Protein AF-A0A836RHW7-F1 (afdb_monomer)

Solvent-accessible surface area (backbone atoms only — not comparable to full-atom values): 27296 Å² total; per-residue (Å²): 88,52,74,50,78,41,66,60,52,73,87,53,73,47,73,48,77,51,63,70,44,80,34,61,64,24,91,35,38,18,33,38,41,35,28,26,25,31,5,31,41,32,38,37,39,30,50,27,42,26,31,49,8,61,20,30,20,35,36,36,36,49,40,72,81,48,101,80,43,61,43,25,38,26,30,44,33,26,32,28,41,24,28,46,8,54,24,24,20,31,37,34,46,22,34,21,24,81,84,47,67,21,31,42,20,34,81,62,51,40,90,89,75,67,44,55,23,18,26,40,24,34,38,6,17,20,22,21,31,40,35,60,35,21,33,33,40,35,43,16,28,28,41,25,29,33,6,11,69,68,41,89,84,52,75,83,42,4,22,18,32,38,41,40,16,54,68,40,32,47,28,35,40,41,35,37,45,28,39,24,30,48,8,42,11,28,20,33,39,40,34,12,29,12,38,44,82,56,85,76,80,80,48,73,49,73,41,95,47,76,57,10,23,33,34,40,38,40,28,28,28,38,24,31,47,7,53,9,24,18,30,40,38,40,32,12,17,39,7,36,37,40,40,32,37,23,74,66,38,84,70,24,22,26,38,26,29,46,5,17,5,30,16,34,37,36,42,40,25,11,18,40,77,48,69,77,86,50,32,68,32,56,74,75,56,42,73,6,50,50,82,19,33,19,28,36,35,39,35,40,21,28,29,39,30,28,36,6,30,61,43,95,62,82,58,65,31,47,37,100,26,36,64,43,2,11,38,30,43,40,32,18,11,13,12,33,13,75,61,57,52,81,51,37,80,77,13,30,74,79,74,77,81,70,19,41,21,44,64,59,22,41,32,35,27,32,29,36,47,57,90,82,38,43,28,14,27,35,42,37,37,45,29,49,27,43,34,27,76,20,41,51,22,21,33,26,38,44,40,30,52,6,28,45,82,60,63,70,70,38,71,47,50,26,46,84,44,76,45,80,78,39,63,45,39,75,37,30,21,25,34,40,37,42,42,30,68,32,32,30,51,26,31,36,56,47,58,20,46,39,63,49,72,76,44,84,67,45,45,83,70,40,41,22,57,48,63,65,82,30,37,80,66,68,44,17,18,50,77,50,61,83,64,36,60,37,23,80,21,64,77,78,44,66,64,48,26,24,19,40,22,30,40,25,49,74,70,54,67,90,84,46,31,59,40,56,37,105,82,44,81,57,64,61,40,32,56,9,58,31,57,38,11,32,30,32,31,67,72,51,44,66,83,43,38,77,45,72,45,64,84,38,58,33,50,86,81,78,88,72,61,77,82,36,76,30,45,33,43,60,54,82,83,71,54,69,69,48,47,34,45,34,28,29,72,41,62,70,83,60,66,45,75,71,89,70,88,66,137

Radius of gyration: 25.71 Å; Cα contacts (8 Å, |Δi|>4): 2066; chains: 1; bounding box: 63×48×84 Å

pLDDT: mean 85.22, std 14.6, range [37.09, 98.75]

Mean predicted aligned error: 7.93 Å

Foldseek 3Di:
DAEDAFEDDLPDAAEEEAEDEEQEQAQEESYEYEYEFQGHYEYEAEQYEFEHHQEEHYEYAYYHPDPPGDYEYAYAHFHYEQEHHQYESYEYHHAYQPPHEHEAFDPAADPVPRGGRAYEQYHYQFENYEYDAAYEYEHEQYEQEQFNVVHPDDLLTWEHYEHELEPRAHHFYEYAAYEQAHTSEEPYEEYFAAWDCDPPVPDIDQDLDAHREYFYAQFQYEQEHHQYEHYHEEFEANYEYEYAQADQDPRGAYEQAQHLAASYAYDQFLHSHFDRQAAPLDDTAQAGAQATWTEYEAHAHQYEFEQFNVNPDDDGHRQPAAQHHGHEYEFEFYAKAPDQFDQAAQCCSPVPLQQQGDLNQQYLHGLEQDRPSINREYEYEHAQYEYESTRHANEHYAYANRYDDADAWDDDQFQVDDDTPGDIAGGAGAYEYEAANYAYAHYAHFFAAVVCVVRPRHRPGGHYWDQPQHCQAQVFDQPDDPRRHGAQWHDDSGATAGRQFRFADLAGDPPRHSQNYPPGPRRGTHGRQHAGSAEYEPNHDPPNYNYYDDFFEFADDDDDYPDRQTGAFHDPPHIPRRGHGGYYYDHPPSHDHDPDSDD

Structure (mmCIF, N/CA/C/O backbone):
data_AF-A0A836RHW7-F1
#
_entry.id   AF-A0A836RHW7-F1
#
loop_
_atom_site.group_PDB
_atom_site.id
_atom_site.type_symbol
_atom_site.label_atom_id
_atom_site.label_alt_id
_atom_site.label_comp_id
_atom_site.label_asym_id
_atom_site.label_entity_id
_atom_site.label_seq_id
_atom_site.pdbx_PDB_ins_code
_atom_site.Cartn_x
_atom_site.Cartn_y
_atom_site.Cartn_z
_atom_site.occupancy
_atom_site.B_iso_or_equiv
_atom_site.auth_seq_id
_atom_site.auth_comp_id
_atom_site.auth_asym_id
_atom_site.auth_atom_id
_atom_site.pdbx_PDB_model_num
ATOM 1 N N . GLY A 1 1 ? -30.185 -6.472 18.920 1.00 92.94 1 GLY A N 1
ATOM 2 C CA . GLY A 1 1 ? -30.210 -5.621 20.110 1.00 92.94 1 GLY A CA 1
ATOM 3 C C . GLY A 1 1 ? -30.894 -4.321 19.778 1.00 92.94 1 GLY A C 1
ATOM 4 O O . GLY A 1 1 ? -32.104 -4.336 19.584 1.00 92.94 1 GLY A O 1
ATOM 5 N N . ILE A 1 2 ? -30.146 -3.222 19.705 1.00 96.94 2 ILE A N 1
ATOM 6 C CA . ILE A 1 2 ? -30.671 -1.884 19.398 1.00 96.94 2 ILE A CA 1
ATOM 7 C C . ILE A 1 2 ? -30.586 -1.643 17.892 1.00 96.94 2 ILE A C 1
ATOM 9 O O . ILE A 1 2 ? -29.550 -1.907 17.291 1.00 96.94 2 ILE A O 1
ATOM 13 N N . THR A 1 3 ? -31.647 -1.101 17.299 1.00 96.88 3 THR A N 1
ATOM 14 C CA . THR A 1 3 ? -31.638 -0.650 15.904 1.00 96.88 3 THR A CA 1
ATOM 15 C C . THR A 1 3 ? -32.076 0.804 15.838 1.00 96.88 3 THR A C 1
ATOM 17 O O . THR A 1 3 ? -33.141 1.150 16.352 1.00 96.88 3 THR A O 1
ATOM 20 N N . ILE A 1 4 ? -31.272 1.639 15.183 1.00 95.88 4 ILE A N 1
ATOM 21 C CA . ILE A 1 4 ? -31.603 3.027 14.856 1.00 95.88 4 ILE A CA 1
ATOM 22 C C . ILE A 1 4 ? -31.631 3.139 13.336 1.00 95.88 4 ILE A C 1
ATOM 24 O O . ILE A 1 4 ? -30.648 2.832 12.670 1.00 95.88 4 ILE A O 1
ATOM 28 N N . ASN A 1 5 ? -32.769 3.566 12.793 1.00 94.00 5 ASN A N 1
ATOM 29 C CA . ASN A 1 5 ? -32.954 3.768 11.361 1.00 94.00 5 ASN A CA 1
ATOM 30 C C . ASN A 1 5 ? -33.294 5.238 11.101 1.00 94.00 5 ASN A C 1
ATOM 32 O O . ASN A 1 5 ? -34.407 5.680 11.394 1.00 94.00 5 ASN A O 1
ATOM 36 N N . ALA A 1 6 ? -32.323 5.976 10.576 1.00 91.25 6 ALA A N 1
ATOM 37 C CA . ALA A 1 6 ? -32.455 7.351 10.128 1.00 91.25 6 ALA A CA 1
ATOM 38 C C . ALA A 1 6 ? -32.786 7.349 8.630 1.00 91.25 6 ALA A C 1
ATOM 40 O O . ALA A 1 6 ? -32.011 6.846 7.819 1.00 91.25 6 ALA A O 1
ATOM 41 N N . ALA A 1 7 ? -33.944 7.888 8.252 1.00 88.94 7 ALA A N 1
ATOM 42 C CA . ALA A 1 7 ? -34.398 7.872 6.866 1.00 88.94 7 ALA A CA 1
ATOM 43 C C . ALA A 1 7 ? -35.019 9.208 6.463 1.00 88.94 7 ALA A C 1
ATOM 45 O O . ALA A 1 7 ? -35.902 9.709 7.160 1.00 88.94 7 ALA A O 1
ATOM 46 N N . ASN A 1 8 ? -34.646 9.678 5.270 1.00 80.69 8 ASN A N 1
ATOM 47 C CA . ASN A 1 8 ? -35.055 10.942 4.656 1.00 80.69 8 ASN A CA 1
ATOM 48 C C . ASN A 1 8 ? -34.571 12.200 5.393 1.00 80.69 8 ASN A C 1
ATOM 50 O O . ASN A 1 8 ? -34.717 12.336 6.604 1.00 80.69 8 ASN A O 1
ATOM 54 N N . GLY A 1 9 ? -34.159 13.192 4.602 1.00 66.62 9 GLY A N 1
ATOM 55 C CA . GLY A 1 9 ? -34.000 14.574 5.043 1.00 66.62 9 GLY A CA 1
ATOM 56 C C . GLY A 1 9 ? -32.604 14.917 5.559 1.00 66.62 9 GLY A C 1
ATOM 57 O O . GLY A 1 9 ? -32.147 14.383 6.559 1.00 66.62 9 GLY A O 1
ATOM 58 N N . ARG A 1 10 ? -31.999 15.927 4.925 1.00 69.38 10 ARG A N 1
ATOM 59 C CA . ARG A 1 10 ? -30.710 16.537 5.299 1.00 69.38 10 ARG A CA 1
ATOM 60 C C . ARG A 1 10 ? -30.825 17.711 6.279 1.00 69.38 10 ARG A C 1
ATOM 62 O O . ARG A 1 10 ? -29.869 18.455 6.481 1.00 69.38 10 ARG A O 1
ATOM 69 N N . LEU A 1 11 ? -32.039 18.008 6.748 1.00 68.69 11 LEU A N 1
ATOM 70 C CA . LEU A 1 11 ? -32.298 19.220 7.536 1.00 68.69 11 LEU A CA 1
ATOM 71 C C . LEU A 1 11 ? -31.868 19.077 8.994 1.00 68.69 11 LEU A C 1
ATOM 73 O O . LEU A 1 11 ? -31.693 20.099 9.653 1.00 68.69 11 LEU A O 1
ATOM 77 N N . ASP A 1 12 ? -31.720 17.846 9.477 1.00 77.38 12 ASP A N 1
ATOM 78 C CA . ASP A 1 12 ? -31.383 17.566 10.863 1.00 77.38 12 ASP A CA 1
ATOM 79 C C . ASP A 1 12 ? -30.299 16.492 10.946 1.00 77.38 12 ASP A C 1
ATOM 81 O O . ASP A 1 12 ? -30.285 15.546 10.157 1.00 77.38 12 ASP A O 1
ATOM 85 N N . LEU A 1 13 ? -29.398 16.658 11.909 1.00 85.50 13 LEU A N 1
ATOM 86 C CA . LEU A 1 13 ? -28.441 15.631 12.293 1.00 85.50 13 LEU A CA 1
ATOM 87 C C . LEU A 1 13 ? -29.067 14.880 13.458 1.00 85.50 13 LEU A C 1
ATOM 89 O O . LEU A 1 13 ? -29.091 15.394 14.573 1.00 85.50 13 LEU A O 1
ATOM 93 N N . LEU A 1 14 ? -29.573 13.674 13.205 1.00 90.19 14 LEU A N 1
ATOM 94 C CA . LEU A 1 14 ? -30.192 12.891 14.268 1.00 90.19 14 LEU A CA 1
ATOM 95 C C . LEU A 1 14 ? -29.108 12.406 15.227 1.00 90.19 14 LEU A C 1
ATOM 97 O O . LEU A 1 14 ? -28.210 11.669 14.822 1.00 90.19 14 LEU A O 1
ATOM 101 N N . ASP A 1 15 ? -29.193 12.807 16.490 1.00 91.56 15 ASP A N 1
ATOM 102 C CA . ASP A 1 15 ? -28.204 12.505 17.512 1.00 91.56 15 ASP A CA 1
ATOM 103 C C . ASP A 1 15 ? -28.755 11.558 18.587 1.00 91.56 15 ASP A C 1
ATOM 105 O O . ASP A 1 15 ? -29.798 11.779 19.203 1.00 91.56 15 ASP A O 1
ATOM 109 N N . PHE A 1 16 ? -28.039 10.461 18.835 1.00 95.50 16 PHE A N 1
ATOM 110 C CA . PHE A 1 16 ? -28.424 9.472 19.843 1.00 95.50 16 PHE A CA 1
ATOM 111 C C . PHE A 1 16 ? -27.253 9.117 20.750 1.00 95.50 16 PHE A C 1
ATOM 113 O O . PHE A 1 16 ? -26.104 9.047 20.322 1.00 95.50 16 PHE A O 1
ATOM 120 N N . THR A 1 17 ? -27.552 8.831 22.017 1.00 97.75 17 THR A N 1
ATOM 121 C CA . THR A 1 17 ? -26.586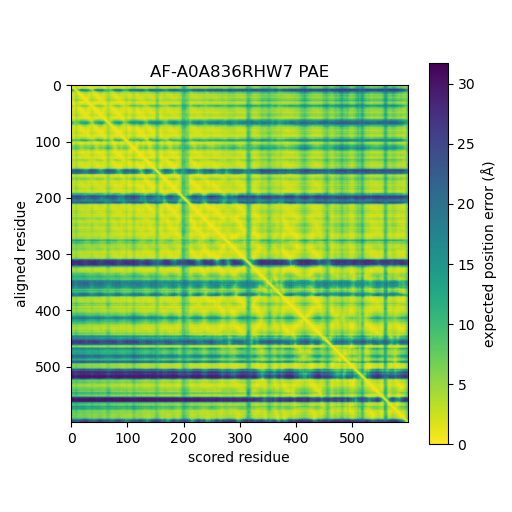 8.263 22.964 1.00 97.75 17 THR A CA 1
ATOM 122 C C . THR A 1 17 ? -27.038 6.875 23.401 1.00 97.75 17 THR A C 1
ATOM 124 O O . THR A 1 17 ? -28.138 6.714 23.927 1.00 97.75 17 THR A O 1
ATOM 127 N N . ILE A 1 18 ? -26.164 5.885 23.230 1.00 98.19 18 ILE A N 1
ATOM 128 C CA . ILE A 1 18 ? -26.306 4.524 23.748 1.00 98.19 18 ILE A CA 1
ATOM 129 C C . ILE A 1 18 ? -25.199 4.335 24.785 1.00 98.19 18 ILE A C 1
ATOM 131 O O . ILE A 1 18 ? -24.025 4.222 24.432 1.00 98.19 18 ILE A O 1
ATOM 135 N N . ALA A 1 19 ? -25.551 4.338 26.068 1.00 97.19 19 ALA A N 1
ATOM 136 C CA . ALA A 1 19 ? -24.563 4.292 27.140 1.00 97.19 19 ALA A CA 1
ATOM 137 C C . ALA A 1 19 ? -24.919 3.309 28.251 1.00 97.19 19 ALA A C 1
ATOM 139 O O . ALA A 1 19 ? -26.091 3.191 28.609 1.00 97.19 19 ALA A O 1
ATOM 140 N N . ASP A 1 20 ? -23.892 2.658 28.802 1.00 96.75 20 ASP A N 1
ATOM 141 C CA . ASP A 1 20 ? -23.977 1.839 30.017 1.00 96.75 20 ASP A CA 1
ATOM 142 C C . ASP A 1 20 ? -24.973 0.661 29.918 1.00 96.75 20 ASP A C 1
ATOM 144 O O . ASP A 1 20 ? -25.622 0.282 30.895 1.00 96.75 20 ASP A O 1
ATOM 148 N N . ASN A 1 21 ? -25.101 0.059 28.729 1.00 98.06 21 ASN A N 1
ATOM 149 C CA . ASN A 1 21 ? -25.978 -1.092 28.489 1.00 98.06 21 ASN A CA 1
ATOM 150 C C . ASN A 1 21 ? -25.211 -2.420 28.466 1.00 98.06 21 ASN A C 1
ATOM 152 O O . ASN A 1 21 ? -24.032 -2.482 28.125 1.00 98.06 21 ASN A O 1
ATOM 156 N N . THR A 1 22 ? -25.924 -3.516 28.737 1.00 98.38 22 THR A N 1
ATOM 157 C CA . THR A 1 22 ? -25.511 -4.874 28.350 1.00 98.38 22 THR A CA 1
ATOM 158 C C . THR A 1 22 ? -26.392 -5.342 27.194 1.00 98.38 22 THR A C 1
ATOM 160 O O . THR A 1 22 ? -27.604 -5.474 27.351 1.00 98.38 22 THR A O 1
ATOM 163 N N . ILE A 1 23 ? -25.789 -5.576 26.031 1.00 98.50 23 ILE A N 1
ATOM 164 C CA . ILE A 1 23 ? -26.454 -5.945 24.780 1.00 98.50 23 ILE A CA 1
ATOM 165 C C . ILE A 1 23 ? -25.877 -7.287 24.335 1.00 98.50 23 ILE A C 1
ATOM 167 O O . ILE A 1 23 ? -24.851 -7.341 23.660 1.00 98.50 23 ILE A O 1
ATOM 171 N N . ALA A 1 24 ? -26.521 -8.380 24.744 1.00 98.06 24 ALA A N 1
ATOM 172 C CA . ALA A 1 24 ? -25.949 -9.708 24.573 1.00 98.06 24 ALA A CA 1
ATOM 173 C C . ALA A 1 24 ? -26.917 -10.740 23.997 1.00 98.06 24 ALA A C 1
ATOM 175 O O . ALA A 1 24 ? -28.133 -10.605 24.153 1.00 98.06 24 ALA A O 1
ATOM 176 N N . ASN A 1 25 ? -26.361 -11.794 23.393 1.00 96.81 25 ASN A N 1
ATOM 177 C CA . ASN A 1 25 ? -27.089 -12.981 22.928 1.00 96.81 25 ASN A CA 1
ATOM 178 C C . ASN A 1 25 ? -28.241 -12.670 21.959 1.00 96.81 25 ASN A C 1
ATOM 180 O O . ASN A 1 25 ? -29.300 -13.302 22.001 1.00 96.81 25 ASN A O 1
ATOM 184 N N . ASN A 1 26 ? -28.065 -11.668 21.095 1.00 97.56 26 ASN A N 1
ATOM 185 C CA . ASN A 1 26 ? -29.041 -11.378 20.052 1.00 97.56 26 ASN A CA 1
ATOM 186 C C . ASN A 1 26 ? -28.901 -12.372 18.894 1.00 97.56 26 ASN A C 1
ATOM 188 O O . ASN A 1 26 ? -27.805 -12.805 18.560 1.00 97.56 26 ASN A O 1
ATOM 192 N N . THR A 1 27 ? -30.008 -12.672 18.211 1.00 95.56 27 THR A N 1
ATOM 193 C CA . THR A 1 27 ? -30.029 -13.590 17.055 1.00 95.56 27 THR A CA 1
ATOM 194 C C . THR A 1 27 ? -29.365 -13.027 15.796 1.00 95.56 27 THR A C 1
ATOM 196 O O . THR A 1 27 ? -29.355 -13.699 14.771 1.00 95.56 27 THR A O 1
ATOM 199 N N . ARG A 1 28 ? -28.890 -11.780 15.844 1.00 92.50 28 ARG A N 1
ATOM 200 C CA . ARG A 1 28 ? -28.160 -11.107 14.769 1.00 92.50 28 ARG A CA 1
ATOM 201 C C . ARG A 1 28 ? -27.245 -10.053 15.393 1.00 92.50 28 ARG A C 1
ATOM 203 O O . ARG A 1 28 ? -26.404 -10.425 16.193 1.00 92.50 28 ARG A O 1
ATOM 210 N N . TYR A 1 29 ? -27.480 -8.767 15.144 1.00 95.44 29 TYR A N 1
ATOM 211 C CA . TYR A 1 29 ? -26.624 -7.673 15.608 1.00 95.44 29 TYR A CA 1
ATOM 212 C C . TYR A 1 29 ? -26.806 -7.299 17.079 1.00 95.44 29 TYR A C 1
ATOM 214 O O . TYR A 1 29 ? -27.925 -7.349 17.616 1.00 95.44 29 TYR A O 1
ATOM 222 N N . GLY A 1 30 ? -25.732 -6.806 17.698 1.00 98.19 30 GLY A N 1
ATOM 223 C CA . GLY A 1 30 ? -25.800 -6.068 18.958 1.00 98.19 30 GLY A CA 1
ATOM 224 C C . GLY A 1 30 ? -26.463 -4.702 18.755 1.00 98.19 30 GLY A C 1
ATOM 225 O O . GLY A 1 30 ? -27.610 -4.501 19.175 1.00 98.19 30 GLY A O 1
ATOM 226 N N . ILE A 1 31 ? -25.769 -3.795 18.068 1.00 98.56 31 ILE A N 1
ATOM 227 C CA . ILE A 1 31 ? -26.256 -2.472 17.652 1.00 98.56 31 ILE A CA 1
ATOM 228 C C . ILE A 1 31 ? -26.249 -2.392 16.123 1.00 98.56 31 ILE A C 1
ATOM 230 O O . ILE A 1 31 ? -25.274 -2.773 15.486 1.00 98.56 31 ILE A O 1
ATOM 234 N N . HIS A 1 32 ? -27.324 -1.873 15.536 1.00 97.81 32 HIS A N 1
ATOM 235 C CA . HIS A 1 32 ? -27.441 -1.652 14.096 1.00 97.81 32 HIS A CA 1
ATOM 236 C C . HIS A 1 32 ? -27.858 -0.212 13.803 1.00 97.81 32 HIS A C 1
ATOM 238 O O . HIS A 1 32 ? -28.918 0.234 14.252 1.00 97.81 32 HIS A O 1
ATOM 244 N N . LEU A 1 33 ? -27.020 0.509 13.065 1.00 96.56 33 LEU A N 1
ATOM 245 C CA . LEU A 1 33 ? -27.214 1.904 12.687 1.00 96.56 33 LEU A CA 1
ATOM 246 C C . LEU A 1 33 ? -27.397 2.002 11.178 1.00 96.56 33 LEU A C 1
ATOM 248 O O . LEU A 1 33 ? -26.518 1.631 10.405 1.00 96.56 33 LEU A O 1
ATOM 252 N N . ARG A 1 34 ? -28.543 2.512 10.746 1.00 94.56 34 ARG A N 1
ATOM 253 C CA . ARG A 1 34 ? -28.877 2.598 9.328 1.00 94.56 34 ARG A CA 1
ATOM 254 C C . ARG A 1 34 ? -29.206 4.027 8.938 1.00 94.56 34 ARG A C 1
ATOM 256 O O . ARG A 1 34 ? -30.060 4.646 9.572 1.00 94.56 34 ARG A O 1
ATOM 263 N N . THR A 1 35 ? -28.571 4.507 7.875 1.00 92.25 35 THR A N 1
ATOM 264 C CA . THR A 1 35 ? -28.894 5.766 7.197 1.00 92.25 35 THR A CA 1
ATOM 265 C C . THR A 1 35 ? -29.442 5.477 5.803 1.00 92.25 35 THR A C 1
ATOM 267 O O . THR A 1 35 ? -28.949 4.595 5.103 1.00 92.25 35 THR A O 1
ATOM 270 N N . VAL A 1 36 ? -30.510 6.174 5.411 1.00 90.06 36 VAL A N 1
ATOM 271 C CA . VAL A 1 36 ? -31.177 5.997 4.112 1.00 90.06 36 VAL A CA 1
ATOM 272 C C . VAL A 1 36 ? -31.436 7.351 3.456 1.00 90.06 36 VAL A C 1
ATOM 274 O O . VAL A 1 36 ? -32.039 8.233 4.080 1.00 90.06 36 VAL A O 1
ATOM 277 N N . SER A 1 37 ? -31.066 7.467 2.179 1.00 88.00 37 SER A N 1
ATOM 278 C CA . SER A 1 37 ? -31.075 8.715 1.407 1.00 88.00 37 SER A CA 1
ATOM 279 C C . SER A 1 37 ? -30.267 9.817 2.093 1.00 88.00 37 SER A C 1
ATOM 281 O O . SER A 1 37 ? -29.288 9.515 2.750 1.00 88.00 37 SER A O 1
ATOM 283 N N . ASP A 1 38 ? -30.672 11.086 2.029 1.00 85.75 38 ASP A N 1
ATOM 284 C CA . ASP A 1 38 ? -29.954 12.215 2.651 1.00 85.75 38 ASP A CA 1
ATOM 285 C C . ASP A 1 38 ? -29.890 12.223 4.199 1.00 85.75 38 ASP A C 1
ATOM 287 O O . ASP A 1 38 ? -29.695 13.277 4.810 1.00 85.75 38 ASP A O 1
ATOM 291 N N . ALA A 1 39 ? -30.152 11.096 4.864 1.00 90.06 39 ALA A N 1
ATOM 292 C CA . ALA A 1 39 ? -30.197 11.028 6.316 1.00 90.06 39 ALA A CA 1
ATOM 293 C C . ALA A 1 39 ? -28.795 11.073 6.933 1.00 90.06 39 ALA A C 1
ATOM 295 O O . ALA A 1 39 ? -27.872 10.378 6.508 1.00 90.06 39 ALA A O 1
ATOM 296 N N . MET A 1 40 ? -28.678 11.837 8.016 1.00 90.94 40 MET A N 1
ATOM 297 C CA . MET A 1 40 ? -27.439 11.998 8.767 1.00 90.94 40 MET A CA 1
ATOM 298 C C . MET A 1 40 ? -27.652 11.531 10.204 1.00 90.94 40 MET A C 1
ATOM 300 O O . MET A 1 40 ? -28.610 11.945 10.863 1.00 90.94 40 MET A O 1
ATOM 304 N N . LEU A 1 41 ? -26.764 10.667 10.687 1.00 93.25 41 LEU A N 1
ATOM 305 C CA . LEU A 1 41 ? -26.875 10.038 11.997 1.00 93.25 41 LEU A CA 1
ATOM 306 C C . LEU A 1 41 ? -25.576 10.215 12.785 1.00 93.25 41 LEU A C 1
ATOM 308 O O . LEU A 1 41 ? -24.529 9.726 12.376 1.00 93.25 41 LEU A O 1
ATOM 312 N N . SER A 1 42 ? -25.663 10.857 13.948 1.00 94.38 42 SER A N 1
ATOM 313 C CA . SER A 1 42 ? -24.569 10.962 14.909 1.00 94.38 42 SER A CA 1
ATOM 314 C C . SER A 1 42 ? -24.859 10.110 16.138 1.00 94.38 42 SER A C 1
ATOM 316 O O . SER A 1 42 ? -25.903 10.249 16.776 1.00 94.38 42 SER A O 1
ATOM 318 N N . THR A 1 43 ? -23.944 9.214 16.501 1.00 96.25 43 THR A N 1
ATOM 319 C CA . THR A 1 43 ? -24.136 8.338 17.664 1.00 96.25 43 THR A CA 1
ATOM 320 C C . THR A 1 43 ? -22.984 8.409 18.648 1.00 96.25 43 THR A C 1
ATOM 322 O O . THR A 1 43 ? -21.814 8.258 18.305 1.00 96.25 43 THR A O 1
ATOM 325 N N . VAL A 1 44 ? -23.327 8.590 19.919 1.00 97.38 44 VAL A N 1
ATOM 326 C CA . VAL A 1 44 ? -22.404 8.390 21.033 1.00 97.38 44 VAL A CA 1
ATOM 327 C C . VAL A 1 44 ? -22.660 7.007 21.610 1.00 97.38 44 VAL A C 1
ATOM 329 O O . VAL A 1 44 ? -23.705 6.773 22.215 1.00 97.38 44 VAL A O 1
ATOM 332 N N . ILE A 1 45 ? -21.714 6.087 21.439 1.00 98.31 45 ILE A N 1
ATOM 333 C CA . ILE A 1 45 ? -21.808 4.724 21.977 1.00 98.31 45 ILE A CA 1
ATOM 334 C C . ILE A 1 45 ? -20.731 4.574 23.038 1.00 98.31 45 ILE A C 1
ATOM 336 O O . ILE A 1 45 ? -19.548 4.558 22.713 1.00 98.31 45 ILE A O 1
ATOM 340 N N . ARG A 1 46 ? -21.101 4.489 24.316 1.00 97.38 46 ARG A N 1
ATOM 341 C CA . ARG A 1 46 ? -20.093 4.461 25.380 1.00 97.38 46 ARG A CA 1
ATOM 342 C C . ARG A 1 46 ? -20.361 3.487 26.506 1.00 97.38 46 ARG A C 1
ATOM 344 O O . ARG A 1 46 ? -21.488 3.362 26.973 1.00 97.38 46 ARG A O 1
ATOM 351 N N . PHE A 1 47 ? -19.296 2.858 26.992 1.00 96.75 47 PHE A N 1
ATOM 352 C CA . PHE A 1 47 ? -19.336 1.996 28.175 1.00 96.75 47 PHE A CA 1
ATOM 353 C C . PHE A 1 47 ? -20.390 0.881 28.109 1.00 96.75 47 PHE A C 1
ATOM 355 O O . PHE A 1 47 ? -20.906 0.440 29.135 1.00 96.75 47 PHE A O 1
ATOM 362 N N . ASN A 1 48 ? -20.717 0.410 26.903 1.00 98.38 48 ASN A N 1
ATOM 363 C CA . ASN A 1 48 ? -21.599 -0.733 26.719 1.00 98.38 48 ASN A CA 1
ATOM 364 C C . ASN A 1 48 ? -20.791 -2.036 26.732 1.00 98.38 48 ASN A C 1
ATOM 366 O O . ASN A 1 48 ? -19.627 -2.071 26.341 1.00 98.38 48 ASN A O 1
ATOM 370 N N . THR A 1 49 ? -21.435 -3.122 27.148 1.00 98.62 49 THR A N 1
ATOM 371 C CA . THR A 1 49 ? -20.965 -4.495 26.930 1.00 98.62 49 THR A CA 1
ATOM 372 C C . THR A 1 49 ? -21.813 -5.123 25.831 1.00 98.62 49 THR A C 1
ATOM 374 O O . THR A 1 49 ? -23.021 -5.277 26.010 1.00 98.62 49 THR A O 1
ATOM 377 N N . ILE A 1 50 ? -21.203 -5.460 24.698 1.00 98.75 50 ILE A N 1
ATOM 378 C CA . ILE A 1 50 ? -21.856 -5.954 23.483 1.00 98.75 50 ILE A CA 1
ATOM 379 C C . ILE A 1 50 ? -21.252 -7.318 23.146 1.00 98.75 50 ILE A C 1
ATOM 381 O O . ILE A 1 50 ? -20.116 -7.384 22.683 1.00 98.75 50 ILE A O 1
ATOM 385 N N . THR A 1 51 ? -21.969 -8.410 23.430 1.00 98.31 51 THR A N 1
ATOM 386 C CA . THR A 1 51 ? -21.335 -9.740 23.417 1.00 98.31 51 THR A CA 1
ATOM 387 C C . THR A 1 51 ? -22.231 -10.917 23.050 1.00 98.31 51 THR A C 1
ATOM 389 O O . THR A 1 51 ? -23.442 -10.876 23.267 1.00 98.31 51 THR A O 1
ATOM 392 N N . GLY A 1 52 ? -21.655 -11.988 22.500 1.00 95.62 52 GLY A N 1
ATOM 393 C CA . GLY A 1 52 ? -22.385 -13.228 22.221 1.00 95.62 52 GLY A CA 1
ATOM 394 C C . GLY A 1 52 ? -23.477 -13.068 21.164 1.00 95.62 52 GLY A C 1
ATOM 395 O O . GLY A 1 52 ? -24.435 -13.840 21.143 1.00 95.62 52 GLY A O 1
ATOM 396 N N . ASN A 1 53 ? -23.419 -12.019 20.340 1.00 96.56 53 ASN A N 1
ATOM 397 C CA . ASN A 1 53 ? -24.405 -11.805 19.288 1.00 96.56 53 ASN A CA 1
ATOM 398 C C . ASN A 1 53 ? -24.115 -12.756 18.118 1.00 96.56 53 ASN A C 1
ATOM 400 O O . ASN A 1 53 ? -22.961 -13.028 17.805 1.00 96.56 53 ASN A O 1
ATOM 404 N N . ALA A 1 54 ? -25.158 -13.289 17.481 1.00 94.50 54 ALA A N 1
ATOM 405 C CA . ALA A 1 54 ? -25.016 -14.321 16.448 1.00 94.50 54 ALA A CA 1
ATOM 406 C C . ALA A 1 54 ? -24.470 -13.803 15.102 1.00 94.50 54 ALA A C 1
ATOM 408 O O . ALA A 1 54 ? -24.365 -14.577 14.156 1.00 94.50 54 ALA A O 1
ATOM 409 N N . ASP A 1 55 ? -24.165 -12.511 15.012 1.00 92.44 55 ASP A N 1
ATOM 410 C CA . ASP A 1 55 ? -23.598 -11.834 13.845 1.00 92.44 55 ASP A CA 1
ATOM 411 C C . ASP A 1 55 ? -22.654 -10.718 14.349 1.00 92.44 55 ASP A C 1
ATOM 413 O O . ASP A 1 55 ? -21.983 -10.921 15.359 1.00 92.44 55 ASP A O 1
ATOM 417 N N . THR A 1 56 ? -22.608 -9.548 13.711 1.00 94.88 56 THR A N 1
ATOM 418 C CA . THR A 1 56 ? -21.766 -8.404 14.111 1.00 94.88 56 THR A CA 1
ATOM 419 C C . THR A 1 56 ? -22.159 -7.739 15.446 1.00 94.88 56 THR A C 1
ATOM 421 O O . THR A 1 56 ? -23.342 -7.576 15.774 1.00 94.88 56 THR A O 1
ATOM 424 N N . GLY A 1 57 ? -21.164 -7.281 16.216 1.00 98.00 57 GLY A N 1
ATOM 425 C CA . GLY A 1 57 ? -21.361 -6.499 17.442 1.00 98.00 57 GLY A CA 1
ATOM 426 C C . GLY A 1 57 ? -22.036 -5.144 17.188 1.00 98.00 57 GLY A C 1
ATOM 427 O O . GLY A 1 57 ? -23.157 -4.914 17.657 1.00 98.00 57 GLY A O 1
ATOM 428 N N . ILE A 1 58 ? -21.380 -4.259 16.433 1.00 98.44 58 ILE A N 1
ATOM 429 C CA . ILE A 1 58 ? -21.935 -2.977 15.962 1.00 98.44 58 ILE A CA 1
ATOM 430 C C . ILE A 1 58 ? -21.836 -2.907 14.438 1.00 98.44 58 ILE A C 1
ATOM 432 O O . ILE A 1 58 ? -20.741 -3.001 13.899 1.00 98.44 58 ILE A O 1
ATOM 436 N N . GLN A 1 59 ? -22.957 -2.695 13.751 1.00 96.81 59 GLN A N 1
ATOM 437 C CA . GLN A 1 59 ? -22.981 -2.552 12.294 1.00 96.81 59 GLN A CA 1
ATOM 438 C C . GLN A 1 59 ? -23.538 -1.197 11.861 1.00 96.81 59 GLN A C 1
ATOM 440 O O . GLN A 1 59 ? -24.580 -0.766 12.371 1.00 96.81 59 GLN A O 1
ATOM 445 N N . THR A 1 60 ? -22.892 -0.580 10.872 1.00 95.44 60 THR A N 1
ATOM 446 C CA . THR A 1 60 ? -23.437 0.547 10.109 1.00 95.44 60 THR A CA 1
ATOM 447 C C . THR A 1 60 ? -23.845 0.123 8.703 1.00 95.44 60 THR A C 1
ATOM 449 O O . THR A 1 60 ? -23.127 -0.636 8.067 1.00 95.44 60 THR A O 1
ATOM 452 N N . ASP A 1 61 ? -24.974 0.635 8.207 1.00 92.56 61 ASP A N 1
ATOM 453 C CA . ASP A 1 61 ? -25.405 0.499 6.810 1.00 92.56 61 ASP A CA 1
ATOM 454 C C . ASP A 1 61 ? -25.787 1.860 6.217 1.00 92.56 61 ASP A C 1
ATOM 456 O O . ASP A 1 61 ? -26.517 2.634 6.849 1.00 92.56 61 ASP A O 1
ATOM 460 N N . GLY A 1 62 ? -25.389 2.097 4.968 1.00 87.38 62 GLY A N 1
ATOM 461 C CA . GLY A 1 62 ? -25.906 3.170 4.117 1.00 87.38 62 GLY A CA 1
ATOM 462 C C . GLY A 1 62 ? -26.825 2.621 3.027 1.00 87.38 62 GLY A C 1
ATOM 463 O O . GLY A 1 62 ? -26.694 1.475 2.593 1.00 87.38 62 GLY A O 1
ATOM 464 N N . LEU A 1 63 ? -27.793 3.424 2.595 1.00 85.50 63 LEU A N 1
ATOM 465 C CA . LEU A 1 63 ? -28.550 3.161 1.377 1.00 85.50 63 LEU A CA 1
ATOM 466 C C . LEU A 1 63 ? -28.809 4.475 0.643 1.00 85.50 63 LEU A C 1
ATOM 468 O O . LEU A 1 63 ? -29.739 5.205 0.997 1.00 85.50 63 LEU A O 1
ATOM 472 N N . GLU A 1 64 ? -28.047 4.701 -0.419 1.00 79.88 64 GLU A N 1
ATOM 473 C CA . GLU A 1 64 ? -28.342 5.699 -1.444 1.00 79.88 64 GLU A CA 1
ATOM 474 C C . GLU A 1 64 ? -29.568 5.247 -2.255 1.00 79.88 64 GLU A C 1
ATOM 476 O O . GLU A 1 64 ? -29.581 4.180 -2.876 1.00 79.88 64 GLU A O 1
ATOM 481 N N . SER A 1 65 ? -30.637 6.043 -2.245 1.00 72.69 65 SER A N 1
ATOM 482 C CA . SER A 1 65 ? -31.813 5.830 -3.101 1.00 72.69 65 SER A CA 1
ATOM 483 C C . SER A 1 65 ? -31.598 6.444 -4.490 1.00 72.69 65 SER A C 1
ATOM 485 O O . SER A 1 65 ? -32.148 5.963 -5.485 1.00 72.69 65 SER A O 1
ATOM 487 N N . VAL A 1 66 ? -30.768 7.489 -4.570 1.00 76.56 66 VAL A N 1
ATOM 488 C CA . VAL A 1 66 ? -30.259 8.101 -5.805 1.00 76.56 66 VAL A CA 1
ATOM 489 C C . VAL A 1 66 ? -28.771 8.442 -5.655 1.00 76.56 66 VAL A C 1
ATOM 491 O O . VAL A 1 66 ? -28.318 8.719 -4.556 1.00 76.56 66 VAL A O 1
ATOM 494 N N . ILE A 1 67 ? -28.022 8.479 -6.767 1.00 70.06 67 ILE A N 1
ATOM 495 C CA . ILE A 1 67 ? -26.545 8.660 -6.822 1.00 70.06 67 ILE A CA 1
ATOM 496 C C . ILE A 1 67 ? -26.012 9.976 -6.213 1.00 70.06 67 ILE A C 1
ATOM 498 O O . ILE A 1 67 ? -24.817 10.245 -6.217 1.00 70.06 67 ILE A O 1
ATOM 502 N N . ASN A 1 68 ? -26.904 10.865 -5.793 1.00 72.62 68 ASN A N 1
ATOM 503 C CA . ASN A 1 68 ? -26.583 12.165 -5.218 1.00 72.62 68 ASN A CA 1
ATOM 504 C C . ASN A 1 68 ? -27.148 12.330 -3.803 1.00 72.62 68 ASN A C 1
ATOM 506 O O . ASN A 1 68 ? -27.159 13.460 -3.307 1.00 72.62 68 ASN A O 1
ATOM 510 N N . ASP A 1 69 ? -27.667 11.250 -3.214 1.00 74.69 69 ASP A N 1
ATOM 511 C CA . ASP A 1 69 ? -27.965 11.212 -1.790 1.00 74.69 69 ASP A CA 1
ATOM 512 C C . ASP A 1 69 ? -26.646 11.378 -1.018 1.00 74.69 69 ASP A C 1
ATOM 514 O O . ASP A 1 69 ? -25.585 10.938 -1.456 1.00 74.69 69 ASP A O 1
ATOM 518 N N . LEU A 1 70 ? -26.705 12.110 0.091 1.00 77.94 70 LEU A N 1
ATOM 519 C CA . LEU A 1 70 ? -25.547 12.367 0.948 1.00 77.94 70 LEU A CA 1
ATOM 520 C C . LEU A 1 70 ? -25.800 11.801 2.343 1.00 77.94 70 LEU A C 1
ATOM 522 O O . LEU A 1 70 ? -25.915 12.563 3.310 1.00 77.94 70 LEU A O 1
ATOM 526 N N . GLU A 1 71 ? -25.932 10.481 2.461 1.00 85.38 71 GLU A N 1
ATOM 527 C CA . GLU A 1 71 ? -25.979 9.859 3.776 1.00 85.38 71 GLU A CA 1
ATOM 528 C C . GLU A 1 71 ? -24.644 10.014 4.505 1.00 85.38 71 GLU A C 1
ATOM 530 O O . GLU A 1 71 ? -23.563 10.088 3.917 1.00 85.38 71 GLU A O 1
ATOM 535 N N . SER A 1 72 ? -24.718 10.069 5.831 1.00 89.31 72 SER A N 1
ATOM 536 C CA . SER A 1 72 ? -23.519 10.141 6.654 1.00 89.31 72 SER A CA 1
ATOM 537 C C . SER A 1 72 ? -23.761 9.558 8.027 1.00 89.31 72 SER A C 1
ATOM 539 O O . SER A 1 72 ? -24.759 9.872 8.685 1.00 89.31 72 SER A O 1
ATOM 541 N N . GLN A 1 73 ? -22.806 8.761 8.483 1.00 92.06 73 GLN A N 1
ATOM 542 C CA . GLN A 1 73 ? -22.721 8.295 9.852 1.00 92.06 73 GLN A CA 1
ATOM 543 C C . GLN A 1 73 ? -21.527 8.927 10.555 1.00 92.06 73 GLN A C 1
ATOM 545 O O . GLN A 1 73 ? -20.418 9.012 10.024 1.00 92.06 73 GLN A O 1
ATOM 550 N N . SER A 1 74 ? -21.762 9.391 11.773 1.00 93.69 74 SER A N 1
ATOM 551 C CA . SER A 1 74 ? -20.766 10.082 12.577 1.00 93.69 74 SER A CA 1
ATOM 552 C C . SER A 1 74 ? -20.946 9.790 14.062 1.00 93.69 74 SER A C 1
ATOM 554 O O . SER A 1 74 ? -21.858 9.070 14.483 1.00 93.69 74 SER A O 1
ATOM 556 N N . GLY A 1 75 ? -20.068 10.368 14.879 1.00 94.94 75 GLY A N 1
ATOM 557 C CA . GLY A 1 75 ? -20.153 10.284 16.330 1.00 94.94 75 GLY A CA 1
ATOM 558 C C . GLY A 1 75 ? -18.907 9.685 16.967 1.00 94.94 75 GLY A C 1
ATOM 559 O O . GLY A 1 75 ? -17.844 9.612 16.357 1.00 94.94 75 GLY A O 1
ATOM 560 N N . THR A 1 76 ? -19.020 9.320 18.241 1.00 96.75 76 THR A N 1
ATOM 561 C CA . THR A 1 76 ? -17.874 8.934 19.073 1.00 96.75 76 THR A CA 1
ATOM 562 C C . THR A 1 76 ? -18.200 7.699 19.891 1.00 96.75 76 THR A C 1
ATOM 564 O O . THR A 1 76 ? -19.128 7.705 20.707 1.00 96.75 76 THR A O 1
ATOM 567 N N . TRP A 1 77 ? -17.437 6.632 19.675 1.00 97.94 77 TRP A N 1
ATOM 568 C CA . TRP A 1 77 ? -17.653 5.335 20.302 1.00 97.94 77 TRP A CA 1
ATOM 569 C C . TRP A 1 77 ? -16.492 5.003 21.235 1.00 97.94 77 TRP A C 1
ATOM 571 O O . TRP A 1 77 ? -15.386 4.794 20.757 1.00 97.94 77 TRP A O 1
ATOM 581 N N . VAL A 1 78 ? -16.696 4.979 22.553 1.00 98.00 78 VAL A N 1
ATOM 582 C CA . VAL A 1 78 ? -15.592 4.921 23.536 1.00 98.00 78 VAL A CA 1
ATOM 583 C C . VAL A 1 78 ? -15.863 3.980 24.703 1.00 98.00 78 VAL A C 1
ATOM 585 O O . VAL A 1 78 ? -16.982 3.893 25.208 1.00 98.00 78 VAL A O 1
ATOM 588 N N . GLY A 1 79 ? -14.822 3.313 25.199 1.00 97.38 79 GLY A N 1
ATOM 589 C CA . GLY A 1 79 ? -14.909 2.520 26.426 1.00 97.38 79 GLY A CA 1
ATOM 590 C C . GLY A 1 79 ? -15.862 1.324 26.352 1.00 97.38 79 GLY A C 1
ATOM 591 O O . GLY A 1 79 ? -16.313 0.856 27.397 1.00 97.38 79 GLY A O 1
ATOM 592 N N . ASN A 1 80 ? -16.235 0.861 25.156 1.00 98.56 80 ASN A N 1
ATOM 593 C CA . ASN A 1 80 ? -17.102 -0.305 24.994 1.00 98.56 80 ASN A CA 1
ATOM 594 C C . ASN A 1 80 ? -16.286 -1.601 25.060 1.00 98.56 80 ASN A C 1
ATOM 596 O O . ASN A 1 80 ? -15.132 -1.636 24.640 1.00 98.56 80 ASN A O 1
ATOM 600 N N . LEU A 1 81 ? -16.919 -2.669 25.542 1.00 98.56 81 LEU A N 1
ATOM 601 C CA . LEU A 1 81 ? -16.461 -4.044 25.358 1.00 98.56 81 LEU A CA 1
ATOM 602 C C . LEU A 1 81 ? -17.310 -4.682 24.258 1.00 98.56 81 LEU A C 1
ATOM 604 O O . LEU A 1 81 ? -18.526 -4.788 24.420 1.00 98.56 81 LEU A O 1
ATOM 608 N N . ILE A 1 82 ? -16.682 -5.097 23.162 1.00 98.69 82 ILE A N 1
ATOM 609 C CA . ILE A 1 82 ? -17.324 -5.686 21.985 1.00 98.69 82 ILE A CA 1
ATOM 610 C C . ILE A 1 82 ? -16.668 -7.042 21.733 1.00 98.69 82 ILE A C 1
ATOM 612 O O . ILE A 1 82 ? -15.589 -7.108 21.149 1.00 98.69 82 ILE A O 1
ATOM 616 N N . ALA A 1 83 ? -17.279 -8.119 22.225 1.00 97.94 83 ALA A N 1
ATOM 617 C CA . ALA A 1 83 ? -16.578 -9.397 22.291 1.00 97.94 83 ALA A CA 1
ATOM 618 C C . ALA A 1 83 ? -17.438 -10.629 22.039 1.00 97.94 83 ALA A C 1
ATOM 620 O O . ALA A 1 83 ? -18.631 -10.624 22.330 1.00 97.94 83 ALA A O 1
ATOM 621 N N . GLU A 1 84 ? -16.823 -11.714 21.572 1.00 96.12 84 GLU A N 1
ATOM 622 C CA . GLU A 1 84 ? -17.487 -13.015 21.379 1.00 96.12 84 GLU A CA 1
ATOM 623 C C . GLU A 1 84 ? -18.718 -12.941 20.453 1.00 96.12 84 GLU A C 1
ATOM 625 O O . GLU A 1 84 ? -19.674 -13.703 20.601 1.00 96.12 84 GLU A O 1
ATOM 630 N N . ASN A 1 85 ? -18.747 -11.989 19.517 1.00 95.31 85 ASN A N 1
ATOM 631 C CA . ASN A 1 85 ? -19.784 -11.937 18.487 1.00 95.31 85 ASN A CA 1
ATOM 632 C C . ASN A 1 85 ? -19.409 -12.902 17.355 1.00 95.31 85 ASN A C 1
ATOM 634 O O . ASN A 1 85 ? -18.234 -13.037 17.034 1.00 95.31 85 ASN A O 1
ATOM 638 N N . ALA A 1 86 ? -20.373 -13.602 16.757 1.00 93.12 86 ALA A N 1
ATOM 639 C CA . ALA A 1 86 ? -20.068 -14.628 15.754 1.00 93.12 86 ALA A CA 1
ATOM 640 C C . ALA A 1 86 ? -19.574 -14.043 14.416 1.00 93.12 86 ALA A C 1
ATOM 642 O O . ALA A 1 86 ? -18.888 -14.742 13.673 1.00 93.12 86 ALA A O 1
ATOM 643 N N . GLY A 1 87 ? -19.933 -12.790 14.114 1.00 92.00 87 GLY A N 1
ATOM 644 C CA . GLY A 1 87 ? -19.427 -12.020 12.976 1.00 92.00 87 GLY A CA 1
ATOM 645 C C . GLY A 1 87 ? -18.244 -11.129 13.365 1.00 92.00 87 GLY A C 1
ATOM 646 O O . GLY A 1 87 ? -17.364 -11.551 14.117 1.00 92.00 87 GLY A O 1
ATOM 647 N N . HIS A 1 88 ? -18.237 -9.893 12.864 1.00 94.12 88 HIS A N 1
ATOM 648 C CA . HIS A 1 88 ? -17.208 -8.893 13.172 1.00 94.12 88 HIS A CA 1
ATOM 649 C C . HIS A 1 88 ? -17.483 -8.217 14.525 1.00 94.12 88 HIS A C 1
ATOM 651 O O . HIS A 1 88 ? -18.621 -8.191 15.014 1.00 94.12 88 HIS A O 1
ATOM 657 N N . GLY A 1 89 ? -16.463 -7.616 15.136 1.00 97.38 89 GLY A N 1
ATOM 658 C CA . GLY A 1 89 ? -16.679 -6.726 16.279 1.00 97.38 89 GLY A CA 1
ATOM 659 C C . GLY A 1 89 ? -17.461 -5.483 15.851 1.00 97.38 89 GLY A C 1
ATOM 660 O O . GLY A 1 89 ? -18.571 -5.219 16.332 1.00 97.38 89 GLY A O 1
ATOM 661 N N . ILE A 1 90 ? -16.895 -4.754 14.894 1.00 98.19 90 ILE A N 1
ATOM 662 C CA . ILE A 1 90 ? -17.495 -3.586 14.252 1.00 98.19 90 ILE A CA 1
ATOM 663 C C . ILE A 1 90 ? -17.463 -3.783 12.736 1.00 98.19 90 ILE A C 1
ATOM 665 O O . ILE A 1 90 ? -16.429 -4.143 12.191 1.00 98.19 90 ILE A O 1
ATOM 669 N N . GLN A 1 91 ? -18.572 -3.497 12.059 1.00 95.81 91 GLN A N 1
ATOM 670 C CA . GLN A 1 91 ? -18.641 -3.498 10.599 1.00 95.81 91 GLN A CA 1
ATOM 671 C C . GLN A 1 91 ? -19.192 -2.166 10.092 1.00 95.81 91 GLN A C 1
ATOM 673 O O . GLN A 1 91 ? -20.258 -1.723 10.535 1.00 95.81 91 GLN A O 1
ATOM 678 N N . ILE A 1 92 ? -18.471 -1.529 9.171 1.00 94.69 92 ILE A N 1
ATOM 679 C CA . ILE A 1 92 ? -18.808 -0.217 8.622 1.00 94.69 92 ILE A CA 1
ATOM 680 C C . ILE A 1 92 ? -19.159 -0.348 7.138 1.00 94.69 92 ILE A C 1
ATOM 682 O O . ILE A 1 92 ? -18.273 -0.397 6.290 1.00 94.69 92 ILE A O 1
ATOM 686 N N . ASN A 1 93 ? -20.459 -0.358 6.829 1.00 91.62 93 ASN A N 1
ATOM 687 C CA . ASN A 1 93 ? -20.987 -0.423 5.458 1.00 91.62 93 ASN A CA 1
ATOM 688 C C . ASN A 1 93 ? -21.796 0.832 5.069 1.00 91.62 93 ASN A C 1
ATOM 690 O O . ASN A 1 93 ? -22.419 0.870 4.009 1.00 91.62 93 ASN A O 1
ATOM 694 N N . GLY A 1 94 ? -21.842 1.855 5.927 1.00 88.94 94 GLY A N 1
ATOM 695 C CA . GLY A 1 94 ? -22.420 3.167 5.614 1.00 88.94 94 GLY A CA 1
ATOM 696 C C . GLY A 1 94 ? -21.359 4.257 5.526 1.00 88.94 94 GLY A C 1
ATOM 697 O O . GLY A 1 94 ? -20.382 4.201 6.268 1.00 88.94 94 GLY A O 1
ATOM 698 N N . VAL A 1 95 ? -21.568 5.252 4.654 1.00 89.62 95 VAL A N 1
ATOM 699 C CA . VAL A 1 95 ? -20.642 6.383 4.465 1.00 89.62 95 VAL A CA 1
ATOM 700 C C . VAL A 1 95 ? -20.378 7.097 5.789 1.00 89.62 95 VAL A C 1
ATOM 702 O O . VAL A 1 95 ? -21.322 7.435 6.509 1.00 89.62 95 VAL A O 1
ATOM 705 N N . THR A 1 96 ? -19.109 7.356 6.117 1.00 90.31 96 THR A N 1
ATOM 706 C CA . THR A 1 96 ? -18.728 7.943 7.411 1.00 90.31 96 THR A CA 1
ATOM 707 C C . THR A 1 96 ? -18.142 9.345 7.304 1.00 90.31 96 THR A C 1
ATOM 709 O O . THR A 1 96 ? -17.486 9.719 6.333 1.00 90.31 96 THR A O 1
ATOM 712 N N . GLY A 1 97 ? -18.321 10.142 8.355 1.00 78.75 97 GLY A N 1
ATOM 713 C CA . GLY A 1 97 ? -17.448 11.289 8.614 1.00 78.75 97 GLY A CA 1
ATOM 714 C C . GLY A 1 97 ? -17.614 12.506 7.700 1.00 78.75 97 GLY A C 1
ATOM 715 O O . GLY A 1 97 ? -16.883 13.478 7.862 1.00 78.75 97 GLY A O 1
ATOM 716 N N . THR A 1 98 ? -18.556 12.495 6.751 1.00 76.69 98 THR A N 1
ATOM 717 C CA . THR A 1 98 ? -18.711 13.587 5.767 1.00 76.69 98 THR A CA 1
ATOM 718 C C . THR A 1 98 ? -19.290 14.872 6.364 1.00 76.69 98 THR A C 1
ATOM 720 O O . THR A 1 98 ? -19.142 15.943 5.779 1.00 76.69 98 THR A O 1
ATOM 723 N N . ALA A 1 99 ? -19.927 14.794 7.536 1.00 72.56 99 ALA A N 1
ATOM 724 C CA . ALA A 1 99 ? -20.533 15.947 8.201 1.00 72.56 99 ALA A CA 1
ATOM 725 C C . ALA A 1 99 ? -19.917 16.307 9.551 1.00 72.56 99 ALA A C 1
ATOM 727 O O . ALA A 1 99 ? -19.753 17.484 9.869 1.00 72.56 99 ALA A O 1
ATOM 728 N N . THR A 1 100 ? -19.599 15.298 10.356 1.00 82.50 100 THR A N 1
ATOM 729 C CA . THR A 1 100 ? -18.833 15.432 11.597 1.00 82.50 100 THR A CA 1
ATOM 730 C C . THR A 1 100 ? -17.948 14.197 11.750 1.00 82.50 100 THR A C 1
ATOM 732 O O . THR A 1 100 ? -18.282 13.170 11.159 1.00 82.50 100 THR A O 1
ATOM 735 N N . PRO A 1 101 ? -16.844 14.261 12.517 1.00 87.25 101 PRO A N 1
ATOM 736 C CA . PRO A 1 101 ? -15.926 13.136 12.648 1.00 87.25 101 PRO A CA 1
ATOM 737 C C . PRO A 1 101 ? -16.621 11.853 13.112 1.00 87.25 101 PRO A C 1
ATOM 739 O O . PRO A 1 101 ? -17.491 11.878 13.990 1.00 87.25 101 PRO A O 1
ATOM 742 N N . PHE A 1 102 ? -16.208 10.730 12.535 1.00 95.50 102 PHE A N 1
ATOM 743 C CA . PHE A 1 102 ? -16.557 9.406 13.022 1.00 95.50 102 PHE A CA 1
ATOM 744 C C . PHE A 1 102 ? -15.355 8.814 13.757 1.00 95.50 102 PHE A C 1
ATOM 746 O O . PHE A 1 102 ? -14.291 8.640 13.173 1.00 95.50 102 PHE A O 1
ATOM 753 N N . ILE A 1 103 ? -15.497 8.588 15.060 1.00 97.25 103 ILE A N 1
ATOM 754 C CA . ILE A 1 103 ? -14.377 8.286 15.954 1.00 97.25 103 ILE A CA 1
ATOM 755 C C . ILE A 1 103 ? -14.674 7.000 16.722 1.00 97.25 103 ILE A C 1
ATOM 757 O O . ILE A 1 103 ? -15.632 6.941 17.498 1.00 97.25 103 ILE A O 1
ATOM 761 N N . ILE A 1 104 ? -13.809 6.001 16.568 1.00 98.25 104 ILE A N 1
ATOM 762 C CA . ILE A 1 104 ? -13.825 4.758 17.335 1.00 98.25 104 ILE A CA 1
ATOM 763 C C . ILE A 1 104 ? -12.640 4.783 18.294 1.00 98.25 104 ILE A C 1
ATOM 765 O O . ILE A 1 104 ? -11.484 4.618 17.914 1.00 98.25 104 ILE A O 1
ATOM 769 N N . GLY A 1 105 ? -12.956 4.987 19.565 1.00 97.88 105 GLY A N 1
ATOM 770 C CA . GLY A 1 105 ? -12.011 5.138 20.658 1.00 97.88 105 GLY A CA 1
ATOM 771 C C . GLY A 1 105 ? -11.398 6.539 20.708 1.00 97.88 105 GLY A C 1
ATOM 772 O O . GLY A 1 105 ? -11.440 7.307 19.747 1.00 97.88 105 GLY A O 1
ATOM 773 N N . GLN A 1 106 ? -10.862 6.917 21.866 1.00 96.31 106 GLN A N 1
ATOM 774 C CA . GLN A 1 106 ? -10.151 8.184 22.052 1.00 96.31 106 GLN A CA 1
ATOM 775 C C . GLN A 1 106 ? -8.890 7.965 22.878 1.00 96.31 106 GLN A C 1
ATOM 777 O O . GLN A 1 106 ? -8.876 7.160 23.812 1.00 96.31 106 GLN A O 1
ATOM 782 N N . VAL A 1 107 ? -7.837 8.719 22.553 1.00 93.69 107 VAL A N 1
ATOM 783 C CA . VAL A 1 107 ? -6.580 8.700 23.307 1.00 93.69 107 VAL A CA 1
ATOM 784 C C . VAL A 1 107 ? -6.823 9.090 24.764 1.00 93.69 107 VAL A C 1
ATOM 786 O O . VAL A 1 107 ? -7.436 10.117 25.059 1.00 93.69 107 VAL A O 1
ATOM 789 N N . GLY A 1 108 ? -6.292 8.274 25.675 1.00 91.94 108 GLY A N 1
ATOM 790 C CA . GLY A 1 108 ? -6.291 8.532 27.109 1.00 91.94 108 GLY A CA 1
ATOM 791 C C . GLY A 1 108 ? -7.443 7.878 27.873 1.00 91.94 108 GLY A C 1
ATOM 792 O O . GLY A 1 108 ? -8.020 6.863 27.478 1.00 91.94 108 GLY A O 1
ATOM 793 N N . THR A 1 109 ? -7.735 8.451 29.036 1.00 93.56 109 THR A N 1
ATOM 794 C CA . THR A 1 109 ? -8.705 7.930 30.005 1.00 93.56 109 THR A CA 1
ATOM 795 C C . THR A 1 109 ? -9.726 8.995 30.368 1.00 93.56 109 THR A C 1
ATOM 797 O O . THR A 1 109 ? -9.397 10.180 30.410 1.00 93.56 109 THR A O 1
ATOM 800 N N . ASP A 1 110 ? -10.937 8.577 30.720 1.00 89.00 110 ASP A N 1
ATOM 801 C CA . ASP A 1 110 ? -11.966 9.443 31.283 1.00 89.00 110 ASP A CA 1
ATOM 802 C C . ASP A 1 110 ? -11.439 10.110 32.573 1.00 89.00 110 ASP A C 1
ATOM 804 O O . ASP A 1 110 ? -11.138 9.405 33.541 1.00 89.00 110 ASP A O 1
ATOM 808 N N . PRO A 1 111 ? -11.342 11.452 32.638 1.00 88.94 111 PRO A N 1
ATOM 809 C CA . PRO A 1 111 ? -10.812 12.153 33.808 1.00 88.94 111 PRO A CA 1
ATOM 810 C C . PRO A 1 111 ? -11.612 11.938 35.098 1.00 88.94 111 PRO A C 1
ATOM 812 O O . PRO A 1 111 ? -11.067 12.102 36.188 1.00 88.94 111 PRO A O 1
ATOM 815 N N . ALA A 1 112 ? -12.903 11.610 34.997 1.00 90.56 112 ALA A N 1
ATOM 816 C CA . ALA A 1 112 ? -13.767 11.407 36.154 1.00 90.56 112 ALA A CA 1
ATOM 817 C C . ALA A 1 112 ? -13.675 9.978 36.703 1.00 90.56 112 ALA A C 1
ATOM 819 O O . ALA A 1 112 ? -13.770 9.779 37.915 1.00 90.56 112 ALA A O 1
ATOM 820 N N . THR A 1 113 ? -13.514 8.987 35.822 1.00 88.81 113 THR A N 1
ATOM 821 C CA . THR A 1 113 ? -13.590 7.564 36.195 1.00 88.81 113 THR A CA 1
ATOM 822 C C . THR A 1 113 ? -12.257 6.823 36.109 1.00 88.81 113 THR A C 1
ATOM 824 O O . THR A 1 113 ? -12.134 5.732 36.661 1.00 88.81 113 THR A O 1
ATOM 827 N N . GLY A 1 114 ? -11.260 7.389 35.425 1.00 91.25 114 GLY A N 1
ATOM 828 C CA . GLY A 1 114 ? -9.978 6.748 35.128 1.00 91.25 114 GLY A CA 1
ATOM 829 C C . GLY A 1 114 ? -10.074 5.582 34.138 1.00 91.25 114 GLY A C 1
ATOM 830 O O . GLY A 1 114 ? -9.072 4.915 33.892 1.00 91.25 114 GLY A O 1
ATOM 831 N N . ARG A 1 115 ? -11.260 5.303 33.580 1.00 89.94 115 ARG A N 1
ATOM 832 C CA . ARG A 1 115 ? -11.462 4.226 32.599 1.00 89.94 115 ARG A CA 1
ATOM 833 C C . ARG A 1 115 ? -10.842 4.621 31.261 1.00 89.94 115 ARG A C 1
ATOM 835 O O . ARG A 1 115 ? -10.881 5.794 30.900 1.00 89.94 115 ARG A O 1
ATOM 842 N N . SER A 1 116 ? -10.306 3.653 30.517 1.00 93.44 116 SER A N 1
ATOM 843 C CA . SER A 1 116 ? -9.855 3.901 29.140 1.00 93.44 116 SER A CA 1
ATOM 844 C C . SER A 1 116 ? -11.005 4.448 28.290 1.00 93.44 116 SER A C 1
ATOM 846 O O . SER A 1 116 ? -12.146 3.998 28.429 1.00 93.44 116 SER A O 1
ATOM 848 N N . LEU A 1 117 ? -10.707 5.421 27.425 1.00 96.44 117 LEU A N 1
ATOM 849 C CA . LEU A 1 117 ? -11.624 5.858 26.368 1.00 96.44 117 LEU A CA 1
ATOM 850 C C . LEU A 1 117 ? -11.476 5.011 25.092 1.00 96.44 117 LEU A C 1
ATOM 852 O O . LEU A 1 117 ? -12.256 5.156 24.153 1.00 96.44 117 LEU A O 1
ATOM 856 N N . GLY A 1 118 ? -10.513 4.096 25.075 1.00 97.75 118 GLY A N 1
ATOM 857 C CA . GLY A 1 118 ? -10.399 3.027 24.097 1.00 97.75 118 GLY A CA 1
ATOM 858 C C . GLY A 1 118 ? -11.517 2.000 24.190 1.00 97.75 118 GLY A C 1
ATOM 859 O O . GLY A 1 118 ? -12.026 1.739 25.281 1.00 97.75 118 GLY A O 1
ATOM 860 N N . ASN A 1 119 ? -11.888 1.390 23.067 1.00 98.69 119 ASN A N 1
ATOM 861 C CA . ASN A 1 119 ? -12.731 0.196 23.083 1.00 98.69 119 ASN A CA 1
ATOM 862 C C . ASN A 1 119 ? -11.869 -1.064 23.220 1.00 98.69 119 ASN A C 1
ATOM 864 O O . ASN A 1 119 ? -10.713 -1.085 22.801 1.00 98.69 119 ASN A O 1
ATOM 868 N N . VAL A 1 120 ? -12.458 -2.118 23.779 1.00 98.62 120 VAL A N 1
ATOM 869 C CA . VAL A 1 120 ? -11.911 -3.478 23.752 1.00 98.62 120 VAL A CA 1
ATOM 870 C C . VAL A 1 120 ? -12.749 -4.291 22.773 1.00 98.62 120 VAL A C 1
ATOM 872 O O . VAL A 1 120 ? -13.958 -4.428 22.973 1.00 98.62 120 VAL A O 1
ATOM 875 N N . ILE A 1 121 ? -12.118 -4.799 21.720 1.00 98.62 121 ILE A N 1
ATOM 876 C CA . ILE A 1 121 ? -12.742 -5.536 20.620 1.00 98.62 121 ILE A CA 1
ATOM 877 C C . ILE A 1 121 ? -12.065 -6.904 20.537 1.00 98.62 121 ILE A C 1
ATOM 879 O O . ILE A 1 121 ? -10.936 -7.006 20.065 1.00 98.62 121 ILE A O 1
ATOM 883 N N . ASP A 1 122 ? -12.720 -7.940 21.057 1.00 97.94 122 ASP A N 1
ATOM 884 C CA . ASP A 1 122 ? -12.022 -9.169 21.454 1.00 97.94 122 ASP A CA 1
ATOM 885 C C . ASP A 1 122 ? -12.776 -10.457 21.102 1.00 97.94 122 ASP A C 1
ATOM 887 O O . ASP A 1 122 ? -13.978 -10.568 21.334 1.00 97.94 122 ASP A O 1
ATOM 891 N N . MET A 1 123 ? -12.074 -11.473 20.596 1.00 95.75 123 MET A N 1
ATOM 892 C CA . MET A 1 123 ? -12.647 -12.805 20.335 1.00 95.75 123 MET A CA 1
ATOM 893 C C . MET A 1 123 ? -13.909 -12.805 19.453 1.00 95.75 123 MET A C 1
ATOM 895 O O . MET A 1 123 ? -14.783 -13.660 19.617 1.00 95.75 123 MET A O 1
ATOM 899 N N . ASN A 1 124 ? -14.036 -11.865 18.513 1.00 95.00 124 ASN A N 1
ATOM 900 C CA . ASN A 1 124 ? -15.104 -11.927 17.515 1.00 95.00 124 ASN A CA 1
ATOM 901 C C . ASN A 1 124 ? -14.783 -13.006 16.464 1.00 95.00 124 ASN A C 1
ATOM 903 O O . ASN A 1 124 ? -13.632 -13.401 16.278 1.00 95.00 124 ASN A O 1
ATOM 907 N N . GLY A 1 125 ? -15.813 -13.557 15.828 1.00 92.00 125 GLY A N 1
ATOM 908 C CA . GLY A 1 125 ? -15.689 -14.705 14.935 1.00 92.00 125 GLY A CA 1
ATOM 909 C C . GLY A 1 125 ? -14.985 -14.394 13.619 1.00 92.00 125 GLY A C 1
ATOM 910 O O . GLY A 1 125 ? -14.321 -15.272 13.075 1.00 92.00 125 GLY A O 1
ATOM 911 N N . ARG A 1 126 ? -15.099 -13.155 13.145 1.00 91.44 126 ARG A N 1
ATOM 912 C CA . ARG A 1 126 ? -14.375 -12.609 11.990 1.00 91.44 126 ARG A CA 1
ATOM 913 C C . ARG A 1 126 ? -13.462 -11.485 12.459 1.00 91.44 126 ARG A C 1
ATOM 915 O O . ARG A 1 126 ? -12.862 -11.638 13.517 1.00 91.44 126 ARG A O 1
ATOM 922 N N . ASP A 1 127 ? -13.343 -10.399 11.705 1.00 92.94 127 ASP A N 1
ATOM 923 C CA . ASP A 1 127 ? -12.409 -9.316 12.002 1.00 92.94 127 ASP A CA 1
ATOM 924 C C . ASP A 1 127 ? -12.833 -8.510 13.230 1.00 92.94 127 ASP A C 1
ATOM 926 O O . ASP A 1 127 ? -14.014 -8.451 13.607 1.00 92.94 127 ASP A O 1
ATOM 930 N N . GLY A 1 128 ? -11.861 -7.860 13.865 1.00 96.88 128 GLY A N 1
ATOM 931 C CA . GLY A 1 128 ? -12.155 -6.899 14.921 1.00 96.88 128 GLY A CA 1
ATOM 932 C C . GLY A 1 128 ? -12.970 -5.730 14.370 1.00 96.88 128 GLY A C 1
ATOM 933 O O . GLY A 1 128 ? -14.053 -5.421 14.880 1.00 96.88 128 GLY A O 1
ATOM 934 N N . ILE A 1 129 ? -12.463 -5.114 13.304 1.00 97.56 129 ILE A N 1
ATOM 935 C CA . ILE A 1 129 ? -13.117 -4.022 12.582 1.00 97.56 129 ILE A CA 1
ATOM 936 C C . ILE A 1 129 ? -13.024 -4.288 11.080 1.00 97.56 129 ILE A C 1
ATOM 938 O O . ILE A 1 129 ? -11.932 -4.511 10.576 1.00 97.56 129 ILE A O 1
ATOM 942 N N . GLU A 1 130 ? -14.148 -4.195 10.376 1.00 94.88 130 GLU A N 1
ATOM 943 C CA . GLU A 1 130 ? -14.213 -4.253 8.912 1.00 94.88 130 GLU A CA 1
ATOM 944 C C . GLU A 1 130 ? -14.810 -2.948 8.360 1.00 94.88 130 GLU A C 1
ATOM 946 O O . GLU A 1 130 ? -15.829 -2.459 8.869 1.00 94.88 130 GLU A O 1
ATOM 951 N N . VAL A 1 131 ? -14.191 -2.379 7.322 1.00 93.44 131 VAL A N 1
ATOM 952 C CA . VAL A 1 131 ? -14.618 -1.127 6.681 1.00 93.44 131 VAL A CA 1
ATOM 953 C C . VAL A 1 131 ? -14.773 -1.306 5.177 1.00 93.44 131 VAL A C 1
ATOM 955 O O . VAL A 1 131 ? -13.793 -1.419 4.449 1.00 93.44 131 VAL A O 1
ATOM 958 N N . ASN A 1 132 ? -16.019 -1.221 4.712 1.00 88.88 132 ASN A N 1
ATOM 959 C CA . ASN A 1 132 ? -16.411 -1.387 3.311 1.00 88.88 132 ASN A CA 1
ATOM 960 C C . ASN A 1 132 ? -17.230 -0.194 2.800 1.00 88.88 132 ASN A C 1
ATOM 962 O O . ASN A 1 132 ? -18.107 -0.348 1.945 1.00 88.88 132 ASN A O 1
ATOM 966 N N . ALA A 1 133 ? -17.007 0.995 3.354 1.00 88.81 133 ALA A N 1
ATOM 967 C CA . ALA A 1 133 ? -17.694 2.211 2.946 1.00 88.81 133 ALA A CA 1
ATOM 968 C C . ALA A 1 133 ? -16.732 3.393 2.888 1.00 88.81 133 ALA A C 1
ATOM 970 O O . ALA A 1 133 ? -15.807 3.502 3.692 1.00 88.81 133 ALA A O 1
ATOM 971 N N . GLY A 1 134 ? -16.981 4.284 1.928 1.00 89.44 134 GLY A N 1
ATOM 972 C CA . GLY A 1 134 ? -16.240 5.528 1.787 1.00 89.44 134 GLY A CA 1
ATOM 973 C C . GLY A 1 134 ? -16.465 6.462 2.974 1.00 89.44 134 GLY A C 1
ATOM 974 O O . GLY A 1 134 ? -17.458 6.367 3.698 1.00 89.44 134 GLY A O 1
ATOM 975 N N . GLY A 1 135 ? -15.555 7.411 3.152 1.00 91.75 13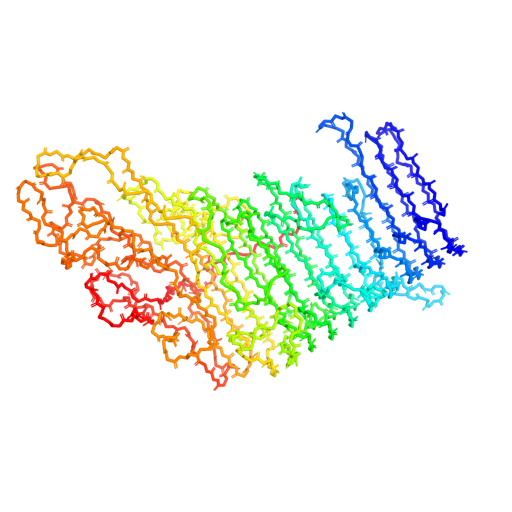5 GLY A N 1
ATOM 976 C CA . GLY A 1 135 ? -15.660 8.421 4.190 1.00 91.75 135 GLY A CA 1
ATOM 977 C C . GLY A 1 135 ? -14.395 8.597 5.010 1.00 91.75 135 GLY A C 1
ATOM 978 O O . GLY A 1 135 ? -13.304 8.162 4.644 1.00 91.75 135 GLY A O 1
ATOM 979 N N . PHE A 1 136 ? -14.570 9.285 6.132 1.00 92.31 136 PHE A N 1
ATOM 980 C CA . PHE A 1 136 ? -13.499 9.672 7.041 1.00 92.31 136 PHE A CA 1
ATOM 981 C C . PHE A 1 136 ? -13.764 9.068 8.412 1.00 92.31 136 PHE A C 1
ATOM 983 O O . PHE A 1 136 ? -14.883 9.174 8.928 1.00 92.31 136 PHE A O 1
ATOM 990 N N . PHE A 1 137 ? -12.755 8.451 9.017 1.00 94.75 137 PHE A N 1
ATOM 991 C CA . PHE A 1 137 ? -12.870 7.968 10.385 1.00 94.75 137 PHE A CA 1
ATOM 992 C C . PHE A 1 137 ? -11.530 7.910 11.115 1.00 94.75 137 PHE A C 1
ATOM 994 O O . PHE A 1 137 ? -10.451 7.895 10.517 1.00 94.75 137 PHE A O 1
ATOM 1001 N N . GLU A 1 138 ? -11.617 7.881 12.441 1.00 96.88 138 GLU A N 1
ATOM 1002 C CA . GLU A 1 138 ? -10.472 7.700 13.320 1.00 96.88 138 GLU A CA 1
ATOM 1003 C C . GLU A 1 138 ? -10.612 6.431 14.160 1.00 96.88 138 GLU A C 1
ATOM 1005 O O . GLU A 1 138 ? -11.683 6.154 14.705 1.00 96.88 138 GLU A O 1
ATOM 1010 N N . LEU A 1 139 ? -9.507 5.702 14.316 1.00 97.88 139 LEU A N 1
ATOM 1011 C CA . LEU A 1 139 ? -9.366 4.574 15.234 1.00 97.88 139 LEU A CA 1
ATOM 1012 C C . LEU A 1 139 ? -8.326 4.940 16.286 1.00 97.88 139 LEU A C 1
ATOM 1014 O O . LEU A 1 139 ? -7.138 4.992 15.985 1.00 97.88 139 LEU A O 1
ATOM 1018 N N . ASN A 1 140 ? -8.726 5.197 17.524 1.00 98.12 140 ASN A N 1
ATOM 1019 C CA . ASN A 1 140 ? -7.788 5.668 18.535 1.00 98.12 140 ASN A CA 1
ATOM 1020 C C . ASN A 1 140 ? -7.845 4.838 19.817 1.00 98.12 140 ASN A C 1
ATOM 1022 O O . ASN A 1 140 ? -8.915 4.669 20.398 1.00 98.12 140 ASN A O 1
ATOM 1026 N N . ASN A 1 141 ? -6.679 4.434 20.328 1.00 97.94 141 ASN A N 1
ATOM 1027 C CA . ASN A 1 141 ? -6.527 3.827 21.653 1.00 97.94 141 ASN A CA 1
ATOM 1028 C C . ASN A 1 141 ? -7.366 2.554 21.862 1.00 97.94 141 ASN A C 1
ATOM 1030 O O . ASN A 1 141 ? -7.767 2.257 22.981 1.00 97.94 141 ASN A O 1
ATOM 1034 N N . ASN A 1 142 ? -7.686 1.808 20.804 1.00 98.69 142 ASN A N 1
ATOM 1035 C CA . ASN A 1 142 ? -8.443 0.564 20.931 1.00 98.69 142 ASN A CA 1
ATOM 1036 C C . ASN A 1 142 ? -7.513 -0.623 21.189 1.00 98.69 142 ASN A C 1
ATOM 1038 O O . ASN A 1 142 ? -6.386 -0.658 20.702 1.00 98.69 142 ASN A O 1
ATOM 1042 N N . THR A 1 143 ? -8.022 -1.618 21.908 1.00 98.62 143 THR A N 1
ATOM 1043 C CA . THR A 1 143 ? -7.410 -2.943 22.039 1.00 98.62 143 THR A CA 1
ATOM 1044 C C . THR A 1 143 ? -8.224 -3.916 21.194 1.00 98.62 143 THR A C 1
ATOM 1046 O O . THR A 1 143 ? -9.400 -4.131 21.485 1.00 98.62 143 THR A O 1
ATOM 1049 N N . ILE A 1 144 ? -7.623 -4.457 20.136 1.00 98.69 144 ILE A N 1
ATOM 1050 C CA . ILE A 1 144 ? -8.270 -5.287 19.115 1.00 98.69 144 ILE A CA 1
ATOM 1051 C C . ILE A 1 144 ? -7.557 -6.634 19.070 1.00 98.69 144 ILE A C 1
ATOM 1053 O O . ILE A 1 144 ? -6.457 -6.732 18.523 1.00 98.69 144 ILE A O 1
ATOM 1057 N N . THR A 1 145 ? -8.148 -7.657 19.688 1.00 97.81 145 THR A N 1
ATOM 1058 C CA . THR A 1 145 ? -7.415 -8.895 19.966 1.00 97.81 145 THR A CA 1
ATOM 1059 C C . THR A 1 145 ? -8.192 -10.169 19.713 1.00 97.81 145 THR A C 1
ATOM 1061 O O . THR A 1 145 ? -9.414 -10.221 19.846 1.00 97.81 145 THR A O 1
ATOM 1064 N N . ARG A 1 146 ? -7.472 -11.237 19.356 1.00 95.06 146 ARG A N 1
ATOM 1065 C CA . ARG A 1 146 ? -8.025 -12.600 19.253 1.00 95.06 146 ARG A CA 1
ATOM 1066 C C . ARG A 1 146 ? -9.259 -12.725 18.358 1.00 95.06 146 ARG A C 1
ATOM 1068 O O . ARG A 1 146 ? -10.036 -13.670 18.508 1.00 95.06 146 ARG A O 1
ATOM 1075 N N . ASN A 1 147 ? -9.436 -11.820 17.403 1.00 94.50 147 ASN A N 1
ATOM 1076 C CA . ASN A 1 147 ? -10.500 -11.915 16.415 1.00 94.50 147 ASN A CA 1
ATOM 1077 C C . ASN A 1 147 ? -10.163 -13.039 15.409 1.00 94.50 147 ASN A C 1
ATOM 1079 O O . ASN A 1 147 ? -8.997 -13.397 15.225 1.00 94.50 147 ASN A O 1
ATOM 1083 N N . GLY A 1 148 ? -11.181 -13.705 14.860 1.00 90.12 148 GLY A N 1
ATOM 1084 C CA . GLY A 1 148 ? -11.032 -14.871 13.974 1.00 90.12 148 GLY A CA 1
ATOM 1085 C C . GLY A 1 148 ? -10.864 -16.236 14.650 1.00 90.12 148 GLY A C 1
ATOM 1086 O O . GLY A 1 148 ? -11.021 -17.282 14.010 1.00 90.12 148 GLY A O 1
ATOM 1087 N N . TRP A 1 149 ? -10.558 -16.283 15.949 1.00 85.75 149 TRP A N 1
ATOM 1088 C CA . TRP A 1 149 ? -10.290 -17.552 16.643 1.00 85.75 149 TRP A CA 1
ATOM 1089 C C . TRP A 1 149 ? -11.547 -18.381 16.922 1.00 85.75 149 TRP A C 1
ATOM 1091 O O . TRP A 1 149 ? -11.464 -19.604 17.055 1.00 85.75 149 TRP A O 1
ATOM 1101 N N . ALA A 1 150 ? -12.719 -17.743 16.990 1.00 78.25 150 ALA A N 1
ATOM 1102 C CA . ALA A 1 150 ? -13.975 -18.428 17.289 1.00 78.25 150 ALA A CA 1
ATOM 1103 C C . ALA A 1 150 ? -14.577 -19.168 16.075 1.00 78.25 150 ALA A C 1
ATOM 1105 O O . ALA A 1 150 ? -15.343 -20.119 16.261 1.00 78.25 150 ALA A O 1
ATOM 1106 N N . VAL A 1 151 ? -14.225 -18.792 14.838 1.00 66.81 151 VAL A N 1
ATOM 1107 C CA . VAL A 1 151 ? -14.718 -19.459 13.621 1.00 66.81 151 VAL A CA 1
ATOM 1108 C C . VAL A 1 151 ? -13.738 -20.543 13.176 1.00 66.81 151 VAL A C 1
ATOM 1110 O O . VAL A 1 151 ? -12.652 -20.300 12.653 1.00 66.81 151 VAL A O 1
ATOM 1113 N N . VAL A 1 152 ? -14.129 -21.804 13.351 1.00 54.53 152 VAL A N 1
ATOM 1114 C CA . VAL A 1 152 ? -13.368 -22.950 12.839 1.00 54.53 152 VAL A CA 1
ATOM 1115 C C . VAL A 1 152 ? -13.682 -23.130 11.351 1.00 54.53 152 VAL A C 1
ATOM 1117 O O . VAL A 1 152 ? -14.750 -23.635 11.017 1.00 54.53 152 VAL A O 1
ATOM 1120 N N . GLY A 1 153 ? -12.759 -22.770 10.452 1.00 52.72 153 GLY A N 1
ATOM 1121 C CA . GLY A 1 153 ? -12.816 -23.245 9.061 1.00 52.72 153 GLY A CA 1
ATOM 1122 C C . GLY A 1 153 ? -12.351 -22.293 7.962 1.00 52.72 153 GLY A C 1
ATOM 1123 O O . GLY A 1 153 ? -12.066 -22.788 6.877 1.00 52.72 153 GLY A O 1
ATOM 1124 N N . ASP A 1 154 ? -12.218 -20.989 8.218 1.00 57.22 154 ASP A N 1
ATOM 1125 C CA . ASP A 1 154 ? -11.625 -20.056 7.251 1.00 57.22 154 ASP A CA 1
ATOM 1126 C C . ASP A 1 154 ? -10.452 -19.321 7.897 1.00 57.22 154 ASP A C 1
ATOM 1128 O O . ASP A 1 154 ? -10.638 -18.443 8.728 1.00 57.22 154 ASP A O 1
ATOM 1132 N N . ALA A 1 155 ? -9.229 -19.734 7.562 1.00 50.16 155 ALA A N 1
ATOM 1133 C CA . ALA A 1 155 ? -8.010 -19.084 8.046 1.00 50.16 155 ALA A CA 1
ATOM 1134 C C . ALA A 1 155 ? -7.737 -17.737 7.350 1.00 50.16 155 ALA A C 1
ATOM 1136 O O . ALA A 1 155 ? -6.730 -17.112 7.648 1.00 50.16 155 ALA A O 1
ATOM 1137 N N . ARG A 1 156 ? -8.600 -17.329 6.408 1.00 54.97 156 ARG A N 1
ATOM 1138 C CA . ARG A 1 156 ? -8.520 -16.062 5.665 1.00 54.97 156 ARG A CA 1
ATOM 1139 C C . ARG A 1 156 ? -9.454 -14.983 6.219 1.00 54.97 156 ARG A C 1
ATOM 1141 O O . ARG A 1 156 ? -9.555 -13.922 5.635 1.00 54.97 156 ARG A O 1
ATOM 1148 N N . GLN A 1 157 ? -10.185 -15.275 7.293 1.00 64.94 157 GLN A N 1
ATOM 1149 C CA . GLN A 1 157 ? -11.060 -14.320 7.974 1.00 64.94 157 GLN A CA 1
ATOM 1150 C C . GLN A 1 157 ? -10.559 -14.155 9.40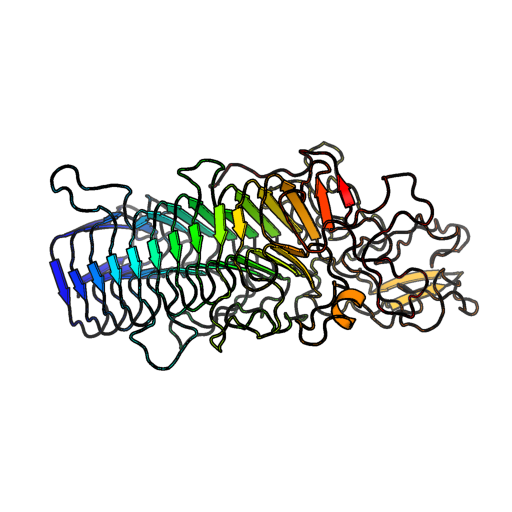8 1.00 64.94 157 GLN A C 1
ATOM 1152 O O . GLN A 1 157 ? -10.116 -15.137 10.015 1.00 64.94 157 GLN A O 1
ATOM 1157 N N . GLY A 1 158 ? -10.658 -12.948 9.966 1.00 73.50 158 GLY A N 1
ATOM 1158 C CA . GLY A 1 158 ? -10.231 -12.688 11.338 1.00 73.50 158 GLY A CA 1
ATOM 1159 C C . GLY A 1 158 ? -8.997 -11.819 11.479 1.00 73.50 158 GLY A C 1
ATOM 1160 O O . GLY A 1 158 ? -8.199 -12.062 12.387 1.00 73.50 158 GLY A O 1
ATOM 1161 N N . GLY A 1 159 ? -8.830 -10.842 10.595 1.00 86.50 159 GLY A N 1
ATOM 1162 C CA . GLY A 1 159 ? -7.861 -9.778 10.778 1.00 86.50 159 GLY A CA 1
ATOM 1163 C C . GLY A 1 159 ? -8.191 -8.907 11.993 1.00 86.50 159 GLY A C 1
ATOM 1164 O O . GLY A 1 159 ? -9.292 -8.933 12.556 1.00 86.50 159 GLY A O 1
ATOM 1165 N N . GLY A 1 160 ? -7.217 -8.120 12.435 1.00 95.31 160 GLY A N 1
ATOM 1166 C CA . GLY A 1 160 ? -7.465 -7.090 13.437 1.00 95.31 160 GLY A CA 1
ATOM 1167 C C . GLY A 1 160 ? -8.375 -6.003 12.869 1.00 95.31 160 GLY A C 1
ATOM 1168 O O . GLY A 1 160 ? -9.490 -5.788 13.357 1.00 95.31 160 GLY A O 1
ATOM 1169 N N . VAL A 1 161 ? -7.895 -5.340 11.820 1.00 97.00 161 VAL A N 1
ATOM 1170 C CA . VAL A 1 161 ? -8.609 -4.289 11.091 1.00 97.00 161 VAL A CA 1
ATOM 1171 C C . VAL A 1 161 ? -8.486 -4.543 9.592 1.00 97.00 161 VAL A C 1
ATOM 1173 O O . VAL A 1 161 ? -7.371 -4.641 9.093 1.00 97.00 161 VAL A O 1
ATOM 1176 N N . ASP A 1 162 ? -9.613 -4.588 8.891 1.00 93.88 162 ASP A N 1
ATOM 1177 C CA . ASP A 1 162 ? -9.687 -4.705 7.433 1.00 93.88 162 ASP A CA 1
ATOM 1178 C C . ASP A 1 162 ? -10.359 -3.453 6.845 1.00 93.88 162 ASP A C 1
ATOM 1180 O O . ASP A 1 162 ? -11.413 -3.005 7.318 1.00 93.88 162 ASP A O 1
ATOM 1184 N N . VAL A 1 163 ? -9.713 -2.841 5.851 1.00 93.94 163 VAL A N 1
ATOM 1185 C CA . VAL A 1 163 ? -10.178 -1.635 5.166 1.00 93.94 163 VAL A CA 1
ATOM 1186 C C . VAL A 1 163 ? -10.123 -1.830 3.658 1.00 93.94 163 VAL A C 1
ATOM 1188 O O . VAL A 1 163 ? -9.048 -1.842 3.055 1.00 93.94 163 VAL A O 1
ATOM 1191 N N . SER A 1 164 ? -11.298 -1.828 3.030 1.00 91.25 164 SER A N 1
ATOM 1192 C CA . SER A 1 164 ? -11.436 -1.987 1.588 1.00 91.25 164 SER A CA 1
ATOM 1193 C C . SER A 1 164 ? -12.078 -0.768 0.928 1.00 91.25 164 SER A C 1
ATOM 1195 O O . SER A 1 164 ? -13.276 -0.504 1.052 1.00 91.25 164 SER A O 1
ATOM 1197 N N . ALA A 1 165 ? -11.282 -0.030 0.149 1.00 90.00 165 ALA A N 1
ATOM 1198 C CA . ALA A 1 165 ? -11.754 1.095 -0.660 1.00 90.00 165 ALA A CA 1
ATOM 1199 C C . ALA A 1 165 ? -12.385 0.657 -2.000 1.00 90.00 165 ALA A C 1
ATOM 1201 O O . ALA A 1 165 ? -12.756 1.500 -2.817 1.00 90.00 165 ALA A O 1
ATOM 1202 N N . VAL A 1 166 ? -12.535 -0.649 -2.249 1.00 86.69 166 VAL A N 1
ATOM 1203 C CA . VAL A 1 166 ? -12.943 -1.186 -3.555 1.00 86.69 166 VAL A CA 1
ATOM 1204 C C . VAL A 1 166 ? -14.370 -0.785 -3.927 1.00 86.69 166 VAL A C 1
ATOM 1206 O O . VAL A 1 166 ? -15.360 -1.259 -3.367 1.00 86.69 166 VAL A O 1
ATOM 1209 N N . GLY A 1 167 ? -14.479 0.070 -4.941 1.00 83.69 167 GLY A N 1
ATOM 1210 C CA . GLY A 1 167 ? -15.718 0.595 -5.500 1.00 83.69 167 GLY A CA 1
ATOM 1211 C C . GLY A 1 167 ? -16.517 1.502 -4.568 1.00 83.69 167 GLY A C 1
ATOM 1212 O O . GLY A 1 167 ? -17.692 1.748 -4.849 1.00 83.69 167 GLY A O 1
ATOM 1213 N N . VAL A 1 168 ? -15.946 1.938 -3.446 1.00 83.81 168 VAL A N 1
ATOM 1214 C CA . VAL A 1 168 ? -16.618 2.824 -2.475 1.00 83.81 168 VAL A CA 1
ATOM 1215 C C . VAL A 1 168 ? -16.078 4.251 -2.522 1.00 83.81 168 VAL A C 1
ATOM 1217 O O . VAL A 1 168 ? -16.526 5.107 -1.762 1.00 83.81 168 VAL A O 1
ATOM 1220 N N . GLY A 1 169 ? -15.144 4.522 -3.439 1.00 87.38 169 GLY A N 1
ATOM 1221 C CA . GLY A 1 169 ? -14.522 5.826 -3.608 1.00 87.38 169 GLY A CA 1
ATOM 1222 C C . GLY A 1 169 ? -13.387 6.035 -2.614 1.00 87.38 169 GLY A C 1
ATOM 1223 O O . GLY A 1 169 ? -12.430 5.263 -2.583 1.00 87.38 169 GLY A O 1
ATOM 1224 N N . THR A 1 170 ? -13.466 7.109 -1.832 1.00 89.69 170 THR A N 1
ATOM 1225 C CA . THR A 1 170 ? -12.379 7.515 -0.937 1.00 89.69 170 THR A CA 1
ATOM 1226 C C . THR A 1 170 ? -12.602 7.018 0.482 1.00 89.69 170 THR A C 1
ATOM 1228 O O . THR A 1 170 ? -13.614 7.357 1.093 1.00 89.69 170 THR A O 1
ATOM 1231 N N . ILE A 1 171 ? -11.615 6.318 1.038 1.00 92.56 171 ILE A N 1
ATOM 1232 C CA . ILE A 1 171 ? -11.494 6.060 2.473 1.00 92.56 171 ILE A CA 1
ATOM 1233 C C . ILE A 1 171 ? -10.316 6.856 3.027 1.00 92.56 171 ILE A C 1
ATOM 1235 O O . ILE A 1 171 ? -9.206 6.799 2.498 1.00 92.56 171 ILE A O 1
ATOM 1239 N N . SER A 1 172 ? -10.549 7.577 4.120 1.00 93.56 172 SER A N 1
ATOM 1240 C CA . SER A 1 172 ? -9.508 8.234 4.903 1.00 93.56 172 SER A CA 1
ATOM 1241 C C . SER A 1 172 ? -9.566 7.769 6.353 1.00 93.56 172 SER A C 1
ATOM 1243 O O . SER A 1 172 ? -10.573 7.945 7.043 1.00 93.56 172 SER A O 1
ATOM 1245 N N . MET A 1 173 ? -8.465 7.179 6.809 1.00 95.44 173 MET A N 1
ATOM 1246 C CA . MET A 1 173 ? -8.304 6.627 8.142 1.00 95.44 173 MET A CA 1
ATOM 1247 C C . MET A 1 173 ? -7.114 7.270 8.850 1.00 95.44 173 MET A C 1
ATOM 1249 O O . MET A 1 173 ? -5.981 7.270 8.361 1.00 95.44 173 MET A O 1
ATOM 1253 N N . ARG A 1 174 ? -7.351 7.733 10.076 1.00 95.88 174 ARG A N 1
ATOM 1254 C CA . ARG A 1 174 ? -6.286 8.037 11.036 1.00 95.88 174 ARG A CA 1
ATOM 1255 C C . ARG A 1 174 ? -6.352 7.038 12.183 1.00 95.88 174 ARG A C 1
ATOM 1257 O O . ARG A 1 174 ? -7.385 6.927 12.831 1.00 95.88 174 ARG A O 1
ATOM 1264 N N . MET A 1 175 ? -5.251 6.347 12.462 1.00 97.12 175 MET A N 1
ATOM 1265 C CA . MET A 1 175 ? -5.158 5.401 13.567 1.00 97.12 175 MET A CA 1
ATOM 1266 C C . MET A 1 175 ? -4.033 5.755 14.542 1.00 97.12 175 MET A C 1
ATOM 1268 O O . MET A 1 175 ? -2.869 5.882 14.151 1.00 97.12 175 MET A O 1
ATOM 1272 N N . VAL A 1 176 ? -4.374 5.941 15.818 1.00 98.12 176 VAL A N 1
ATOM 1273 C CA . VAL A 1 176 ? -3.427 6.395 16.845 1.00 98.12 176 VAL A CA 1
ATOM 1274 C C . VAL A 1 176 ? -3.473 5.505 18.079 1.00 98.12 176 VAL A C 1
ATOM 1276 O O . VAL A 1 176 ? -4.526 5.349 18.692 1.00 98.12 176 VAL A O 1
ATOM 1279 N N . GLN A 1 177 ? -2.314 4.998 18.502 1.00 98.00 177 GLN A N 1
ATOM 1280 C CA . GLN A 1 177 ? -2.154 4.279 19.775 1.00 98.00 177 GLN A CA 1
ATOM 1281 C C . GLN A 1 177 ? -3.072 3.061 19.955 1.00 98.00 177 GLN A C 1
ATOM 1283 O O . GLN A 1 177 ? -3.465 2.743 21.073 1.00 98.00 177 GLN A O 1
ATOM 1288 N N . ASN A 1 178 ? -3.427 2.366 18.876 1.00 98.62 178 ASN A N 1
ATOM 1289 C CA . ASN A 1 178 ? -4.151 1.101 18.982 1.00 98.62 178 ASN A CA 1
ATOM 1290 C C . ASN A 1 178 ? -3.187 -0.050 19.286 1.00 98.62 178 ASN A C 1
ATOM 1292 O O . ASN A 1 178 ? -2.025 -0.028 18.877 1.00 98.62 178 ASN A O 1
ATOM 1296 N N . THR A 1 179 ? -3.694 -1.069 19.966 1.00 98.62 179 THR A N 1
ATOM 1297 C CA . THR A 1 179 ? -3.046 -2.371 20.133 1.00 98.62 179 THR A CA 1
ATOM 1298 C C . THR A 1 179 ? -3.838 -3.394 19.335 1.00 98.62 179 THR A C 1
ATOM 1300 O O . THR A 1 179 ? -5.021 -3.590 19.605 1.00 98.62 179 THR A O 1
ATOM 1303 N N . ILE A 1 180 ? -3.195 -4.013 18.350 1.00 98.62 180 ILE A N 1
ATOM 1304 C CA . ILE A 1 180 ? -3.779 -5.006 17.454 1.00 98.62 180 ILE A CA 1
ATOM 1305 C C . ILE A 1 180 ? -2.942 -6.277 17.567 1.00 98.62 180 ILE A C 1
ATOM 1307 O O . ILE A 1 180 ? -1.844 -6.348 17.013 1.00 98.62 180 ILE A O 1
ATOM 1311 N N . GLU A 1 181 ? -3.424 -7.250 18.337 1.00 97.19 181 GLU A N 1
ATOM 1312 C CA . GLU A 1 181 ? -2.607 -8.411 18.701 1.00 97.19 181 GLU A CA 1
ATOM 1313 C C . GLU A 1 181 ? -3.353 -9.738 18.729 1.00 97.19 181 GLU A C 1
ATOM 1315 O O . GLU A 1 181 ? -4.564 -9.791 18.951 1.00 97.19 181 GLU A O 1
ATOM 1320 N N . ASP A 1 182 ? -2.608 -10.824 18.522 1.00 95.06 182 ASP A N 1
ATOM 1321 C CA . ASP A 1 182 ? -3.109 -12.197 18.584 1.00 95.06 182 ASP A CA 1
ATOM 1322 C C . ASP A 1 182 ? -4.333 -12.446 17.680 1.00 95.06 182 ASP A C 1
ATOM 1324 O O . ASP A 1 182 ? -5.152 -13.313 17.981 1.00 95.06 182 ASP A O 1
ATOM 1328 N N . ASN A 1 183 ? -4.535 -11.686 16.598 1.00 93.88 183 ASN A N 1
ATOM 1329 C CA . ASN A 1 183 ? -5.618 -11.963 15.651 1.00 93.88 183 ASN A CA 1
ATOM 1330 C C . ASN A 1 183 ? -5.212 -13.108 14.718 1.00 93.88 183 ASN A C 1
ATOM 1332 O O . ASN A 1 183 ? -4.029 -13.355 14.490 1.00 93.88 183 ASN A O 1
ATOM 1336 N N . ARG A 1 184 ? -6.198 -13.851 14.213 1.00 90.62 184 ARG A N 1
ATOM 1337 C CA . ARG A 1 184 ? -5.936 -15.038 13.390 1.00 90.62 184 ARG A CA 1
ATOM 1338 C C . ARG A 1 184 ? -5.464 -14.698 11.970 1.00 90.62 184 ARG A C 1
ATOM 1340 O O . ARG A 1 184 ? -4.754 -15.486 11.352 1.00 90.62 184 ARG A O 1
ATOM 1347 N N . GLY A 1 185 ? -5.937 -13.582 11.429 1.00 88.38 185 GLY A N 1
ATOM 1348 C CA . GLY A 1 185 ? -5.517 -13.059 10.134 1.00 88.38 185 GLY A CA 1
ATOM 1349 C C . GLY A 1 185 ? -4.379 -12.058 10.280 1.00 88.38 185 GLY A C 1
ATOM 1350 O O . GLY A 1 185 ? -3.572 -12.134 11.210 1.00 88.38 185 GLY A O 1
ATOM 1351 N N . ASP A 1 186 ? -4.348 -11.101 9.363 1.00 91.50 186 ASP A N 1
ATOM 1352 C CA . ASP A 1 186 ? -3.402 -9.996 9.400 1.00 91.50 186 ASP A CA 1
ATOM 1353 C C . ASP A 1 186 ? -3.743 -9.018 10.533 1.00 91.50 186 ASP A C 1
ATOM 1355 O O . ASP A 1 186 ? -4.890 -8.900 10.972 1.00 91.50 186 ASP A O 1
ATOM 1359 N N . GLY A 1 187 ? -2.747 -8.291 11.034 1.00 96.00 187 GLY A N 1
ATOM 1360 C CA . GLY A 1 187 ? -2.995 -7.219 11.994 1.00 96.00 187 GLY A CA 1
ATOM 1361 C C . GLY A 1 187 ? -3.831 -6.106 11.360 1.00 96.00 187 GLY A C 1
ATOM 1362 O O . GLY A 1 187 ? -4.900 -5.749 11.858 1.00 96.00 187 GLY A O 1
ATOM 1363 N N . LEU A 1 188 ? -3.351 -5.583 10.236 1.00 96.75 188 LEU A N 1
ATOM 1364 C CA . LEU A 1 188 ? -4.021 -4.551 9.458 1.00 96.75 188 LEU A CA 1
ATOM 1365 C C . LEU A 1 188 ? -3.966 -4.880 7.966 1.00 96.75 188 LEU A C 1
ATOM 1367 O O . LEU A 1 188 ? -2.880 -4.948 7.393 1.00 96.75 188 LEU A O 1
ATOM 1371 N N . GLU A 1 189 ? -5.131 -4.980 7.343 1.00 94.44 189 GLU A N 1
ATOM 1372 C CA . GLU A 1 189 ? -5.291 -5.170 5.906 1.00 94.44 189 GLU A CA 1
ATOM 1373 C C . GLU A 1 189 ? -5.849 -3.898 5.259 1.00 94.44 189 GLU A C 1
ATOM 1375 O O . GLU A 1 189 ? -6.773 -3.255 5.764 1.00 94.44 189 GLU A O 1
ATOM 1380 N N . LEU A 1 190 ? -5.214 -3.486 4.164 1.00 94.75 190 LEU A N 1
ATOM 1381 C CA . LEU A 1 190 ? -5.473 -2.251 3.445 1.00 94.75 190 LEU A CA 1
ATOM 1382 C C . LEU A 1 190 ? -5.572 -2.549 1.950 1.00 94.75 190 LEU A C 1
ATOM 1384 O O . LEU A 1 190 ? -4.569 -2.861 1.304 1.00 94.75 190 LEU A O 1
ATOM 1388 N N . GLN A 1 191 ? -6.755 -2.357 1.380 1.00 92.00 191 GLN A N 1
ATOM 1389 C CA . GLN A 1 191 ? -6.983 -2.579 -0.040 1.00 92.00 191 GLN A CA 1
ATOM 1390 C C . GLN A 1 191 ? -7.532 -1.327 -0.727 1.00 92.00 191 GLN A C 1
ATOM 1392 O O . GLN A 1 191 ? -8.601 -0.812 -0.394 1.00 92.00 191 GLN A O 1
ATOM 1397 N N . ALA A 1 192 ? -6.823 -0.868 -1.756 1.00 91.06 192 ALA A N 1
ATOM 1398 C CA . ALA A 1 192 ? -7.294 0.132 -2.701 1.00 91.06 192 ALA A CA 1
ATOM 1399 C C . ALA A 1 192 ? -7.437 -0.504 -4.089 1.00 91.06 192 ALA A C 1
ATOM 1401 O O . ALA A 1 192 ? -6.454 -0.925 -4.695 1.00 91.06 192 ALA A O 1
ATOM 1402 N N . GLY A 1 193 ? -8.670 -0.563 -4.597 1.00 86.25 193 GLY A N 1
ATOM 1403 C CA . GLY A 1 193 ? -8.987 -1.199 -5.877 1.00 86.25 193 GLY A CA 1
ATOM 1404 C C . GLY A 1 193 ? -8.836 -2.730 -5.886 1.00 86.25 193 GLY A C 1
ATOM 1405 O O . GLY A 1 193 ? -8.437 -3.368 -4.914 1.00 86.25 193 GLY A O 1
ATOM 1406 N N . GLY A 1 194 ? -9.182 -3.341 -7.019 1.00 81.38 194 GLY A N 1
ATOM 1407 C CA . GLY A 1 194 ? -9.067 -4.786 -7.221 1.00 81.38 194 GLY A CA 1
ATOM 1408 C C . GLY A 1 194 ? -10.344 -5.578 -6.934 1.00 81.38 194 GLY A C 1
ATOM 1409 O O . GLY A 1 194 ? -11.459 -5.108 -7.172 1.00 81.38 194 GLY A O 1
ATOM 1410 N N . THR A 1 195 ? -10.171 -6.826 -6.498 1.00 75.12 195 THR A N 1
ATOM 1411 C CA . THR A 1 195 ? -11.267 -7.749 -6.189 1.00 75.12 195 THR A CA 1
ATOM 1412 C C . THR A 1 195 ? -11.286 -8.022 -4.697 1.00 75.12 195 THR A C 1
ATOM 1414 O O . THR A 1 195 ? -10.278 -8.448 -4.142 1.00 75.12 195 THR A O 1
ATOM 1417 N N . VAL A 1 196 ? -12.446 -7.821 -4.072 1.00 68.06 196 VAL A N 1
ATOM 1418 C CA . VAL A 1 196 ? -12.695 -8.205 -2.680 1.00 68.06 196 VAL A CA 1
ATOM 1419 C C . VAL A 1 196 ? -13.366 -9.567 -2.678 1.00 68.06 196 VAL A C 1
ATOM 1421 O O . VAL A 1 196 ? -14.450 -9.742 -3.252 1.00 68.06 196 VAL A O 1
ATOM 1424 N N . ASN A 1 197 ? -12.720 -10.535 -2.032 1.00 55.75 197 ASN A N 1
ATOM 1425 C CA . ASN A 1 197 ? -13.243 -11.886 -1.865 1.00 55.75 197 ASN A CA 1
ATOM 1426 C C . ASN A 1 197 ? -13.949 -12.102 -0.519 1.00 55.75 197 ASN A C 1
ATOM 1428 O O . ASN A 1 197 ? -14.167 -13.246 -0.148 1.00 55.75 197 ASN A O 1
ATOM 1432 N N . SER A 1 198 ? -14.374 -11.063 0.199 1.00 49.16 198 SER A N 1
ATOM 1433 C CA . SER A 1 198 ? -15.302 -11.219 1.325 1.00 49.16 198 SER A CA 1
ATOM 1434 C C . SER A 1 198 ? -15.866 -9.873 1.782 1.00 49.16 198 SER A C 1
ATOM 1436 O O . SER A 1 198 ? -15.132 -9.080 2.334 1.00 49.16 198 SER A O 1
ATOM 1438 N N . ILE A 1 199 ? -17.168 -9.628 1.595 1.00 51.41 199 ILE A N 1
ATOM 1439 C CA . ILE A 1 199 ? -17.923 -8.594 2.353 1.00 51.41 199 ILE A CA 1
ATOM 1440 C C . ILE A 1 199 ? -18.802 -9.260 3.439 1.00 51.41 199 ILE A C 1
ATOM 1442 O O . ILE A 1 199 ? -19.357 -8.624 4.331 1.00 51.41 199 ILE A O 1
ATOM 1446 N N . ASP A 1 200 ? -18.957 -10.586 3.365 1.00 46.75 200 ASP A N 1
ATOM 1447 C CA . ASP A 1 200 ? -19.703 -11.392 4.335 1.00 46.75 200 ASP A CA 1
ATOM 1448 C C . ASP A 1 200 ? -19.398 -12.905 4.251 1.00 46.75 200 ASP A C 1
ATOM 1450 O O . ASP A 1 200 ? -20.166 -13.723 4.771 1.00 46.75 200 ASP A O 1
ATOM 1454 N N . GLY A 1 201 ? -18.316 -13.312 3.575 1.00 45.72 201 GLY A N 1
ATOM 1455 C CA . GLY A 1 201 ? -18.035 -14.714 3.244 1.00 45.72 201 GLY A CA 1
ATOM 1456 C C . GLY A 1 201 ? -18.949 -15.344 2.175 1.00 45.72 201 GLY A C 1
ATOM 1457 O O . GLY A 1 201 ? -18.871 -16.554 1.955 1.00 45.72 201 GLY A O 1
ATOM 1458 N N . THR A 1 202 ? -19.826 -14.577 1.512 1.00 37.09 202 THR A N 1
ATOM 1459 C CA . THR A 1 202 ? -20.749 -15.076 0.470 1.00 37.09 202 THR A CA 1
ATOM 1460 C C . THR A 1 202 ? -20.851 -14.212 -0.792 1.00 37.09 202 THR A C 1
ATOM 1462 O O . THR A 1 202 ? -21.347 -14.699 -1.811 1.00 37.09 202 THR A O 1
ATOM 1465 N N . THR A 1 203 ? -20.355 -12.972 -0.778 1.00 45.09 203 THR A N 1
ATOM 1466 C CA . THR A 1 203 ? -20.368 -12.071 -1.942 1.00 45.09 203 THR A CA 1
ATOM 1467 C C . THR A 1 203 ? -18.958 -11.647 -2.364 1.00 45.09 203 THR A C 1
ATOM 1469 O O . THR A 1 203 ? -18.230 -11.011 -1.609 1.00 45.09 203 THR A O 1
ATOM 1472 N N . THR A 1 204 ? -18.573 -11.999 -3.597 1.00 54.72 204 THR A N 1
ATOM 1473 C CA . THR A 1 204 ? -17.379 -11.459 -4.268 1.00 54.72 204 THR A CA 1
ATOM 1474 C C . THR A 1 204 ? -17.755 -10.154 -4.952 1.00 54.72 204 THR A C 1
ATOM 1476 O O . THR A 1 204 ? -18.673 -10.125 -5.781 1.00 54.72 204 THR A O 1
ATOM 1479 N N . ARG A 1 205 ? -17.029 -9.082 -4.642 1.00 58.06 205 ARG A N 1
ATOM 1480 C CA . ARG A 1 205 ? -17.187 -7.785 -5.295 1.00 58.06 205 ARG A CA 1
ATOM 1481 C C . ARG A 1 205 ? -15.924 -7.481 -6.096 1.00 58.06 205 ARG A C 1
ATOM 1483 O O . ARG A 1 205 ? -14.922 -7.028 -5.555 1.00 58.06 205 ARG A O 1
ATOM 1490 N N . THR A 1 206 ? -15.993 -7.695 -7.406 1.00 56.47 206 THR A N 1
ATOM 1491 C CA . THR A 1 206 ? -15.007 -7.160 -8.355 1.00 56.47 206 THR A CA 1
ATOM 1492 C C . THR A 1 206 ? -15.556 -5.857 -8.911 1.00 56.47 206 THR A C 1
ATOM 1494 O O . THR A 1 206 ? -16.558 -5.870 -9.633 1.00 56.47 206 THR A O 1
ATOM 1497 N N . VAL A 1 207 ? -14.922 -4.728 -8.593 1.00 58.75 207 VAL A N 1
ATOM 1498 C CA . VAL A 1 207 ? -15.265 -3.447 -9.220 1.00 58.75 207 VAL A CA 1
ATOM 1499 C C . VAL A 1 207 ? -14.106 -3.020 -10.102 1.00 58.75 207 VAL A C 1
ATOM 1501 O O . VAL A 1 207 ? -12.979 -2.858 -9.656 1.00 58.75 207 VAL A O 1
ATOM 1504 N N . ALA A 1 208 ? -14.388 -2.813 -11.387 1.00 52.91 208 ALA A N 1
ATOM 1505 C CA . ALA A 1 208 ? -13.445 -2.210 -12.322 1.00 52.91 208 ALA A CA 1
ATOM 1506 C C . ALA A 1 208 ? -13.391 -0.677 -12.147 1.00 52.91 208 ALA A C 1
ATOM 1508 O O . ALA A 1 208 ? -13.356 0.047 -13.146 1.00 52.91 208 ALA A O 1
ATOM 1509 N N . SER A 1 209 ? -13.463 -0.176 -10.910 1.00 52.69 209 SER A N 1
ATOM 1510 C CA . SER A 1 209 ? -13.594 1.250 -10.612 1.00 52.69 209 SER A CA 1
ATOM 1511 C C . SER A 1 209 ? -12.310 1.995 -10.945 1.00 52.69 209 SER A C 1
ATOM 1513 O O . SER A 1 209 ? -11.198 1.574 -10.646 1.00 52.69 209 SER A O 1
ATOM 1515 N N . THR A 1 210 ? -12.489 3.127 -11.608 1.00 61.34 210 THR A N 1
ATOM 1516 C CA . THR A 1 210 ? -11.525 4.223 -11.640 1.00 61.34 210 THR A CA 1
ATOM 1517 C C . THR A 1 210 ? -11.821 5.125 -10.444 1.00 61.34 210 THR A C 1
ATOM 1519 O O . THR A 1 210 ? -12.971 5.548 -10.307 1.00 61.34 210 THR A O 1
ATOM 1522 N N . GLY A 1 211 ? -10.819 5.449 -9.623 1.00 69.12 211 GLY A N 1
ATOM 1523 C CA . GLY A 1 211 ? -10.945 6.471 -8.573 1.00 69.12 211 GLY A CA 1
ATOM 1524 C C . GLY A 1 211 ? -11.098 5.975 -7.132 1.00 69.12 211 GLY A C 1
ATOM 1525 O O . GLY A 1 211 ? -11.354 6.800 -6.256 1.00 69.12 211 GLY A O 1
ATOM 1526 N N . ASP A 1 212 ? -10.913 4.681 -6.859 1.00 87.31 212 ASP A N 1
ATOM 1527 C CA . ASP A 1 212 ? -10.811 4.203 -5.474 1.00 87.31 212 ASP A CA 1
ATOM 1528 C C . ASP A 1 212 ? -9.546 4.780 -4.835 1.00 87.31 212 ASP A C 1
ATOM 1530 O O . ASP A 1 212 ? -8.454 4.685 -5.404 1.00 87.31 212 ASP A O 1
ATOM 1534 N N . SER A 1 213 ? -9.703 5.421 -3.678 1.00 90.75 213 SER A N 1
ATOM 1535 C CA . SER A 1 213 ? -8.614 6.147 -3.027 1.00 90.75 213 SER A CA 1
ATOM 1536 C C . SER A 1 213 ? -8.514 5.790 -1.552 1.00 90.75 213 SER A C 1
ATOM 1538 O O . SER A 1 213 ? -9.506 5.859 -0.829 1.00 90.75 213 SER A O 1
ATOM 1540 N N . LEU A 1 214 ? -7.312 5.459 -1.090 1.00 93.25 214 LEU A N 1
ATOM 1541 C CA . LEU A 1 214 ? -7.051 5.085 0.294 1.00 93.25 214 LEU A CA 1
ATOM 1542 C C . LEU A 1 214 ? -6.027 6.032 0.923 1.00 93.25 214 LEU A C 1
ATOM 1544 O O . LEU A 1 214 ? -4.897 6.138 0.455 1.00 93.25 214 LEU A O 1
ATOM 1548 N N . PHE A 1 215 ? -6.415 6.700 2.006 1.00 94.19 215 PHE A N 1
ATOM 1549 C CA . PHE A 1 215 ? -5.560 7.601 2.774 1.00 94.19 215 PHE A CA 1
ATOM 1550 C C . PHE A 1 215 ? -5.422 7.074 4.197 1.00 94.19 215 PHE A C 1
ATOM 1552 O O . PHE A 1 215 ? -6.403 7.031 4.933 1.00 94.19 215 PHE A O 1
ATOM 1559 N N . VAL A 1 216 ? -4.216 6.689 4.607 1.00 95.75 216 VAL A N 1
ATOM 1560 C CA . VAL A 1 216 ? -3.967 6.109 5.931 1.00 95.75 216 VAL A CA 1
ATOM 1561 C C . VAL A 1 216 ? -2.855 6.858 6.644 1.00 95.75 216 VAL A C 1
ATOM 1563 O O . VAL A 1 216 ? -1.796 7.131 6.080 1.00 95.75 216 VAL A O 1
ATOM 1566 N N . THR A 1 217 ? -3.076 7.167 7.919 1.00 96.56 217 THR A N 1
ATOM 1567 C CA . THR A 1 217 ? -2.011 7.557 8.849 1.00 96.56 217 THR A CA 1
ATOM 1568 C C . THR A 1 217 ? -2.072 6.761 10.125 1.00 96.56 217 THR A C 1
ATOM 1570 O O . THR A 1 217 ? -3.031 6.881 10.883 1.00 96.56 217 THR A O 1
ATOM 1573 N N . ALA A 1 218 ? -1.007 6.014 10.384 1.00 97.75 218 ALA A N 1
ATOM 1574 C CA . ALA A 1 218 ? -0.825 5.206 11.571 1.00 97.75 218 ALA A CA 1
ATOM 1575 C C . ALA A 1 218 ? 0.301 5.773 12.441 1.00 97.75 218 ALA A C 1
ATOM 1577 O O . ALA A 1 218 ? 1.446 5.869 11.994 1.00 97.75 218 ALA A O 1
ATOM 1578 N N . LEU A 1 219 ? -0.019 6.154 13.681 1.00 98.06 219 LEU A N 1
ATOM 1579 C CA . LEU A 1 219 ? 0.925 6.731 14.640 1.00 98.06 219 LEU A CA 1
ATOM 1580 C C . LEU A 1 219 ? 0.868 6.014 15.992 1.00 98.06 219 LEU A C 1
ATOM 1582 O O . LEU A 1 219 ? -0.189 5.931 16.618 1.00 98.06 219 LEU A O 1
ATOM 1586 N N . GLY A 1 220 ? 2.015 5.553 16.481 1.00 98.19 220 GLY A N 1
ATOM 1587 C CA . GLY A 1 220 ? 2.138 5.019 17.837 1.00 98.19 220 GLY A CA 1
ATOM 1588 C C . GLY A 1 220 ? 1.367 3.721 18.079 1.00 98.19 220 GLY A C 1
ATOM 1589 O O . GLY A 1 220 ? 1.029 3.440 19.224 1.00 98.19 220 GLY A O 1
ATOM 1590 N N . ASN A 1 221 ? 1.018 2.967 17.031 1.00 98.69 221 ASN A N 1
ATOM 1591 C CA . ASN A 1 221 ? 0.267 1.718 17.159 1.00 98.69 221 ASN A CA 1
ATOM 1592 C C . ASN A 1 221 ? 1.200 0.531 17.431 1.00 98.69 221 ASN A C 1
ATOM 1594 O O . ASN A 1 221 ? 2.342 0.505 16.967 1.00 98.69 221 ASN A O 1
ATOM 1598 N N . THR A 1 222 ? 0.674 -0.478 18.119 1.00 98.69 222 THR A N 1
ATOM 1599 C CA . THR A 1 222 ? 1.297 -1.793 18.288 1.00 98.69 222 THR A CA 1
ATOM 1600 C C . THR A 1 222 ? 0.515 -2.814 17.473 1.00 98.69 222 THR A C 1
ATOM 1602 O O . THR A 1 222 ? -0.692 -2.942 17.662 1.00 98.69 222 THR A O 1
ATOM 1605 N N . ILE A 1 223 ? 1.202 -3.528 16.586 1.00 98.56 223 ILE A N 1
ATOM 1606 C CA . ILE A 1 223 ? 0.668 -4.603 15.751 1.00 98.56 223 ILE A CA 1
ATOM 1607 C C . ILE A 1 223 ? 1.564 -5.826 15.963 1.00 98.56 223 ILE A C 1
ATOM 1609 O O . ILE A 1 223 ? 2.678 -5.874 15.434 1.00 98.56 223 ILE A O 1
ATOM 1613 N N . ASP A 1 224 ? 1.129 -6.763 16.804 1.00 96.56 224 ASP A N 1
ATOM 1614 C CA . ASP A 1 224 ? 2.001 -7.822 17.330 1.00 96.56 224 ASP A CA 1
ATOM 1615 C C . ASP A 1 224 ? 1.324 -9.195 17.357 1.00 96.56 224 ASP A C 1
ATOM 1617 O O . ASP A 1 224 ? 0.118 -9.281 17.537 1.00 96.56 224 ASP A O 1
ATOM 1621 N N . PHE A 1 225 ? 2.089 -10.275 17.200 1.00 95.00 225 PHE A N 1
ATOM 1622 C CA . PHE A 1 225 ? 1.612 -11.661 17.348 1.00 95.00 225 PHE A CA 1
ATOM 1623 C C . PHE A 1 225 ? 0.362 -12.051 16.533 1.00 95.00 225 PHE A C 1
ATOM 1625 O O . PHE A 1 225 ? -0.315 -13.020 16.873 1.00 95.00 225 PHE A O 1
ATOM 1632 N N . ASN A 1 226 ? 0.030 -11.340 15.455 1.00 93.25 226 ASN A N 1
ATOM 1633 C CA . ASN A 1 226 ? -1.041 -11.789 14.565 1.00 93.25 226 ASN A CA 1
ATOM 1634 C C . ASN A 1 226 ? -0.545 -13.005 13.765 1.00 93.25 226 ASN A C 1
ATOM 1636 O O . ASN A 1 226 ? 0.625 -13.053 13.385 1.00 93.25 226 ASN A O 1
ATOM 1640 N N . ASP A 1 227 ? -1.402 -13.998 13.531 1.00 90.31 227 ASP A N 1
ATOM 1641 C CA . ASP A 1 227 ? -1.033 -15.250 12.846 1.00 90.31 227 ASP A CA 1
ATOM 1642 C C . ASP A 1 227 ? -0.658 -15.009 11.367 1.00 90.31 227 ASP A C 1
ATOM 1644 O O . ASP A 1 227 ? 0.164 -15.752 10.813 1.00 90.31 227 ASP A O 1
ATOM 1648 N N . GLY A 1 228 ? -1.246 -13.976 10.750 1.00 88.38 228 GLY A N 1
ATOM 1649 C CA . GLY A 1 228 ? -0.939 -13.472 9.411 1.00 88.38 228 GLY A CA 1
ATOM 1650 C C . GLY A 1 228 ? 0.171 -12.415 9.393 1.00 88.38 228 GLY A C 1
ATOM 1651 O O . GLY A 1 228 ? 1.078 -12.406 10.227 1.00 88.38 228 GLY A O 1
ATOM 1652 N N . ARG A 1 229 ? 0.142 -11.528 8.399 1.00 91.25 229 ARG A N 1
ATOM 1653 C CA . ARG A 1 229 ? 1.056 -10.385 8.260 1.00 91.25 229 ARG A CA 1
ATOM 1654 C C . ARG A 1 229 ? 0.785 -9.333 9.334 1.00 91.25 229 ARG A C 1
ATOM 1656 O O . ARG A 1 229 ? -0.304 -9.245 9.893 1.00 91.25 229 ARG A O 1
ATOM 1663 N N . GLY A 1 230 ? 1.776 -8.487 9.606 1.00 95.50 230 GLY A N 1
ATOM 1664 C CA . GLY A 1 230 ? 1.555 -7.305 10.441 1.00 95.50 230 GLY A CA 1
ATOM 1665 C C . GLY A 1 230 ? 0.666 -6.294 9.720 1.00 95.50 230 GLY A C 1
ATOM 1666 O O . GLY A 1 230 ? -0.433 -5.983 10.172 1.00 95.50 230 GLY A O 1
ATOM 1667 N N . VAL A 1 231 ? 1.146 -5.813 8.576 1.00 97.06 231 VAL A N 1
ATOM 1668 C CA . VAL A 1 231 ? 0.423 -4.915 7.673 1.00 97.06 231 VAL A CA 1
ATOM 1669 C C . VAL A 1 231 ? 0.454 -5.492 6.264 1.00 97.06 231 VAL A C 1
ATOM 1671 O O . VAL A 1 231 ? 1.534 -5.815 5.764 1.00 97.06 231 VAL A O 1
ATOM 1674 N N . ASP A 1 232 ? -0.703 -5.564 5.615 1.00 94.38 232 ASP A N 1
ATOM 1675 C CA . ASP A 1 232 ? -0.845 -5.945 4.212 1.00 94.38 232 ASP A CA 1
ATOM 1676 C C . ASP A 1 232 ? -1.506 -4.818 3.412 1.00 94.38 232 ASP A C 1
ATOM 1678 O O . ASP A 1 232 ? -2.596 -4.360 3.746 1.00 94.38 232 ASP A O 1
ATOM 1682 N N . LEU A 1 233 ? -0.835 -4.341 2.363 1.00 95.81 233 LEU A N 1
ATOM 1683 C CA . LEU A 1 233 ? -1.277 -3.230 1.523 1.00 95.81 233 LEU A CA 1
ATOM 1684 C C . LEU A 1 233 ? -1.288 -3.603 0.035 1.00 95.81 233 LEU A C 1
ATOM 1686 O O . LEU A 1 233 ? -0.234 -3.828 -0.564 1.00 95.81 233 LEU A O 1
ATOM 1690 N N . LEU A 1 234 ? -2.460 -3.536 -0.597 1.00 94.88 234 LEU A N 1
ATOM 1691 C CA . LEU A 1 234 ? -2.646 -3.711 -2.036 1.00 94.88 234 LEU A CA 1
ATOM 1692 C C . LEU A 1 234 ? -3.207 -2.441 -2.640 1.00 94.88 234 LEU A C 1
ATOM 1694 O O . LEU A 1 234 ? -4.234 -1.916 -2.217 1.00 94.88 234 LEU A O 1
ATOM 1698 N N . ASN A 1 235 ? -2.552 -1.999 -3.702 1.00 94.88 235 ASN A N 1
ATOM 1699 C CA . ASN A 1 235 ? -3.012 -0.916 -4.547 1.00 94.88 235 ASN A CA 1
ATOM 1700 C C . ASN A 1 235 ? -3.105 -1.435 -5.985 1.00 94.88 235 ASN A C 1
ATOM 1702 O O . ASN A 1 235 ? -2.086 -1.747 -6.613 1.00 94.88 235 ASN A O 1
ATOM 1706 N N . ALA A 1 236 ? -4.333 -1.586 -6.476 1.00 93.25 236 ALA A N 1
ATOM 1707 C CA . ALA A 1 236 ? -4.663 -2.347 -7.670 1.00 93.25 236 ALA A CA 1
ATOM 1708 C C . ALA A 1 236 ? -5.480 -1.552 -8.705 1.00 93.25 236 ALA A C 1
ATOM 1710 O O . ALA A 1 236 ? -6.418 -0.821 -8.393 1.00 93.25 236 ALA A O 1
ATOM 1711 N N . GLY A 1 237 ? -5.197 -1.774 -9.990 1.00 91.56 237 GLY A N 1
ATOM 1712 C CA . GLY A 1 237 ? -5.951 -1.166 -11.089 1.00 91.56 237 GLY A CA 1
ATOM 1713 C C . GLY A 1 237 ? -5.604 0.310 -11.294 1.00 91.56 237 GLY A C 1
ATOM 1714 O O . GLY A 1 237 ? -4.475 0.607 -11.649 1.00 91.56 237 GLY A O 1
ATOM 1715 N N . ASP A 1 238 ? -6.578 1.213 -11.133 1.00 89.44 238 ASP A N 1
ATOM 1716 C CA . ASP A 1 238 ? -6.391 2.681 -11.220 1.00 89.44 238 ASP A CA 1
ATOM 1717 C C . ASP A 1 238 ? -6.607 3.358 -9.857 1.00 89.44 238 ASP A C 1
ATOM 1719 O O . ASP A 1 238 ? -7.135 4.471 -9.770 1.00 89.44 238 ASP A O 1
ATOM 1723 N N . SER A 1 239 ? -6.300 2.644 -8.778 1.00 91.00 239 SER A N 1
ATOM 1724 C CA . SER A 1 239 ? -6.443 3.163 -7.426 1.00 91.00 239 SER A CA 1
ATOM 1725 C C . SER A 1 239 ? -5.290 4.085 -7.037 1.00 91.00 239 SER A C 1
ATOM 1727 O O . SER A 1 239 ? -4.177 4.009 -7.573 1.00 91.00 239 SER A O 1
ATOM 1729 N N . ILE A 1 240 ? -5.565 4.950 -6.062 1.00 90.69 240 ILE A N 1
ATOM 1730 C CA . ILE A 1 240 ? -4.584 5.866 -5.484 1.00 90.69 240 ILE A CA 1
ATOM 1731 C C . ILE A 1 240 ? -4.458 5.569 -3.993 1.00 90.69 240 ILE A C 1
ATOM 1733 O O . ILE A 1 240 ? -5.447 5.591 -3.267 1.00 90.69 240 ILE A O 1
ATOM 1737 N N . SER A 1 241 ? -3.239 5.338 -3.518 1.00 93.06 241 SER A N 1
ATOM 1738 C CA . SER A 1 241 ? -2.970 5.116 -2.095 1.00 93.06 241 SER A CA 1
ATOM 1739 C C . SER A 1 241 ? -1.993 6.153 -1.545 1.00 93.06 241 SER A C 1
ATOM 1741 O O . SER A 1 241 ? -0.923 6.365 -2.108 1.00 93.06 241 SER A O 1
ATOM 1743 N N . TYR A 1 242 ? -2.326 6.774 -0.416 1.00 93.56 242 TYR A N 1
ATOM 1744 C CA . TYR A 1 242 ? -1.406 7.554 0.406 1.00 93.56 242 TYR A CA 1
ATOM 1745 C C . TYR A 1 242 ? -1.347 6.919 1.792 1.00 93.56 242 TYR A C 1
ATOM 1747 O O . TYR A 1 242 ? -2.310 6.988 2.556 1.00 93.56 242 TYR A O 1
ATOM 1755 N N . VAL A 1 243 ? -0.225 6.297 2.133 1.00 95.69 243 VAL A N 1
ATOM 1756 C CA . VAL A 1 243 ? -0.095 5.509 3.360 1.00 95.69 243 VAL A CA 1
ATOM 1757 C C . VAL A 1 243 ? 1.120 5.975 4.146 1.00 95.69 243 VAL A C 1
ATOM 1759 O O . VAL A 1 243 ? 2.251 5.874 3.676 1.00 95.69 243 VAL A O 1
ATOM 1762 N N . ARG A 1 244 ? 0.882 6.469 5.363 1.00 96.25 244 ARG A N 1
ATOM 1763 C CA . ARG A 1 244 ? 1.919 6.917 6.295 1.00 96.25 244 ARG A CA 1
ATOM 1764 C C . ARG A 1 244 ? 1.907 6.089 7.577 1.00 96.25 244 ARG A C 1
ATOM 1766 O O . ARG A 1 244 ? 0.890 6.009 8.262 1.00 96.25 244 ARG A O 1
ATOM 1773 N N . PHE A 1 245 ? 3.063 5.549 7.936 1.00 97.81 245 PHE A N 1
ATOM 1774 C CA . PHE A 1 245 ? 3.341 4.890 9.205 1.00 97.81 245 PHE A CA 1
ATOM 1775 C C . PHE A 1 245 ? 4.480 5.621 9.903 1.00 97.81 245 PHE A C 1
ATOM 1777 O O . PHE A 1 245 ? 5.624 5.611 9.447 1.00 97.81 245 PHE A O 1
ATOM 1784 N N . GLY A 1 246 ? 4.152 6.237 11.032 1.00 97.19 246 GLY A N 1
ATOM 1785 C CA . GLY A 1 246 ? 5.073 7.048 11.807 1.00 97.19 246 GLY A CA 1
ATOM 1786 C C . GLY A 1 246 ? 5.270 8.450 11.235 1.00 97.19 246 GLY A C 1
ATOM 1787 O O . GLY A 1 246 ? 4.880 8.768 10.113 1.00 97.19 246 GLY A O 1
ATOM 1788 N N . ASP A 1 247 ? 5.837 9.324 12.060 1.00 94.56 247 ASP A N 1
ATOM 1789 C CA . ASP A 1 247 ? 6.042 10.746 11.762 1.00 94.56 247 ASP A CA 1
ATOM 1790 C C . ASP A 1 247 ? 7.469 11.219 12.091 1.00 94.56 247 ASP A C 1
ATOM 1792 O O . ASP A 1 247 ? 7.745 12.419 12.132 1.00 94.56 247 ASP A O 1
ATOM 1796 N N . GLY A 1 248 ? 8.386 10.281 12.347 1.00 95.38 248 GLY A N 1
ATOM 1797 C CA . GLY A 1 248 ? 9.757 10.582 12.760 1.00 95.38 248 GLY A CA 1
ATOM 1798 C C . GLY A 1 248 ? 9.914 10.921 14.243 1.00 95.38 248 GLY A C 1
ATOM 1799 O O . GLY A 1 248 ? 11.037 11.139 14.705 1.00 95.38 248 GLY A O 1
ATOM 1800 N N . THR A 1 249 ? 8.834 10.922 15.027 1.00 96.56 249 THR A N 1
ATOM 1801 C CA . THR A 1 249 ? 8.891 11.070 16.486 1.00 96.56 249 THR A CA 1
ATOM 1802 C C . THR A 1 249 ? 8.843 9.712 17.189 1.00 96.56 249 THR A C 1
ATOM 1804 O O . THR A 1 249 ? 8.418 8.706 16.629 1.00 96.56 249 THR A O 1
ATOM 1807 N N . ALA A 1 250 ? 9.299 9.652 18.444 1.00 95.88 250 ALA A N 1
ATOM 1808 C CA . ALA A 1 250 ? 9.198 8.426 19.240 1.00 95.88 250 ALA A CA 1
ATOM 1809 C C . ALA A 1 250 ? 7.750 8.085 19.637 1.00 95.88 250 ALA A C 1
ATOM 1811 O O . ALA A 1 250 ? 7.448 6.917 19.836 1.00 95.88 250 ALA A O 1
ATOM 1812 N N . GLU A 1 251 ? 6.873 9.087 19.757 1.00 95.38 251 GLU A N 1
ATOM 1813 C CA . GLU A 1 251 ? 5.456 8.888 20.091 1.00 95.38 251 GLU A CA 1
ATOM 1814 C C . GLU A 1 251 ? 4.647 8.411 18.879 1.00 95.38 251 GLU A C 1
ATOM 1816 O O . GLU A 1 251 ? 3.723 7.617 19.035 1.00 95.38 251 GLU A O 1
ATOM 1821 N N . GLY A 1 252 ? 5.002 8.873 17.676 1.00 96.69 252 GLY A N 1
ATOM 1822 C CA . GLY A 1 252 ? 4.378 8.440 16.428 1.00 96.69 252 GLY A CA 1
ATOM 1823 C C . GLY A 1 252 ? 4.912 7.113 15.884 1.00 96.69 252 GLY A C 1
ATOM 1824 O O . GLY A 1 252 ? 4.276 6.531 15.011 1.00 96.69 252 GLY A O 1
ATOM 1825 N N . ALA A 1 253 ? 6.032 6.604 16.398 1.00 98.12 253 ALA A N 1
ATOM 1826 C CA . ALA A 1 253 ? 6.626 5.337 15.976 1.00 98.12 253 ALA A CA 1
ATOM 1827 C C . ALA A 1 253 ? 5.671 4.150 16.185 1.00 98.12 253 ALA A C 1
ATOM 1829 O O . ALA A 1 253 ? 5.239 3.895 17.309 1.00 98.12 253 ALA A O 1
ATOM 1830 N N . ASN A 1 254 ? 5.379 3.387 15.129 1.00 98.75 254 ASN A N 1
ATOM 1831 C CA . ASN A 1 254 ? 4.631 2.135 15.260 1.00 98.75 254 ASN A CA 1
ATOM 1832 C C . ASN A 1 254 ? 5.574 0.965 15.575 1.00 98.75 254 ASN A C 1
ATOM 1834 O O . ASN A 1 254 ? 6.747 0.962 15.186 1.00 98.75 254 ASN A O 1
ATOM 1838 N N . SER A 1 255 ? 5.038 -0.047 16.254 1.00 98.50 255 SER A N 1
ATOM 1839 C CA . SER A 1 255 ? 5.708 -1.311 16.555 1.00 98.50 255 SER A CA 1
ATOM 1840 C C . SER A 1 255 ? 4.985 -2.446 15.839 1.00 98.50 255 SER A C 1
ATOM 1842 O O . SER A 1 255 ? 3.876 -2.793 16.226 1.00 98.50 255 SER A O 1
ATOM 1844 N N . ILE A 1 256 ? 5.614 -3.016 14.813 1.00 98.50 256 ILE A N 1
ATOM 1845 C CA . ILE A 1 256 ? 5.094 -4.121 14.001 1.00 98.50 256 ILE A CA 1
ATOM 1846 C C . ILE A 1 256 ? 6.000 -5.332 14.222 1.00 98.50 256 ILE A C 1
ATOM 1848 O O . ILE A 1 256 ? 7.103 -5.419 13.671 1.00 98.50 256 ILE A O 1
ATOM 1852 N N . VAL A 1 257 ? 5.603 -6.210 15.137 1.00 96.88 257 VAL A N 1
ATOM 1853 C CA . VAL A 1 257 ? 6.519 -7.179 15.747 1.00 96.88 257 VAL A CA 1
ATOM 1854 C C . VAL A 1 257 ? 5.894 -8.569 15.799 1.00 96.88 257 VAL A C 1
ATOM 1856 O O . VAL A 1 257 ? 4.686 -8.691 15.765 1.00 96.88 257 VAL A O 1
ATOM 1859 N N . SER A 1 258 ? 6.714 -9.618 15.794 1.00 95.31 258 SER A N 1
ATOM 1860 C CA . SER A 1 258 ? 6.314 -11.022 16.002 1.00 95.31 258 SER A CA 1
ATOM 1861 C C . SER A 1 258 ? 5.121 -11.559 15.201 1.00 95.31 258 SER A C 1
ATOM 1863 O O . SER A 1 258 ? 4.577 -12.592 15.589 1.00 95.31 258 SER A O 1
ATOM 1865 N N . ASN A 1 259 ? 4.725 -10.925 14.097 1.00 93.62 259 ASN A N 1
ATOM 1866 C CA . ASN A 1 259 ? 3.627 -11.428 13.281 1.00 93.62 259 ASN A CA 1
ATOM 1867 C C . ASN A 1 259 ? 4.073 -12.704 12.549 1.00 93.62 259 ASN A C 1
ATOM 1869 O O . ASN A 1 259 ? 5.252 -12.871 12.205 1.00 93.62 259 ASN A O 1
ATOM 1873 N N . GLY A 1 260 ? 3.131 -13.620 12.344 1.00 89.50 260 GLY A N 1
ATOM 1874 C CA . GLY A 1 260 ? 3.389 -14.929 11.765 1.00 89.50 260 GLY A CA 1
ATOM 1875 C C . GLY A 1 260 ? 3.879 -14.841 10.322 1.00 89.50 260 GLY A C 1
ATOM 1876 O O . GLY A 1 260 ? 4.782 -15.585 9.939 1.00 89.50 260 GLY A O 1
ATOM 1877 N N . GLY A 1 261 ? 3.333 -13.899 9.554 1.00 88.06 261 GLY A N 1
ATOM 1878 C CA . GLY A 1 261 ? 3.771 -13.504 8.220 1.00 88.06 261 GLY A CA 1
ATOM 1879 C C . GLY A 1 261 ? 4.642 -12.246 8.223 1.00 88.06 261 GLY A C 1
ATOM 1880 O O . GLY A 1 261 ? 5.114 -11.779 9.257 1.00 88.06 261 GLY A O 1
ATOM 1881 N N . ILE A 1 262 ? 4.863 -11.690 7.034 1.00 91.88 262 ILE A N 1
ATOM 1882 C CA . ILE A 1 262 ? 5.694 -10.498 6.800 1.00 91.88 262 ILE A CA 1
ATOM 1883 C C . ILE A 1 262 ? 5.233 -9.318 7.669 1.00 91.88 262 ILE A C 1
ATOM 1885 O O . ILE A 1 262 ? 4.037 -9.102 7.853 1.00 91.88 262 ILE A O 1
ATOM 1889 N N . GLY A 1 263 ? 6.183 -8.529 8.179 1.00 95.06 263 GLY A N 1
ATOM 1890 C CA . GLY A 1 263 ? 5.873 -7.357 8.999 1.00 95.06 263 GLY A CA 1
ATOM 1891 C C . GLY A 1 263 ? 5.058 -6.313 8.237 1.00 95.06 263 GLY A C 1
ATOM 1892 O O . GLY A 1 263 ? 3.992 -5.913 8.689 1.00 95.06 263 GLY A O 1
ATOM 1893 N N . PHE A 1 264 ? 5.537 -5.898 7.067 1.00 96.12 264 PHE A N 1
ATOM 1894 C CA . PHE A 1 264 ? 4.858 -4.942 6.197 1.00 96.12 264 PHE A CA 1
ATOM 1895 C C . PHE A 1 264 ? 4.962 -5.405 4.740 1.00 96.12 264 PHE A C 1
ATOM 1897 O O . PHE A 1 264 ? 6.038 -5.348 4.147 1.00 96.12 264 PHE A O 1
ATOM 1904 N N . TYR A 1 265 ? 3.858 -5.867 4.159 1.00 95.50 265 TYR A N 1
ATOM 1905 C CA . TYR A 1 265 ? 3.779 -6.361 2.785 1.00 95.50 265 TYR A CA 1
ATOM 1906 C C . TYR A 1 265 ? 3.035 -5.360 1.902 1.00 95.50 265 TYR A C 1
ATOM 1908 O O . TYR A 1 265 ? 1.941 -4.925 2.243 1.00 95.50 265 TYR A O 1
ATOM 1916 N N . VAL A 1 266 ? 3.640 -4.966 0.781 1.00 96.88 266 VAL A N 1
ATOM 1917 C CA . VAL A 1 266 ? 3.090 -3.956 -0.129 1.00 96.88 266 VAL A CA 1
ATOM 1918 C C . VAL A 1 266 ? 3.124 -4.456 -1.565 1.00 96.88 266 VAL A C 1
ATOM 1920 O O . VAL A 1 266 ? 4.184 -4.832 -2.074 1.00 96.88 266 VAL A O 1
ATOM 1923 N N . VAL A 1 267 ? 1.979 -4.389 -2.243 1.00 95.75 267 VAL A N 1
ATOM 1924 C CA . VAL A 1 267 ? 1.830 -4.732 -3.659 1.00 95.75 267 VAL A CA 1
ATOM 1925 C C . VAL A 1 267 ? 1.184 -3.580 -4.425 1.00 95.75 267 VAL A C 1
ATOM 1927 O O . VAL A 1 267 ? 0.064 -3.163 -4.143 1.00 95.75 267 VAL A O 1
ATOM 1930 N N . GLN A 1 268 ? 1.883 -3.112 -5.457 1.00 95.88 268 GLN A N 1
ATOM 1931 C CA . GLN A 1 268 ? 1.371 -2.189 -6.468 1.00 95.88 268 GLN A CA 1
ATOM 1932 C C . GLN A 1 268 ? 1.127 -2.967 -7.766 1.00 95.88 268 GLN A C 1
ATOM 1934 O O . GLN A 1 268 ? 2.066 -3.573 -8.281 1.00 95.88 268 GLN A O 1
ATOM 1939 N N . THR A 1 269 ? -0.083 -2.959 -8.331 1.00 95.38 269 THR A N 1
ATOM 1940 C CA . THR A 1 269 ? -0.403 -3.807 -9.497 1.00 95.38 269 THR A CA 1
ATOM 1941 C C . THR A 1 269 ? -1.446 -3.214 -10.443 1.00 95.38 269 THR A C 1
ATOM 1943 O O . THR A 1 269 ? -2.434 -2.619 -10.027 1.00 95.38 269 THR A O 1
ATOM 1946 N N . ALA A 1 270 ? -1.279 -3.419 -11.747 1.00 94.62 270 ALA A N 1
ATOM 1947 C CA . ALA A 1 270 ? -2.293 -3.097 -12.751 1.00 94.62 270 ALA A CA 1
ATOM 1948 C C . ALA A 1 270 ? -3.444 -4.125 -12.789 1.00 94.62 270 ALA A C 1
ATOM 1950 O O . ALA A 1 270 ? -4.473 -3.886 -13.432 1.00 94.62 270 ALA A O 1
ATOM 1951 N N . SER A 1 271 ? -3.276 -5.281 -12.138 1.00 93.50 271 SER A N 1
ATOM 1952 C CA . SER A 1 271 ? -4.287 -6.336 -12.079 1.00 93.50 271 SER A CA 1
ATOM 1953 C C . SER A 1 271 ? -5.386 -6.006 -11.074 1.00 93.50 271 SER A C 1
ATOM 1955 O O . SER A 1 271 ? -5.139 -5.905 -9.877 1.00 93.50 271 SER A O 1
ATOM 1957 N N . ILE A 1 272 ? -6.634 -5.933 -11.546 1.00 91.19 272 ILE A N 1
ATOM 1958 C CA . ILE A 1 272 ? -7.810 -5.841 -10.663 1.00 91.19 272 ILE A CA 1
ATOM 1959 C C . ILE A 1 272 ? -8.209 -7.195 -10.055 1.00 91.19 272 ILE A C 1
ATOM 1961 O O . ILE A 1 272 ? -9.127 -7.263 -9.241 1.00 91.19 272 ILE A O 1
ATOM 1965 N N . ASN A 1 273 ? -7.567 -8.277 -10.487 1.00 90.06 273 ASN A N 1
ATOM 1966 C CA . ASN A 1 273 ? -7.835 -9.626 -10.000 1.00 90.06 273 ASN A CA 1
ATOM 1967 C C . ASN A 1 273 ? -6.837 -10.041 -8.915 1.00 90.06 273 ASN A C 1
ATOM 1969 O O . ASN A 1 273 ? -6.985 -11.121 -8.348 1.00 90.06 273 ASN A O 1
ATOM 1973 N N . GLN A 1 274 ? -5.820 -9.216 -8.641 1.00 90.06 274 GLN A N 1
ATOM 1974 C CA . GLN A 1 274 ? -4.867 -9.477 -7.573 1.00 90.06 274 GLN A CA 1
ATOM 1975 C C . GLN A 1 274 ? -5.595 -9.481 -6.227 1.00 90.06 274 GLN A C 1
ATOM 1977 O O . GLN A 1 274 ? -6.427 -8.614 -5.959 1.00 90.06 274 GLN A O 1
ATOM 1982 N N . THR A 1 275 ? -5.255 -10.458 -5.394 1.00 84.75 275 THR A N 1
ATOM 1983 C CA . THR A 1 275 ? -5.758 -10.610 -4.025 1.00 84.75 275 THR A CA 1
ATOM 1984 C C . THR A 1 275 ? -4.591 -10.615 -3.041 1.00 84.75 275 THR A C 1
ATOM 1986 O O . THR A 1 275 ? -3.451 -10.885 -3.443 1.00 84.75 275 THR A O 1
ATOM 1989 N N . GLN A 1 276 ? -4.887 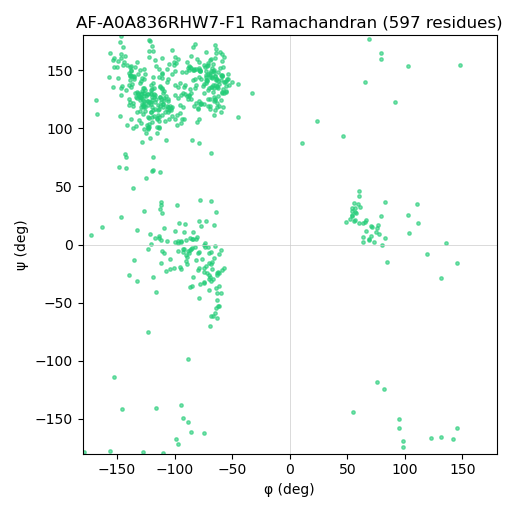-10.364 -1.766 1.00 75.31 276 GLN A N 1
ATOM 1990 C CA . GLN A 1 276 ? -3.923 -10.342 -0.660 1.00 75.31 276 GLN A CA 1
ATOM 1991 C C . GLN A 1 276 ? -3.931 -11.629 0.180 1.00 75.31 276 GLN A C 1
ATOM 1993 O O . GLN A 1 276 ? -2.900 -12.011 0.730 1.00 75.31 276 GLN A O 1
ATOM 1998 N N . ASP A 1 277 ? -5.013 -12.411 0.119 1.00 75.50 277 ASP A N 1
ATOM 1999 C CA . ASP A 1 277 ? -5.243 -13.645 0.896 1.00 75.50 277 ASP A CA 1
ATOM 2000 C C . ASP A 1 277 ? -4.399 -14.861 0.441 1.00 75.50 277 ASP A C 1
ATOM 2002 O O . ASP A 1 277 ? -4.760 -16.025 0.661 1.00 75.50 277 ASP A O 1
ATOM 2006 N N . VAL A 1 278 ? -3.301 -14.623 -0.272 1.00 75.69 278 VAL A N 1
ATOM 2007 C CA . VAL A 1 278 ? -2.392 -15.654 -0.782 1.00 75.69 278 VAL A CA 1
ATOM 2008 C C . VAL A 1 278 ? -1.018 -15.512 -0.143 1.00 75.69 278 VAL A C 1
ATOM 2010 O O . VAL A 1 278 ? -0.612 -14.430 0.280 1.00 75.69 278 VAL A O 1
ATOM 2013 N N . ALA A 1 279 ? -0.279 -16.619 -0.069 1.00 76.31 279 ALA A N 1
ATOM 2014 C CA . ALA A 1 279 ? 1.083 -16.595 0.447 1.00 76.31 279 ALA A CA 1
ATOM 2015 C C . ALA A 1 279 ? 2.004 -15.718 -0.417 1.00 76.31 279 ALA A C 1
ATOM 2017 O O . ALA A 1 279 ? 1.807 -15.593 -1.624 1.00 76.31 279 ALA A O 1
ATOM 2018 N N . ALA A 1 280 ? 3.005 -15.090 0.207 1.00 77.50 280 ALA A N 1
ATOM 2019 C CA . ALA A 1 280 ? 3.879 -14.134 -0.478 1.00 77.50 280 ALA A CA 1
ATOM 2020 C C . ALA A 1 280 ? 4.780 -14.775 -1.554 1.00 77.50 280 ALA A C 1
ATOM 2022 O O . ALA A 1 280 ? 5.233 -14.084 -2.466 1.00 77.50 280 ALA A O 1
ATOM 2023 N N . ASP A 1 281 ? 5.015 -16.088 -1.475 1.00 75.06 281 ASP A N 1
ATOM 2024 C CA . ASP A 1 281 ? 5.746 -16.877 -2.474 1.00 75.06 281 ASP A CA 1
ATOM 2025 C C . ASP A 1 281 ? 4.908 -17.251 -3.704 1.00 75.06 281 ASP A C 1
ATOM 2027 O O . ASP A 1 281 ? 5.450 -17.786 -4.671 1.00 75.06 281 ASP A O 1
ATOM 2031 N N . VAL A 1 282 ? 3.602 -16.968 -3.690 1.00 79.50 282 VAL A N 1
ATOM 2032 C CA . VAL A 1 282 ? 2.744 -17.127 -4.862 1.00 79.50 282 VAL A CA 1
ATOM 2033 C C . VAL A 1 282 ? 3.096 -16.050 -5.886 1.00 79.50 282 VAL A C 1
ATOM 2035 O O . VAL A 1 282 ? 3.215 -14.863 -5.564 1.00 79.50 282 VAL A O 1
ATOM 2038 N N . ASP A 1 283 ? 3.250 -16.480 -7.138 1.00 82.50 283 ASP A N 1
ATOM 2039 C CA . ASP A 1 283 ? 3.479 -15.575 -8.259 1.00 82.50 283 ASP A CA 1
ATOM 2040 C C . ASP A 1 283 ? 2.313 -14.581 -8.381 1.00 82.50 283 ASP A C 1
ATOM 2042 O O . ASP A 1 283 ? 1.137 -14.958 -8.378 1.00 82.50 283 ASP A O 1
ATOM 2046 N N . LEU A 1 284 ? 2.651 -13.297 -8.494 1.00 89.69 284 LEU A N 1
ATOM 2047 C CA . LEU A 1 284 ? 1.670 -12.236 -8.697 1.00 89.69 284 LEU A CA 1
ATOM 2048 C C . LEU A 1 284 ? 1.086 -12.295 -10.112 1.00 89.69 284 LEU A C 1
ATOM 2050 O O . LEU A 1 284 ? 1.720 -12.781 -11.052 1.00 89.69 284 LEU A O 1
ATOM 2054 N N . LEU A 1 285 ? -0.139 -11.792 -10.264 1.00 92.06 285 LEU A N 1
ATOM 2055 C CA . LEU A 1 285 ? -0.867 -11.875 -11.526 1.00 92.06 285 LEU A CA 1
ATOM 2056 C C . LEU A 1 285 ? -0.295 -10.923 -12.580 1.00 92.06 285 LEU A C 1
ATOM 2058 O O . LEU A 1 285 ? -0.027 -9.758 -12.299 1.00 92.06 285 LEU A O 1
ATOM 2062 N N . SER A 1 286 ? -0.208 -11.415 -13.817 1.00 93.88 286 SER A N 1
ATOM 2063 C CA . SER A 1 286 ? 0.228 -10.687 -15.018 1.00 93.88 286 SER A CA 1
ATOM 2064 C C . SER A 1 286 ? -0.918 -10.463 -16.019 1.00 93.88 286 SER A C 1
ATOM 2066 O O . SER A 1 286 ? -0.747 -10.546 -17.234 1.00 93.88 286 SER A O 1
ATOM 2068 N N . ASP A 1 287 ? -2.129 -10.211 -15.518 1.00 94.94 287 ASP A N 1
ATOM 2069 C CA . ASP A 1 287 ? -3.360 -10.084 -16.313 1.00 94.94 287 ASP A CA 1
ATOM 2070 C C . ASP A 1 287 ? -3.938 -8.656 -16.349 1.00 94.94 287 ASP A C 1
ATOM 2072 O O . ASP A 1 287 ? -4.995 -8.421 -16.940 1.00 94.94 287 ASP A O 1
ATOM 2076 N N . GLY A 1 288 ? -3.244 -7.688 -15.745 1.00 94.88 288 GLY A N 1
ATOM 2077 C CA . GLY A 1 288 ? -3.643 -6.286 -15.731 1.00 94.88 288 GLY A CA 1
ATOM 2078 C C . GLY A 1 288 ? -3.730 -5.667 -17.127 1.00 94.88 288 GLY A C 1
ATOM 2079 O O . GLY A 1 288 ? -3.029 -6.050 -18.068 1.00 94.88 288 GLY A O 1
ATOM 2080 N N . SER A 1 289 ? -4.595 -4.665 -17.273 1.00 93.50 289 SER A N 1
ATOM 2081 C CA . SER A 1 289 ? -4.699 -3.911 -18.526 1.00 93.50 289 SER A CA 1
ATOM 2082 C C . SER A 1 289 ? -3.481 -3.003 -18.717 1.00 93.50 289 SER A C 1
ATOM 2084 O O . SER A 1 289 ? -3.031 -2.348 -17.781 1.00 93.50 289 SER A O 1
ATOM 2086 N N . LEU A 1 290 ? -3.004 -2.906 -19.961 1.00 93.38 290 LEU A N 1
ATOM 2087 C CA . LEU A 1 290 ? -1.891 -2.036 -20.365 1.00 93.38 290 LEU A CA 1
ATOM 2088 C C . LEU A 1 290 ? -2.140 -0.547 -20.079 1.00 93.38 290 LEU A C 1
ATOM 2090 O O . LEU A 1 290 ? -1.188 0.224 -20.025 1.00 93.38 290 LEU A O 1
ATOM 2094 N N . ASP A 1 291 ? -3.406 -0.147 -19.945 1.00 90.31 291 ASP A N 1
ATOM 2095 C CA . ASP A 1 291 ? -3.813 1.247 -19.746 1.00 90.31 291 ASP A CA 1
ATOM 2096 C C . ASP A 1 291 ? -4.051 1.587 -18.259 1.00 90.31 291 ASP A C 1
ATOM 2098 O O . ASP A 1 291 ? -4.443 2.710 -17.957 1.00 90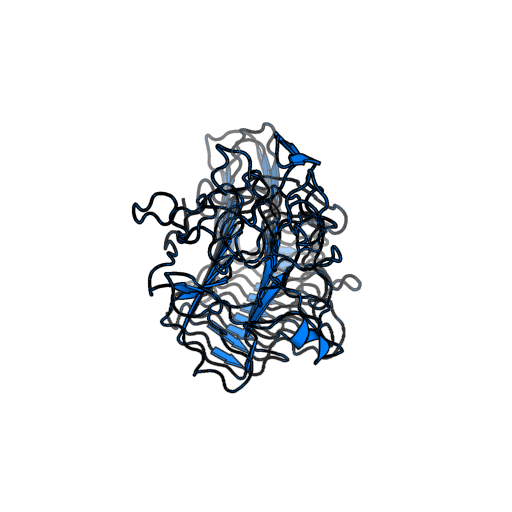.31 291 ASP A O 1
ATOM 2102 N N . ARG A 1 292 ? -3.850 0.631 -17.336 1.00 91.12 292 ARG A N 1
ATOM 2103 C CA . ARG A 1 292 ? -4.027 0.860 -15.895 1.00 91.12 292 ARG A CA 1
ATOM 2104 C C . ARG A 1 292 ? -2.775 1.463 -15.268 1.00 91.12 292 ARG A C 1
ATOM 2106 O O . ARG A 1 292 ? -1.653 1.086 -15.617 1.00 91.12 292 ARG A O 1
ATOM 2113 N N . SER A 1 293 ? -2.985 2.385 -14.340 1.00 90.25 293 SER A N 1
ATOM 2114 C CA . SER A 1 293 ? -1.964 3.231 -13.731 1.00 90.25 293 SER A CA 1
ATOM 2115 C C . SER A 1 293 ? -2.271 3.416 -12.244 1.00 90.25 293 SER A C 1
ATOM 2117 O O . SER A 1 293 ? -2.747 4.481 -11.855 1.00 90.25 293 SER A O 1
ATOM 2119 N N . PRO A 1 294 ? -2.025 2.401 -11.400 1.00 91.50 294 PRO A N 1
ATOM 2120 C CA . PRO A 1 294 ? -2.187 2.575 -9.965 1.00 91.50 294 PRO A CA 1
ATOM 2121 C C . PRO A 1 294 ? -1.079 3.519 -9.479 1.00 91.50 294 PRO A C 1
ATOM 2123 O O . PRO A 1 294 ? 0.065 3.406 -9.929 1.00 91.50 294 PRO A O 1
ATOM 2126 N N . ASP A 1 295 ? -1.345 4.387 -8.507 1.00 91.25 295 ASP A N 1
ATOM 2127 C CA . ASP A 1 295 ? -0.318 5.277 -7.943 1.00 91.25 295 ASP A CA 1
ATOM 2128 C C . ASP A 1 295 ?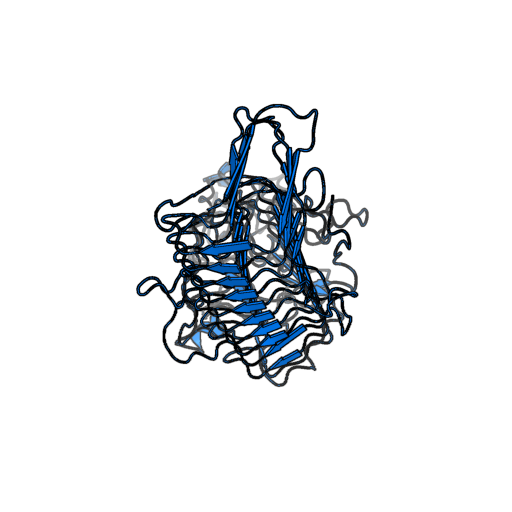 -0.290 5.211 -6.415 1.00 91.25 295 ASP A C 1
ATOM 2130 O O . ASP A 1 295 ? -1.330 5.102 -5.763 1.00 91.25 295 ASP A O 1
ATOM 2134 N N . MET A 1 296 ? 0.910 5.242 -5.833 1.00 93.25 296 MET A N 1
ATOM 2135 C CA . MET A 1 296 ? 1.091 5.163 -4.384 1.00 93.25 296 MET A CA 1
ATOM 2136 C C . MET A 1 296 ? 2.125 6.160 -3.872 1.00 93.25 296 MET A C 1
ATOM 2138 O O . MET A 1 296 ? 3.216 6.296 -4.429 1.00 93.25 296 MET A O 1
ATOM 2142 N N . VAL A 1 297 ? 1.800 6.790 -2.745 1.00 93.94 297 VAL A N 1
ATOM 2143 C CA . VAL A 1 297 ? 2.762 7.412 -1.840 1.00 93.94 297 VAL A CA 1
ATOM 2144 C C . VAL A 1 297 ? 2.816 6.585 -0.561 1.00 93.94 297 VAL A C 1
ATOM 2146 O O . VAL A 1 297 ? 1.805 6.418 0.118 1.00 93.94 297 VAL A O 1
ATOM 2149 N N . LEU A 1 298 ? 3.999 6.074 -0.240 1.00 96.25 298 LEU A N 1
ATOM 2150 C CA . LEU A 1 298 ? 4.261 5.262 0.942 1.00 96.25 298 LEU A CA 1
ATOM 2151 C C . LEU A 1 298 ? 5.307 5.961 1.811 1.00 96.25 298 LEU A C 1
ATOM 2153 O O . LEU A 1 298 ? 6.402 6.260 1.345 1.00 96.25 298 LEU A O 1
ATOM 2157 N N . ASP A 1 299 ? 4.993 6.216 3.074 1.00 96.88 299 ASP A N 1
ATOM 2158 C CA . ASP A 1 299 ? 5.873 6.909 4.015 1.00 96.88 299 ASP A CA 1
ATOM 2159 C C . ASP A 1 299 ? 6.002 6.103 5.308 1.00 96.88 299 ASP A C 1
ATOM 2161 O O . ASP A 1 299 ? 5.085 6.057 6.121 1.00 96.88 299 ASP A O 1
ATOM 2165 N N . ILE A 1 300 ? 7.141 5.446 5.492 1.00 98.25 300 ILE A N 1
ATOM 2166 C CA . ILE A 1 300 ? 7.466 4.608 6.643 1.00 98.25 300 ILE A CA 1
ATOM 2167 C C . ILE A 1 300 ? 8.624 5.282 7.378 1.00 98.25 300 ILE A C 1
ATOM 2169 O O . ILE A 1 300 ? 9.785 5.192 6.968 1.00 98.25 300 ILE A O 1
ATOM 2173 N N . ASN A 1 301 ? 8.304 5.979 8.464 1.00 97.62 301 ASN A N 1
ATOM 2174 C CA . ASN A 1 301 ? 9.240 6.836 9.176 1.00 97.62 301 ASN A CA 1
ATOM 2175 C C . ASN A 1 301 ? 9.329 6.480 10.664 1.00 97.62 301 ASN A C 1
ATOM 2177 O O . ASN A 1 301 ? 8.381 6.692 11.422 1.00 97.62 301 ASN A O 1
ATOM 2181 N N . ARG A 1 302 ? 10.506 6.008 11.087 1.00 98.12 302 ARG A N 1
ATOM 2182 C CA . ARG A 1 302 ? 10.848 5.711 12.484 1.00 98.12 302 ARG A CA 1
ATOM 2183 C C . ARG A 1 302 ? 9.956 4.661 13.147 1.00 98.12 302 ARG A C 1
ATOM 2185 O O . ARG A 1 302 ? 9.524 4.819 14.283 1.00 98.12 302 ARG A O 1
ATOM 2192 N N . ASN A 1 303 ? 9.708 3.556 12.459 1.00 98.69 303 ASN A N 1
ATOM 2193 C CA . ASN A 1 303 ? 8.986 2.406 13.000 1.00 98.69 303 ASN A CA 1
ATOM 2194 C C . ASN A 1 303 ? 9.948 1.299 13.443 1.00 98.69 303 ASN A C 1
ATOM 2196 O O . ASN A 1 303 ? 11.105 1.234 13.016 1.00 98.69 303 ASN A O 1
ATOM 2200 N N . ARG A 1 304 ? 9.445 0.400 14.289 1.00 98.50 304 ARG A N 1
ATOM 2201 C CA . ARG A 1 304 ? 10.099 -0.862 14.642 1.00 98.50 304 ARG A CA 1
ATOM 2202 C C . ARG A 1 304 ? 9.397 -2.001 13.905 1.00 98.50 304 ARG A C 1
ATOM 2204 O O . ARG A 1 304 ? 8.218 -2.221 14.151 1.00 98.50 304 ARG A O 1
ATOM 2211 N N . ILE A 1 305 ? 10.116 -2.724 13.047 1.00 98.44 305 ILE A N 1
ATOM 2212 C CA . ILE A 1 305 ? 9.586 -3.827 12.230 1.00 98.44 305 ILE A CA 1
ATOM 2213 C C . ILE A 1 305 ? 10.477 -5.059 12.432 1.00 98.44 305 ILE A C 1
ATOM 2215 O O . ILE A 1 305 ? 11.471 -5.238 11.731 1.00 98.44 305 ILE A O 1
ATOM 2219 N N . THR A 1 306 ? 10.182 -5.882 13.441 1.00 97.31 306 THR A N 1
ATOM 2220 C CA . THR A 1 306 ? 11.129 -6.914 13.917 1.00 97.31 306 THR A CA 1
ATOM 2221 C C . THR A 1 306 ? 10.478 -8.251 14.227 1.00 97.31 306 THR A C 1
ATOM 2223 O O . THR A 1 306 ? 9.349 -8.271 14.699 1.00 97.31 306 THR A O 1
ATOM 2226 N N . ALA A 1 307 ? 11.230 -9.347 14.130 1.00 95.00 307 ALA A N 1
ATOM 2227 C CA . ALA A 1 307 ? 10.782 -10.688 14.528 1.00 95.00 307 ALA A CA 1
ATOM 2228 C C . ALA A 1 307 ? 9.539 -11.219 13.788 1.00 95.00 307 ALA A C 1
ATOM 2230 O O . ALA A 1 307 ? 8.899 -12.150 14.273 1.00 95.00 307 ALA A O 1
ATOM 2231 N N . ASN A 1 308 ? 9.205 -10.644 12.634 1.00 93.56 308 ASN A N 1
ATOM 2232 C CA . ASN A 1 308 ? 8.091 -11.073 11.798 1.00 93.56 308 ASN A CA 1
ATOM 2233 C C . ASN A 1 308 ? 8.484 -12.260 10.906 1.00 93.56 308 ASN A C 1
ATOM 2235 O O . ASN A 1 308 ? 9.655 -12.648 10.824 1.00 93.56 308 ASN A O 1
ATOM 2239 N N . ASN A 1 309 ? 7.486 -12.810 10.220 1.00 87.56 309 ASN A N 1
ATOM 2240 C CA . ASN A 1 309 ? 7.578 -13.997 9.377 1.00 87.56 309 ASN A CA 1
ATOM 2241 C C . ASN A 1 309 ? 7.999 -15.246 10.173 1.00 87.56 309 ASN A C 1
ATOM 2243 O O . ASN A 1 309 ? 8.727 -16.110 9.694 1.00 87.56 309 ASN A O 1
ATOM 2247 N N . ASN A 1 310 ? 7.600 -15.321 11.444 1.00 77.81 310 ASN A N 1
ATOM 2248 C CA . ASN A 1 310 ? 8.115 -16.307 12.395 1.00 77.81 310 ASN A CA 1
ATOM 2249 C C . ASN A 1 310 ? 7.273 -17.598 12.489 1.00 77.81 310 ASN A C 1
ATOM 2251 O O . ASN A 1 310 ? 7.687 -18.541 13.176 1.00 77.81 310 ASN A O 1
ATOM 2255 N N . ASN A 1 311 ? 6.133 -17.685 11.790 1.00 69.56 311 ASN A N 1
ATOM 2256 C CA . ASN A 1 311 ? 5.301 -18.888 11.778 1.00 69.56 311 ASN A CA 1
ATOM 2257 C C . ASN A 1 311 ? 5.911 -19.920 10.819 1.00 69.56 311 ASN A C 1
ATOM 2259 O O . ASN A 1 311 ? 5.556 -19.999 9.650 1.00 69.56 311 ASN A O 1
ATOM 2263 N N . GLY A 1 312 ? 6.831 -20.757 11.307 1.00 52.34 312 GLY A N 1
ATOM 2264 C CA . GLY A 1 312 ? 7.477 -21.845 10.549 1.00 52.34 312 GLY A CA 1
ATOM 2265 C C . GLY A 1 312 ? 6.554 -22.984 10.061 1.00 52.34 312 GLY A C 1
ATOM 2266 O O . GLY A 1 312 ? 7.010 -24.122 9.927 1.00 52.34 312 GLY A O 1
ATOM 2267 N N . GLY A 1 313 ? 5.265 -22.728 9.816 1.00 45.84 313 GLY A N 1
ATOM 2268 C CA . GLY A 1 313 ? 4.317 -23.673 9.230 1.00 45.84 313 GLY A CA 1
ATOM 2269 C C . GLY A 1 313 ? 3.003 -23.013 8.805 1.00 45.84 313 GLY A C 1
ATOM 2270 O O . GLY A 1 313 ? 2.344 -22.425 9.639 1.00 45.84 313 GLY A O 1
ATOM 2271 N N . THR A 1 314 ? 2.626 -23.171 7.529 1.00 49.66 314 THR A N 1
ATOM 2272 C CA . THR A 1 314 ? 1.287 -23.011 6.900 1.00 49.66 314 THR A CA 1
ATOM 2273 C C . THR A 1 314 ? 0.156 -22.357 7.733 1.00 49.66 314 THR A C 1
ATOM 2275 O O . THR A 1 314 ? -0.671 -23.083 8.298 1.00 49.66 314 THR A O 1
ATOM 2278 N N . PRO A 1 315 ? 0.038 -21.016 7.721 1.00 45.62 315 PRO A N 1
ATOM 2279 C CA . PRO A 1 315 ? -1.201 -20.343 7.277 1.00 45.62 315 PRO A CA 1
ATOM 2280 C C . PRO A 1 315 ? -0.911 -19.368 6.093 1.00 45.62 315 PRO A C 1
ATOM 2282 O O . PRO A 1 315 ? 0.242 -19.308 5.648 1.00 45.62 315 PRO A O 1
ATOM 2285 N N . PRO A 1 316 ? -1.913 -18.700 5.462 1.00 43.94 316 PRO A N 1
ATOM 2286 C CA . PRO A 1 316 ? -1.683 -17.951 4.224 1.00 43.94 316 PRO A CA 1
ATOM 2287 C C . PRO A 1 316 ? -0.763 -16.762 4.515 1.00 43.94 316 PRO A C 1
ATOM 2289 O O . PRO A 1 316 ? -1.022 -15.976 5.411 1.00 43.94 316 PRO A O 1
ATOM 2292 N N . GLY A 1 317 ? 0.356 -16.682 3.798 1.00 45.91 317 GLY A N 1
ATOM 2293 C CA . GLY A 1 317 ? 1.377 -15.651 4.015 1.00 45.91 317 GLY A CA 1
ATOM 2294 C C . GLY A 1 317 ? 2.792 -16.211 4.115 1.00 45.91 317 GLY A C 1
ATOM 2295 O O . GLY A 1 317 ? 3.724 -15.538 3.685 1.00 45.91 317 GLY A O 1
ATOM 2296 N N . VAL A 1 318 ? 2.952 -17.460 4.575 1.00 43.91 318 VAL A N 1
ATOM 2297 C CA . VAL A 1 318 ? 4.268 -18.082 4.791 1.00 43.91 318 VAL A CA 1
ATOM 2298 C C . VAL A 1 318 ? 4.560 -19.142 3.731 1.00 43.91 318 VAL A C 1
ATOM 2300 O O . VAL A 1 318 ? 4.261 -20.330 3.880 1.00 43.91 318 VAL A O 1
ATOM 2303 N N . GLY A 1 319 ? 5.175 -18.707 2.640 1.00 48.38 319 GLY A N 1
ATOM 2304 C CA . GLY A 1 319 ? 5.929 -19.613 1.788 1.00 48.38 319 GLY A CA 1
ATOM 2305 C C . GLY A 1 319 ? 7.250 -19.969 2.452 1.00 48.38 319 GLY A C 1
ATOM 2306 O O . GLY A 1 319 ? 7.993 -19.061 2.816 1.00 48.38 319 GLY A O 1
ATOM 2307 N N . ASN A 1 320 ? 7.604 -21.255 2.545 1.00 46.78 320 ASN A N 1
ATOM 2308 C CA . ASN A 1 320 ? 8.942 -21.733 2.956 1.00 46.78 320 ASN A CA 1
ATOM 2309 C C . ASN A 1 320 ? 10.040 -21.404 1.906 1.00 46.78 320 ASN A C 1
ATOM 2311 O O . ASN A 1 320 ? 10.939 -22.206 1.654 1.00 46.78 320 ASN A O 1
ATOM 2315 N N . GLY A 1 321 ? 9.937 -20.236 1.275 1.00 57.94 321 GLY A N 1
ATOM 2316 C CA . GLY A 1 321 ? 10.706 -19.788 0.122 1.00 57.94 321 GLY A CA 1
ATOM 2317 C C . GLY A 1 321 ? 10.462 -18.321 -0.257 1.00 57.94 321 GLY A C 1
ATOM 2318 O O . GLY A 1 321 ? 10.909 -17.889 -1.310 1.00 57.94 321 GLY A O 1
ATOM 2319 N N . PHE A 1 322 ? 9.741 -17.517 0.530 1.00 73.12 322 PHE A N 1
ATOM 2320 C CA . PHE A 1 322 ? 9.766 -16.073 0.282 1.00 73.12 322 PHE A CA 1
ATOM 2321 C C . PHE A 1 322 ? 10.937 -15.452 1.041 1.00 73.12 322 PHE A C 1
ATOM 2323 O O . PHE A 1 322 ? 11.088 -15.682 2.238 1.00 73.12 322 PHE A O 1
ATOM 2330 N N . ASP A 1 323 ? 11.769 -14.681 0.344 1.00 78.44 323 ASP A N 1
ATOM 2331 C CA . ASP A 1 323 ? 13.021 -14.187 0.917 1.00 78.44 323 ASP A CA 1
ATOM 2332 C C . ASP A 1 323 ? 12.853 -12.908 1.733 1.00 78.44 323 ASP A C 1
ATOM 2334 O O . ASP A 1 323 ? 13.828 -12.466 2.307 1.00 78.44 323 ASP A O 1
ATOM 2338 N N . GLY A 1 324 ? 11.665 -12.308 1.825 1.00 85.50 324 GLY A N 1
ATOM 2339 C CA . GLY A 1 324 ? 11.422 -11.116 2.645 1.00 85.50 324 GLY A CA 1
ATOM 2340 C C . GLY A 1 324 ? 10.647 -11.413 3.930 1.00 85.50 324 GLY A C 1
ATOM 2341 O O . GLY A 1 324 ? 9.709 -12.207 3.916 1.00 85.50 324 GLY A O 1
ATOM 2342 N N . GLY A 1 325 ? 10.999 -10.738 5.028 1.00 89.06 325 GLY A N 1
ATOM 2343 C CA . GLY A 1 325 ? 10.339 -10.903 6.330 1.00 89.06 325 GLY A CA 1
ATOM 2344 C C . GLY A 1 325 ? 9.953 -9.603 7.038 1.00 89.06 325 GLY A C 1
ATOM 2345 O O . GLY A 1 325 ? 8.952 -9.576 7.754 1.00 89.06 325 GLY A O 1
ATOM 2346 N N . GLY A 1 326 ? 10.717 -8.523 6.852 1.00 95.06 326 GLY A N 1
ATOM 2347 C CA . GLY A 1 326 ? 10.424 -7.217 7.453 1.00 95.06 326 GLY A CA 1
ATOM 2348 C C . GLY A 1 326 ? 9.498 -6.372 6.577 1.00 95.06 326 GLY A C 1
ATOM 2349 O O . GLY A 1 326 ? 8.282 -6.548 6.612 1.00 95.06 326 GLY A O 1
ATOM 2350 N N . LEU A 1 327 ? 10.072 -5.446 5.807 1.00 97.31 327 LEU A N 1
ATOM 2351 C CA . LEU A 1 327 ? 9.378 -4.685 4.765 1.00 97.31 327 LEU A CA 1
ATOM 2352 C C . LEU A 1 327 ? 9.554 -5.366 3.408 1.00 97.31 327 LEU A C 1
ATOM 2354 O O . LEU A 1 327 ? 10.675 -5.601 2.966 1.00 97.31 327 LEU A O 1
ATOM 2358 N N . VAL A 1 328 ? 8.448 -5.597 2.715 1.00 94.62 328 VAL A N 1
ATOM 2359 C CA . VAL A 1 328 ? 8.412 -6.174 1.374 1.00 94.62 328 VAL A CA 1
ATOM 2360 C C . VAL A 1 328 ? 7.634 -5.241 0.459 1.00 94.62 328 VAL A C 1
ATOM 2362 O O . VAL A 1 328 ? 6.450 -5.007 0.682 1.00 94.62 328 VAL A O 1
ATOM 2365 N N . LEU A 1 329 ? 8.289 -4.726 -0.582 1.00 96.25 329 LEU A N 1
ATOM 2366 C CA . LEU A 1 329 ? 7.685 -3.839 -1.576 1.00 96.25 329 LEU A CA 1
ATOM 2367 C C . LEU A 1 329 ? 7.782 -4.452 -2.975 1.00 96.25 329 LEU A C 1
ATOM 2369 O O . LEU A 1 329 ? 8.870 -4.581 -3.536 1.00 96.25 329 LEU A O 1
ATOM 2373 N N . ARG A 1 330 ? 6.631 -4.798 -3.557 1.00 94.31 330 ARG A N 1
ATOM 2374 C CA . ARG A 1 330 ? 6.525 -5.416 -4.885 1.00 94.31 330 ARG A CA 1
ATOM 2375 C C . ARG A 1 330 ? 5.845 -4.450 -5.847 1.00 94.31 330 ARG A C 1
ATOM 2377 O O . ARG A 1 330 ? 4.680 -4.091 -5.663 1.00 94.31 330 ARG A O 1
ATOM 2384 N N . VAL A 1 331 ? 6.569 -4.026 -6.880 1.00 96.38 331 VAL A N 1
ATOM 2385 C CA . VAL A 1 331 ? 6.107 -3.001 -7.827 1.00 96.38 331 VAL A CA 1
ATOM 2386 C C . VAL A 1 331 ? 5.831 -3.606 -9.200 1.00 96.38 331 VAL A C 1
ATOM 2388 O O . VAL A 1 331 ? 6.742 -4.019 -9.919 1.00 96.38 331 VAL A O 1
ATOM 2391 N N . GLY A 1 332 ? 4.557 -3.644 -9.570 1.00 95.81 332 GLY A N 1
ATOM 2392 C CA . GLY A 1 332 ? 4.083 -4.195 -10.830 1.00 95.81 332 GLY A CA 1
ATOM 2393 C C . GLY A 1 332 ? 4.284 -3.253 -12.010 1.00 95.81 332 GLY A C 1
ATOM 2394 O O . GLY A 1 332 ? 4.227 -2.029 -11.875 1.00 95.81 332 GLY A O 1
ATOM 2395 N N . THR A 1 333 ? 4.479 -3.824 -13.198 1.00 96.69 333 THR A N 1
ATOM 2396 C CA . THR A 1 333 ? 4.447 -3.053 -14.444 1.00 96.69 333 THR A CA 1
ATOM 2397 C C . THR A 1 333 ? 3.080 -2.418 -14.665 1.00 96.69 333 THR A C 1
ATOM 2399 O O . THR A 1 333 ? 2.057 -3.041 -14.410 1.00 96.69 333 THR A O 1
ATOM 2402 N N . SER A 1 334 ? 3.039 -1.189 -15.159 1.00 94.50 334 SER A N 1
ATOM 2403 C CA . SER A 1 334 ? 1.795 -0.454 -15.387 1.00 94.50 334 SER A CA 1
ATOM 2404 C C . SER A 1 334 ? 1.981 0.617 -16.461 1.00 94.50 334 SER A C 1
ATOM 2406 O O . SER A 1 334 ? 3.112 0.957 -16.828 1.00 94.50 334 SER A O 1
ATOM 2408 N N . ASN A 1 335 ? 0.862 1.135 -16.967 1.00 90.62 335 ASN A N 1
ATOM 2409 C CA . ASN A 1 335 ? 0.759 2.254 -17.901 1.00 90.62 335 ASN A CA 1
ATOM 2410 C C . ASN A 1 335 ? 1.734 2.199 -19.098 1.00 90.62 335 ASN A C 1
ATOM 2412 O O . ASN A 1 335 ? 2.878 2.664 -19.037 1.00 90.62 335 ASN A O 1
ATOM 2416 N N . SER A 1 336 ? 1.261 1.636 -20.210 1.00 91.25 336 SER A N 1
ATOM 2417 C CA . SER A 1 336 ? 1.968 1.580 -21.492 1.00 91.25 336 SER A CA 1
ATOM 2418 C C . SER A 1 336 ? 1.642 2.775 -22.386 1.00 91.25 336 SER A C 1
ATOM 2420 O O . SER A 1 336 ? 0.479 3.120 -22.603 1.00 91.25 336 SER A O 1
ATOM 2422 N N . SER A 1 337 ? 2.668 3.335 -23.028 1.00 90.06 337 SER A N 1
ATOM 2423 C CA . SER A 1 337 ? 2.489 4.392 -24.023 1.00 90.06 337 SER A CA 1
ATOM 2424 C C . SER A 1 337 ? 2.148 3.864 -25.419 1.00 90.06 337 SER A C 1
ATOM 2426 O O . SER A 1 337 ? 2.605 2.811 -25.868 1.00 90.06 337 SER A O 1
ATOM 2428 N N . ARG A 1 338 ? 1.395 4.669 -26.175 1.00 90.62 338 ARG A N 1
ATOM 2429 C CA . ARG A 1 338 ? 1.239 4.526 -27.636 1.00 90.62 338 ARG A CA 1
ATOM 2430 C C . ARG A 1 338 ? 2.310 5.299 -28.416 1.00 90.62 338 ARG A C 1
ATOM 2432 O O . ARG A 1 338 ? 2.342 5.201 -29.641 1.00 90.62 338 ARG A O 1
ATOM 2439 N N . SER A 1 339 ? 3.149 6.077 -27.732 1.00 87.44 339 SER A N 1
ATOM 2440 C CA . SER A 1 339 ? 4.236 6.833 -28.348 1.00 87.44 339 SER A CA 1
ATOM 2441 C C . SER A 1 339 ? 5.494 5.984 -28.460 1.00 87.44 339 SER A C 1
ATOM 2443 O O . SER A 1 339 ? 5.903 5.325 -27.507 1.00 87.44 339 SER A O 1
ATOM 2445 N N . PHE A 1 340 ? 6.130 6.023 -29.626 1.00 85.19 340 PHE A N 1
ATOM 2446 C CA . PHE A 1 340 ? 7.396 5.342 -29.892 1.00 85.19 340 PHE A CA 1
ATOM 2447 C C . PHE A 1 340 ? 8.620 6.276 -29.797 1.00 85.19 340 PHE A C 1
ATOM 2449 O O . PHE A 1 340 ? 9.726 5.907 -30.204 1.00 85.19 340 PHE A O 1
ATOM 2456 N N . THR A 1 341 ? 8.415 7.481 -29.260 1.00 83.44 341 THR A N 1
ATOM 2457 C CA . THR A 1 341 ? 9.431 8.516 -29.015 1.00 83.44 341 THR A CA 1
ATOM 2458 C C . THR A 1 341 ? 9.095 9.316 -27.758 1.00 83.44 341 THR A C 1
ATOM 2460 O O . THR A 1 341 ? 7.923 9.377 -27.377 1.00 83.44 341 THR A O 1
ATOM 2463 N N . GLY A 1 342 ? 10.061 10.061 -27.226 1.00 79.94 342 GLY A N 1
ATOM 2464 C CA . GLY A 1 342 ? 9.836 11.051 -26.175 1.00 79.94 342 GLY A CA 1
ATOM 2465 C C . GLY A 1 342 ? 9.805 10.425 -24.791 1.00 79.94 342 GLY A C 1
ATOM 2466 O O . GLY A 1 342 ? 8.963 10.803 -23.979 1.00 79.94 342 GLY A O 1
ATOM 2467 N N . ALA A 1 343 ? 10.644 9.416 -24.554 1.00 85.06 343 ALA A N 1
ATOM 2468 C CA . ALA A 1 343 ? 10.785 8.841 -23.228 1.00 85.06 343 ALA A CA 1
ATOM 2469 C C . ALA A 1 343 ? 11.405 9.872 -22.274 1.00 85.06 343 ALA A C 1
ATOM 2471 O O . ALA A 1 343 ? 12.409 10.509 -22.598 1.00 85.06 343 ALA A O 1
ATOM 2472 N N . ASP A 1 344 ? 10.795 10.050 -21.102 1.00 83.75 344 ASP A N 1
ATOM 2473 C CA . ASP A 1 344 ? 11.210 11.067 -20.133 1.00 83.75 344 ASP A CA 1
ATOM 2474 C C . ASP A 1 344 ? 11.999 10.449 -18.972 1.00 83.75 344 ASP A C 1
ATOM 2476 O O . ASP A 1 344 ? 11.473 9.652 -18.193 1.00 83.75 344 ASP A O 1
ATOM 2480 N N . ALA A 1 345 ? 13.263 10.853 -18.839 1.00 85.50 345 ALA A N 1
ATOM 2481 C CA . ALA A 1 345 ? 14.144 10.449 -17.745 1.00 85.50 345 ALA A CA 1
ATOM 2482 C C . ALA A 1 345 ? 14.126 11.420 -16.548 1.00 85.50 345 ALA A C 1
ATOM 2484 O O . ALA A 1 345 ? 14.763 11.146 -15.531 1.00 85.50 345 ALA A O 1
ATOM 2485 N N . THR A 1 346 ? 13.443 12.561 -16.661 1.00 82.00 346 THR A N 1
ATOM 2486 C CA . THR A 1 346 ? 13.467 13.619 -15.641 1.00 82.00 346 THR A CA 1
ATOM 2487 C C . THR A 1 346 ? 12.424 13.392 -14.550 1.00 82.00 346 THR A C 1
ATOM 2489 O O . THR A 1 346 ? 12.699 13.652 -13.375 1.00 82.00 346 THR A O 1
ATOM 2492 N N . GLY A 1 347 ? 11.244 12.876 -14.912 1.00 77.94 347 GLY A N 1
ATOM 2493 C CA . GLY A 1 347 ? 10.100 12.817 -14.002 1.00 77.94 347 GLY A CA 1
ATOM 2494 C C . GLY A 1 347 ? 9.489 14.194 -13.715 1.00 77.94 347 GLY A C 1
ATOM 2495 O O . GLY A 1 347 ? 8.759 14.337 -12.735 1.00 77.94 347 GLY A O 1
ATOM 2496 N N . ASP A 1 348 ? 9.819 15.190 -14.544 1.00 75.44 348 ASP A N 1
ATOM 2497 C CA . ASP A 1 348 ? 9.335 16.571 -14.517 1.00 75.44 348 ASP A CA 1
ATOM 2498 C C . ASP A 1 348 ? 9.169 17.069 -15.964 1.00 75.44 348 ASP A C 1
ATOM 2500 O O . ASP A 1 348 ? 10.016 17.781 -16.509 1.00 75.44 348 ASP A O 1
ATOM 2504 N N . ILE A 1 349 ? 8.078 16.657 -16.616 1.00 67.88 349 ILE A N 1
ATOM 2505 C CA . ILE A 1 349 ? 7.876 16.861 -18.060 1.00 67.88 349 ILE A CA 1
ATOM 2506 C C . ILE A 1 349 ? 7.813 18.348 -18.453 1.00 67.88 349 ILE A C 1
ATOM 2508 O O . ILE A 1 349 ? 8.096 18.705 -19.599 1.00 67.88 349 ILE A O 1
ATOM 2512 N N . PHE A 1 350 ? 7.455 19.228 -17.515 1.00 64.94 350 PHE A N 1
ATOM 2513 C CA . PHE A 1 350 ? 7.366 20.668 -17.754 1.00 64.94 350 PHE A CA 1
ATOM 2514 C C . PHE A 1 350 ? 8.680 21.404 -17.477 1.00 64.94 350 PHE A C 1
ATOM 2516 O O . PHE A 1 350 ? 8.825 22.552 -17.906 1.00 64.94 350 PHE A O 1
ATOM 2523 N N . GLY A 1 351 ? 9.639 20.761 -16.797 1.00 63.12 351 GLY A N 1
ATOM 2524 C CA . GLY A 1 351 ? 10.906 21.373 -16.389 1.00 63.12 351 GLY A CA 1
ATOM 2525 C C . GLY A 1 351 ? 10.724 22.644 -15.554 1.00 63.12 351 GLY A C 1
ATOM 2526 O O . GLY A 1 351 ? 11.617 23.493 -15.510 1.00 63.12 351 GLY A O 1
ATOM 2527 N N . ASP A 1 352 ? 9.547 22.813 -14.952 1.00 61.56 352 ASP A N 1
ATOM 2528 C CA . ASP A 1 352 ? 9.164 23.965 -14.142 1.00 61.56 352 ASP A CA 1
ATOM 2529 C C . ASP A 1 352 ? 9.408 23.715 -12.647 1.00 61.56 352 ASP A C 1
ATOM 2531 O O . ASP A 1 352 ? 9.125 24.585 -11.821 1.00 61.56 352 ASP A O 1
ATOM 2535 N N . GLY A 1 353 ? 9.973 22.552 -12.299 1.00 59.72 353 GLY A N 1
ATOM 2536 C CA . GLY A 1 353 ? 10.226 22.140 -10.926 1.00 59.72 353 GLY A CA 1
ATOM 2537 C C . GLY A 1 353 ? 8.976 21.648 -10.202 1.00 59.72 353 GLY A C 1
ATOM 2538 O O . GLY A 1 353 ? 9.037 21.432 -8.993 1.00 59.72 353 GLY A O 1
ATOM 2539 N N . SER A 1 354 ? 7.851 21.471 -10.904 1.00 62.56 354 SER A N 1
ATOM 2540 C CA . SER A 1 354 ? 6.627 20.903 -10.330 1.00 62.56 354 SER A CA 1
ATOM 2541 C C . SER A 1 354 ? 6.762 19.411 -10.028 1.00 62.56 354 SER A C 1
ATOM 2543 O O . SER A 1 354 ? 6.072 18.886 -9.154 1.00 62.56 354 SER A O 1
ATOM 2545 N N . GLY A 1 355 ? 7.651 18.718 -10.749 1.00 64.62 355 GLY A N 1
ATOM 2546 C CA . GLY A 1 355 ? 7.846 17.282 -10.603 1.00 64.62 355 GLY A CA 1
ATOM 2547 C C . GLY A 1 355 ? 6.681 16.459 -11.152 1.00 64.62 355 GLY A C 1
ATOM 2548 O O . GLY A 1 355 ? 6.592 15.274 -10.826 1.00 64.62 355 GLY A O 1
ATOM 2549 N N . PHE A 1 356 ? 5.776 17.041 -11.950 1.00 69.31 356 PHE A N 1
ATOM 2550 C CA . PHE A 1 356 ? 4.734 16.282 -12.646 1.00 69.31 356 PHE A CA 1
ATOM 2551 C C . PHE A 1 356 ? 5.363 15.411 -13.740 1.00 69.31 356 PHE A C 1
ATOM 2553 O O . PHE A 1 356 ? 6.082 15.891 -14.614 1.00 69.31 356 PHE A O 1
ATOM 2560 N N . GLY A 1 357 ? 5.085 14.111 -13.689 1.00 63.44 357 GLY A N 1
ATOM 2561 C CA . GLY A 1 357 ? 5.588 13.143 -14.660 1.00 63.44 357 GLY A CA 1
ATOM 2562 C C . GLY A 1 357 ? 4.727 13.076 -15.918 1.00 63.44 357 GLY A C 1
ATOM 2563 O O . GLY A 1 357 ? 3.619 13.607 -15.967 1.00 63.44 357 GLY A O 1
ATOM 2564 N N . ASP A 1 358 ? 5.233 12.377 -16.932 1.00 67.94 358 ASP A N 1
ATOM 2565 C CA . ASP A 1 358 ? 4.475 12.058 -18.142 1.00 67.94 358 ASP A CA 1
ATOM 2566 C C . ASP A 1 358 ? 3.282 11.122 -17.835 1.00 67.94 358 ASP A C 1
ATOM 2568 O O . ASP A 1 358 ? 3.515 9.954 -17.490 1.00 67.94 358 ASP A O 1
ATOM 2572 N N . PRO A 1 359 ? 2.020 11.566 -18.026 1.00 67.81 359 PRO A N 1
ATOM 2573 C CA . PRO A 1 359 ? 0.847 10.718 -17.808 1.00 67.81 359 PRO A CA 1
ATOM 2574 C C . PRO A 1 359 ? 0.722 9.610 -18.864 1.00 67.81 359 PRO A C 1
ATOM 2576 O O . PRO A 1 359 ? -0.013 8.644 -18.666 1.00 67.81 359 PRO A O 1
ATOM 2579 N N . THR A 1 360 ? 1.434 9.711 -19.994 1.00 70.62 360 THR A N 1
ATOM 2580 C CA . THR A 1 360 ? 1.335 8.757 -21.109 1.00 70.62 360 THR A CA 1
ATOM 2581 C C . THR A 1 360 ? 2.144 7.475 -20.904 1.00 70.62 360 THR A C 1
ATOM 2583 O O . THR A 1 360 ? 2.232 6.661 -21.825 1.00 70.62 360 THR A O 1
ATOM 2586 N N . GLY A 1 361 ? 2.735 7.282 -19.719 1.00 74.88 361 GLY A N 1
ATOM 2587 C CA . GLY A 1 361 ? 3.448 6.058 -19.350 1.00 74.88 361 GLY A CA 1
ATOM 2588 C C . GLY A 1 361 ? 4.823 5.906 -20.006 1.00 74.88 361 GLY A C 1
ATOM 2589 O O . GLY A 1 361 ? 5.427 4.841 -19.916 1.00 74.88 361 GLY A O 1
ATOM 2590 N N . ASN A 1 362 ? 5.365 6.935 -20.661 1.00 81.81 362 ASN A N 1
ATOM 2591 C CA . ASN A 1 362 ? 6.631 6.828 -21.391 1.00 81.81 362 ASN A CA 1
ATOM 2592 C C . ASN A 1 362 ? 7.859 7.268 -20.567 1.00 81.81 362 ASN A C 1
ATOM 2594 O O . ASN A 1 362 ? 8.973 7.284 -21.083 1.00 81.81 362 ASN A O 1
ATOM 2598 N N . GLY A 1 363 ? 7.676 7.640 -19.297 1.00 86.44 363 GLY A N 1
ATOM 2599 C CA . GLY A 1 363 ? 8.741 8.170 -18.443 1.00 86.44 363 GLY A CA 1
ATOM 2600 C C . GLY A 1 363 ? 9.008 7.377 -17.165 1.00 86.44 363 GLY A C 1
ATOM 2601 O O . GLY A 1 363 ? 8.275 6.450 -16.809 1.00 86.44 363 GLY A O 1
ATOM 2602 N N . VAL A 1 364 ? 10.044 7.810 -16.444 1.00 86.56 364 VAL A N 1
ATOM 2603 C CA . VAL A 1 364 ? 10.496 7.256 -15.150 1.00 86.56 364 VAL A CA 1
ATOM 2604 C C . VAL A 1 364 ? 9.503 7.432 -13.999 1.00 86.56 364 VAL A C 1
ATOM 2606 O O . VAL A 1 364 ? 9.653 6.804 -12.957 1.00 86.56 364 VAL A O 1
ATOM 2609 N N . GLY A 1 365 ? 8.467 8.243 -14.199 1.00 83.31 365 GLY A N 1
ATOM 2610 C CA . GLY A 1 365 ? 7.454 8.548 -13.194 1.00 83.31 365 GLY A CA 1
ATOM 2611 C C . GLY A 1 365 ? 7.634 9.914 -12.555 1.00 83.31 365 GLY A C 1
ATOM 2612 O O . GLY A 1 365 ? 8.729 10.466 -12.524 1.00 83.31 365 GLY A O 1
ATOM 2613 N N . SER A 1 366 ? 6.527 10.480 -12.082 1.00 85.50 366 SER A N 1
ATOM 2614 C CA . SER A 1 366 ? 6.505 11.799 -11.449 1.00 85.50 366 SER A CA 1
ATOM 2615 C C . SER A 1 366 ? 7.352 11.839 -10.176 1.00 85.50 366 SER A C 1
ATOM 2617 O O . SER A 1 366 ? 7.255 10.958 -9.323 1.00 85.50 366 SER A O 1
ATOM 2619 N N . ASN A 1 367 ? 8.165 12.885 -10.025 1.00 86.81 367 ASN A N 1
ATOM 2620 C CA . ASN A 1 367 ? 8.897 13.152 -8.781 1.00 86.81 367 ASN A CA 1
ATOM 2621 C C . ASN A 1 367 ? 7.975 13.694 -7.672 1.00 86.81 367 ASN A C 1
ATOM 2623 O O . ASN A 1 367 ? 8.302 13.614 -6.488 1.00 86.81 367 ASN A O 1
ATOM 2627 N N . SER A 1 368 ? 6.817 14.235 -8.055 1.00 82.94 368 SER A N 1
ATOM 2628 C CA . SER A 1 368 ? 5.819 14.780 -7.143 1.00 82.94 368 SER A CA 1
ATOM 2629 C C . SER A 1 368 ? 5.093 13.678 -6.375 1.00 82.94 368 SER A C 1
ATOM 2631 O O . SER A 1 368 ? 4.766 12.638 -6.941 1.00 82.94 368 SER A O 1
ATOM 2633 N N . GLY A 1 369 ? 4.792 13.900 -5.097 1.00 75.75 369 GLY A N 1
ATOM 2634 C CA . GLY A 1 369 ? 3.876 13.068 -4.309 1.00 75.75 369 GLY A CA 1
ATOM 2635 C C . GLY A 1 369 ? 2.395 13.428 -4.487 1.00 75.75 369 GLY A C 1
ATOM 2636 O O . GLY A 1 369 ? 1.563 12.971 -3.711 1.00 75.75 369 GLY A O 1
ATOM 2637 N N . GLU A 1 370 ? 2.044 14.272 -5.461 1.00 79.62 370 GLU A N 1
ATOM 2638 C CA . GLU A 1 370 ? 0.654 14.664 -5.703 1.00 79.62 370 GLU A CA 1
ATOM 2639 C C . GLU A 1 370 ? -0.200 13.545 -6.327 1.00 79.62 370 GLU A C 1
ATOM 2641 O O . GLU A 1 370 ? 0.250 12.778 -7.188 1.00 79.62 370 GLU A O 1
ATOM 2646 N N . LEU A 1 371 ? -1.472 13.512 -5.911 1.00 64.56 371 LEU A N 1
ATOM 2647 C CA . LEU A 1 371 ? -2.437 12.426 -6.143 1.00 64.56 371 LEU A CA 1
ATOM 2648 C C . LEU A 1 371 ? -2.772 12.172 -7.618 1.00 64.56 371 LEU A C 1
ATOM 2650 O O . LEU A 1 371 ? -3.118 11.056 -7.979 1.00 64.56 371 LEU A O 1
ATOM 2654 N N . PHE A 1 372 ? -2.646 13.184 -8.477 1.00 66.69 372 PHE A N 1
ATOM 2655 C CA . PHE A 1 372 ? -3.010 13.093 -9.899 1.00 66.69 372 PHE A CA 1
ATOM 2656 C C . PHE A 1 372 ? -1.815 13.207 -10.841 1.00 66.69 372 PHE A C 1
ATOM 2658 O O . PHE A 1 372 ? -1.984 13.242 -12.056 1.00 66.69 372 PHE A O 1
ATOM 2665 N N . ALA A 1 373 ? -0.595 13.225 -10.302 1.00 64.94 373 ALA A N 1
ATOM 2666 C CA . ALA A 1 373 ? 0.629 13.246 -11.102 1.00 64.94 373 ALA A CA 1
ATOM 2667 C C . ALA A 1 373 ? 0.998 11.851 -11.662 1.00 64.94 373 ALA A C 1
ATOM 2669 O O . ALA A 1 373 ? 2.155 11.571 -11.967 1.00 64.94 373 ALA A O 1
ATOM 2670 N N . GLY A 1 374 ? 0.001 10.965 -11.717 1.00 62.91 374 GLY A N 1
ATOM 2671 C CA . GLY A 1 374 ? 0.067 9.522 -11.880 1.00 62.91 374 GLY A CA 1
ATOM 2672 C C . GLY A 1 374 ? 0.541 9.004 -13.222 1.00 62.91 374 GLY A C 1
ATOM 2673 O O . GLY A 1 374 ? 0.080 9.460 -14.265 1.00 62.91 374 GLY A O 1
ATOM 2674 N N . ASN A 1 375 ? 1.427 8.011 -13.193 1.00 77.94 375 ASN A N 1
ATOM 2675 C CA . ASN A 1 375 ? 1.720 7.189 -14.363 1.00 77.94 375 ASN A CA 1
ATOM 2676 C C . ASN A 1 375 ? 2.058 5.738 -13.995 1.00 77.94 375 ASN A C 1
ATOM 2678 O O . ASN A 1 375 ? 2.734 5.062 -14.774 1.00 77.94 375 ASN A O 1
ATOM 2682 N N . GLY A 1 376 ? 1.607 5.270 -12.827 1.00 86.81 376 GLY A N 1
ATOM 2683 C CA . GLY A 1 376 ? 1.825 3.900 -12.395 1.00 86.81 376 GLY A CA 1
ATOM 2684 C C . GLY A 1 376 ? 2.938 3.765 -11.358 1.00 86.81 376 GLY A C 1
ATOM 2685 O O . GLY A 1 376 ? 3.633 2.747 -11.348 1.00 86.81 376 GLY A O 1
ATOM 2686 N N . ARG A 1 377 ? 3.220 4.827 -10.588 1.00 89.75 377 ARG A N 1
ATOM 2687 C CA . ARG A 1 377 ? 4.437 4.939 -9.767 1.00 89.75 377 ARG A CA 1
ATOM 2688 C C . ARG A 1 377 ? 4.193 4.632 -8.297 1.00 89.75 377 ARG A C 1
ATOM 2690 O O . ARG A 1 377 ? 3.122 4.897 -7.756 1.00 89.75 377 ARG A O 1
ATOM 2697 N N . VAL A 1 378 ? 5.263 4.207 -7.635 1.00 94.81 378 VAL A N 1
ATOM 2698 C CA . VAL A 1 378 ? 5.385 4.235 -6.178 1.00 94.81 378 VAL A CA 1
ATOM 2699 C C . VAL A 1 378 ? 6.410 5.299 -5.790 1.00 94.81 378 VAL A C 1
ATOM 2701 O O . VAL A 1 378 ? 7.571 5.206 -6.181 1.00 94.81 378 VAL A O 1
ATOM 2704 N N . ASN A 1 379 ? 6.000 6.294 -5.005 1.00 94.00 379 ASN A N 1
ATOM 2705 C CA . ASN A 1 379 ? 6.912 7.178 -4.283 1.00 94.00 379 ASN A CA 1
ATOM 2706 C C . ASN A 1 379 ? 7.003 6.689 -2.838 1.00 94.00 379 ASN A C 1
ATOM 2708 O O . ASN A 1 379 ? 6.059 6.850 -2.069 1.00 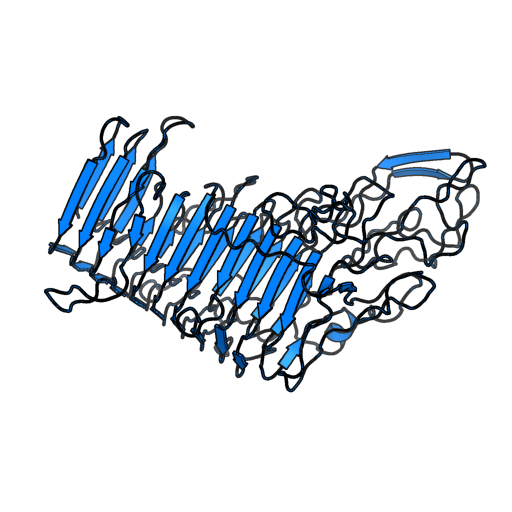94.00 379 ASN A O 1
ATOM 2712 N N . ALA A 1 380 ? 8.133 6.096 -2.470 1.00 97.00 380 ALA A N 1
ATOM 2713 C CA . ALA A 1 380 ? 8.363 5.532 -1.151 1.00 97.00 380 ALA A CA 1
ATOM 2714 C C . ALA A 1 380 ? 9.407 6.341 -0.370 1.00 97.00 380 ALA A C 1
ATOM 2716 O O . ALA A 1 380 ? 10.489 6.647 -0.873 1.00 97.00 380 ALA A O 1
ATOM 2717 N N . ARG A 1 381 ? 9.112 6.641 0.892 1.00 97.56 381 ARG A N 1
ATOM 2718 C CA . ARG A 1 381 ? 10.070 7.126 1.882 1.00 97.56 381 ARG A CA 1
ATOM 2719 C C . ARG A 1 381 ? 10.166 6.099 2.993 1.00 97.56 381 ARG A C 1
ATOM 2721 O O . ARG A 1 381 ? 9.192 5.855 3.688 1.00 97.56 381 ARG A O 1
ATOM 2728 N N . VAL A 1 382 ? 11.340 5.508 3.161 1.00 98.44 382 VAL A N 1
ATOM 2729 C CA . VAL A 1 382 ? 11.630 4.532 4.213 1.00 98.44 382 VAL A CA 1
ATOM 2730 C C . VAL A 1 382 ? 12.810 5.078 4.995 1.00 98.44 382 VAL A C 1
ATOM 2732 O O . VAL A 1 382 ? 13.947 5.017 4.527 1.00 98.44 382 VAL A O 1
ATOM 2735 N N . VAL A 1 383 ? 12.552 5.693 6.148 1.00 98.12 383 VAL A N 1
ATOM 2736 C CA . VAL A 1 383 ? 13.586 6.412 6.903 1.00 98.12 383 VAL A CA 1
ATOM 2737 C C . VAL A 1 383 ? 13.552 6.126 8.394 1.00 98.12 383 VAL A C 1
ATOM 2739 O O . VAL A 1 383 ? 12.488 5.969 8.988 1.00 98.12 383 VAL A O 1
ATOM 2742 N N . ASP A 1 384 ? 14.739 6.088 8.997 1.00 98.06 384 ASP A N 1
ATOM 2743 C CA . ASP A 1 384 ? 14.943 5.977 10.446 1.00 98.06 384 ASP A CA 1
ATOM 2744 C C . ASP A 1 384 ? 14.278 4.749 11.103 1.00 98.06 384 ASP A C 1
ATOM 2746 O O . ASP A 1 384 ? 14.038 4.736 12.314 1.00 98.06 384 ASP A O 1
ATOM 2750 N N . ASN A 1 385 ? 13.973 3.704 10.327 1.00 98.62 385 ASN A N 1
ATOM 2751 C CA . ASN A 1 385 ? 13.330 2.493 10.830 1.00 98.62 385 ASN A CA 1
ATOM 2752 C C . ASN A 1 385 ? 14.347 1.521 11.437 1.00 98.62 385 ASN A C 1
ATOM 2754 O O . ASN A 1 385 ? 15.509 1.442 11.030 1.00 98.62 385 ASN A O 1
ATOM 2758 N N . THR A 1 3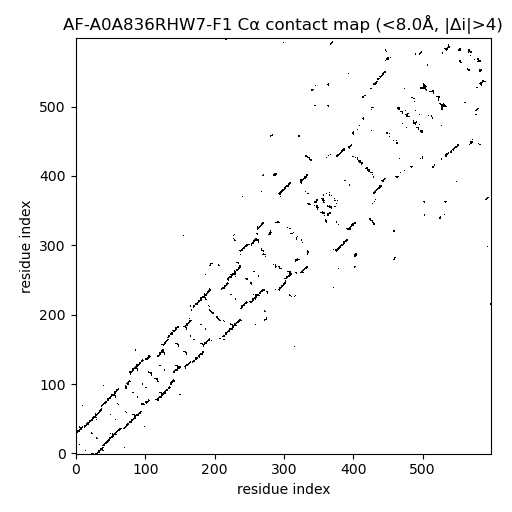86 ? 13.887 0.738 12.408 1.00 98.38 386 THR A N 1
ATOM 2759 C CA . THR A 1 386 ? 14.639 -0.391 12.959 1.00 98.38 386 THR A CA 1
ATOM 2760 C C . THR A 1 386 ? 14.002 -1.687 12.497 1.00 98.38 386 THR A C 1
ATOM 2762 O O . THR A 1 386 ? 12.885 -2.012 12.909 1.00 98.38 386 THR A O 1
ATOM 2765 N N . PHE A 1 387 ? 14.740 -2.428 11.687 1.00 97.75 387 PHE A N 1
ATOM 2766 C CA . PHE A 1 387 ? 14.444 -3.796 11.313 1.00 97.75 387 PHE A CA 1
ATOM 2767 C C . PHE A 1 387 ? 15.329 -4.777 12.095 1.00 97.75 387 PHE A C 1
ATOM 2769 O O . PHE A 1 387 ? 16.272 -4.359 12.772 1.00 97.75 387 PHE A O 1
ATOM 2776 N N . GLY A 1 388 ? 15.005 -6.068 12.054 1.00 93.38 388 GLY A N 1
ATOM 2777 C CA . GLY A 1 388 ? 15.856 -7.105 12.634 1.00 93.38 388 GLY A CA 1
ATOM 2778 C C . GLY A 1 388 ? 15.091 -8.297 13.191 1.00 93.38 388 GLY A C 1
ATOM 2779 O O . GLY A 1 388 ? 13.932 -8.201 13.608 1.00 93.38 388 GLY A O 1
ATOM 2780 N N . GLY A 1 389 ? 15.764 -9.443 13.227 1.00 90.94 389 GLY A N 1
ATOM 2781 C CA . GLY A 1 389 ? 15.212 -10.709 13.700 1.00 90.94 389 GLY A CA 1
ATOM 2782 C C . GLY A 1 389 ? 14.047 -11.248 12.868 1.00 90.94 389 GLY A C 1
ATOM 2783 O O . GLY A 1 389 ? 13.443 -12.233 13.288 1.00 90.94 389 GLY A O 1
ATOM 2784 N N . ASN A 1 390 ? 13.707 -10.619 11.738 1.00 91.25 390 ASN A N 1
ATOM 2785 C CA . ASN A 1 390 ? 12.700 -11.140 10.821 1.00 91.25 390 ASN A CA 1
ATOM 2786 C C . ASN A 1 390 ? 13.243 -12.409 10.139 1.00 91.25 390 ASN A C 1
ATOM 2788 O O . ASN A 1 390 ? 14.446 -12.538 9.912 1.00 91.25 390 ASN A O 1
ATOM 2792 N N . LEU A 1 391 ? 12.370 -13.369 9.827 1.00 88.38 391 LEU A N 1
ATOM 2793 C CA . LEU A 1 391 ? 12.774 -14.528 9.030 1.00 88.38 391 LEU A CA 1
ATOM 2794 C C . LEU A 1 391 ? 12.802 -14.138 7.546 1.00 88.38 391 LEU A C 1
ATOM 2796 O O . LEU A 1 391 ? 11.765 -13.805 6.978 1.00 88.38 391 LEU A O 1
ATOM 2800 N N . GLY A 1 392 ? 13.980 -14.201 6.928 1.00 86.69 392 GLY A N 1
ATOM 2801 C CA . GLY A 1 392 ? 14.231 -13.641 5.596 1.00 86.69 392 GLY A CA 1
ATOM 2802 C C . GLY A 1 392 ? 14.903 -12.269 5.685 1.00 86.69 392 GLY A C 1
ATOM 2803 O O . GLY A 1 392 ? 15.359 -11.859 6.747 1.00 86.69 392 GLY A O 1
ATOM 2804 N N . GLU A 1 393 ? 14.976 -11.572 4.560 1.00 89.62 393 GLU A N 1
ATOM 2805 C CA . GLU A 1 393 ? 15.510 -10.226 4.427 1.00 89.62 393 GLU A CA 1
ATOM 2806 C C . GLU A 1 393 ? 14.641 -9.220 5.186 1.00 89.62 393 GLU A C 1
ATOM 2808 O O . GLU A 1 393 ? 13.406 -9.220 5.090 1.00 89.62 393 GLU A O 1
ATOM 2813 N N . ASP A 1 394 ? 15.284 -8.329 5.938 1.00 95.00 394 ASP A N 1
ATOM 2814 C CA . ASP A 1 394 ? 14.567 -7.292 6.678 1.00 95.00 394 ASP A CA 1
ATOM 2815 C C . ASP A 1 394 ? 13.930 -6.257 5.754 1.00 95.00 394 ASP A C 1
ATOM 2817 O O . ASP A 1 394 ? 12.879 -5.701 6.076 1.00 95.00 394 ASP A O 1
ATOM 2821 N N . VAL A 1 395 ? 14.556 -5.997 4.609 1.00 96.38 395 VAL A N 1
ATOM 2822 C CA . VAL A 1 395 ? 13.982 -5.175 3.547 1.00 96.38 395 VAL A CA 1
ATOM 2823 C C . VAL A 1 395 ? 14.152 -5.896 2.223 1.00 96.38 395 VAL A C 1
ATOM 2825 O O . VAL A 1 395 ? 15.269 -6.232 1.844 1.00 96.38 395 VAL A O 1
ATOM 2828 N N . TYR A 1 396 ? 13.047 -6.081 1.513 1.00 93.25 396 TYR A N 1
ATOM 2829 C CA . TYR A 1 396 ? 12.992 -6.741 0.218 1.00 93.25 396 TYR A CA 1
ATOM 2830 C C . TYR A 1 396 ? 12.222 -5.876 -0.781 1.00 93.25 396 TYR A C 1
ATOM 2832 O O . TYR A 1 396 ? 11.069 -5.508 -0.534 1.00 93.25 396 TYR A O 1
ATOM 2840 N N . ILE A 1 397 ? 12.840 -5.546 -1.914 1.00 94.06 397 ILE A N 1
ATOM 2841 C CA . ILE A 1 397 ? 12.207 -4.751 -2.972 1.00 94.06 397 ILE A CA 1
ATOM 2842 C C . ILE A 1 397 ? 12.363 -5.457 -4.312 1.00 94.06 397 ILE A C 1
ATOM 2844 O O . ILE A 1 397 ? 13.472 -5.782 -4.730 1.00 94.06 397 ILE A O 1
ATOM 2848 N N . GLU A 1 398 ? 11.258 -5.616 -5.038 1.00 90.44 398 GLU A N 1
ATOM 2849 C CA . GLU A 1 398 ? 11.293 -6.191 -6.381 1.00 90.44 398 GLU A CA 1
ATOM 2850 C C . GLU A 1 398 ? 10.306 -5.541 -7.351 1.00 90.44 398 GLU A C 1
ATOM 2852 O O . GLU A 1 398 ? 9.329 -4.891 -6.967 1.00 90.44 398 GLU A O 1
ATOM 2857 N N . SER A 1 399 ? 10.556 -5.765 -8.641 1.00 94.06 399 SER A N 1
ATOM 2858 C CA . SER A 1 399 ? 9.576 -5.534 -9.699 1.00 94.06 399 SER A CA 1
ATOM 2859 C C . SER A 1 399 ? 9.004 -6.847 -10.218 1.00 94.06 399 SER A C 1
ATOM 2861 O O . SER A 1 399 ? 9.671 -7.878 -10.176 1.00 94.06 399 SER A O 1
ATOM 2863 N N . PHE A 1 400 ? 7.795 -6.793 -10.774 1.00 93.50 400 PHE A N 1
ATOM 2864 C CA . PHE A 1 400 ? 7.175 -7.924 -11.466 1.00 93.50 400 PHE A CA 1
ATOM 2865 C C . PHE A 1 400 ? 6.301 -7.458 -12.635 1.00 93.50 400 PHE A C 1
ATOM 2867 O O . PHE A 1 400 ? 5.899 -6.295 -12.706 1.00 93.50 400 PHE A O 1
ATOM 2874 N N . VAL A 1 401 ? 6.000 -8.358 -13.572 1.00 95.12 401 VAL A N 1
ATOM 2875 C CA . VAL A 1 401 ? 5.065 -8.068 -14.669 1.00 95.12 401 VAL A CA 1
ATOM 2876 C C . VAL A 1 401 ? 3.640 -8.210 -14.150 1.00 95.12 401 VAL A C 1
ATOM 2878 O O . VAL A 1 401 ? 3.241 -9.308 -13.778 1.00 95.12 401 VAL A O 1
ATOM 2881 N N . SER A 1 402 ? 2.879 -7.114 -14.145 1.00 95.81 402 SER A N 1
ATOM 2882 C CA . SER A 1 402 ? 1.501 -7.097 -13.633 1.00 95.81 402 SER A CA 1
ATOM 2883 C C . SER A 1 402 ? 0.426 -6.908 -14.703 1.00 95.81 402 SER A C 1
ATOM 2885 O O . SER A 1 402 ? -0.770 -7.006 -14.437 1.00 95.81 402 SER A O 1
ATOM 2887 N N . THR A 1 403 ? 0.849 -6.670 -15.942 1.00 96.38 403 THR A N 1
ATOM 2888 C CA . THR A 1 403 ? -0.023 -6.499 -17.104 1.00 96.38 403 THR A CA 1
ATOM 2889 C C . THR A 1 403 ? 0.102 -7.658 -18.078 1.00 96.38 403 THR A C 1
ATOM 2891 O O . THR A 1 403 ? 1.145 -8.308 -18.141 1.00 96.38 403 THR A O 1
ATOM 2894 N N . VAL A 1 404 ? -0.907 -7.811 -18.933 1.00 95.88 404 VAL A N 1
ATOM 2895 C CA . VAL A 1 404 ? -0.799 -8.635 -20.142 1.00 95.88 404 VAL A CA 1
ATOM 2896 C C . VAL A 1 404 ? 0.352 -8.172 -21.040 1.00 95.88 404 VAL A C 1
ATOM 2898 O O . VAL A 1 404 ? 0.794 -7.022 -20.975 1.00 95.88 404 VAL A O 1
ATOM 2901 N N . ASP A 1 405 ? 0.793 -9.050 -21.938 1.00 94.44 405 ASP A N 1
ATOM 2902 C CA . ASP A 1 405 ? 1.770 -8.699 -22.965 1.00 94.44 405 ASP A CA 1
ATOM 2903 C C . ASP A 1 405 ? 1.239 -7.602 -23.912 1.00 94.44 405 ASP A C 1
ATOM 2905 O O . ASP A 1 405 ? 0.091 -7.670 -24.376 1.00 94.44 405 ASP A O 1
ATOM 2909 N N . PRO A 1 406 ? 2.069 -6.606 -24.280 1.00 93.25 406 PRO A N 1
ATOM 2910 C CA . PRO A 1 406 ? 1.729 -5.656 -25.330 1.00 93.25 406 PRO A CA 1
ATOM 2911 C C . PRO A 1 406 ? 1.450 -6.350 -26.671 1.00 93.25 406 PRO A C 1
ATOM 2913 O O . PRO A 1 406 ? 2.128 -7.323 -27.014 1.00 93.25 406 PRO A O 1
ATOM 2916 N N . PRO A 1 407 ? 0.509 -5.837 -27.488 1.00 92.19 407 PRO A N 1
ATOM 2917 C CA . PRO A 1 407 ? 0.288 -6.367 -28.827 1.00 92.19 407 PRO A CA 1
ATOM 2918 C C . PRO A 1 407 ? 1.553 -6.248 -29.681 1.00 92.19 407 PRO A C 1
ATOM 2920 O O . PRO A 1 407 ? 2.237 -5.223 -29.649 1.00 92.19 407 PRO A O 1
ATOM 2923 N N . VAL A 1 408 ? 1.802 -7.270 -30.505 1.00 90.88 408 VAL A N 1
ATOM 2924 C CA . VAL A 1 408 ? 2.846 -7.235 -31.537 1.00 90.88 408 VAL A CA 1
ATOM 2925 C C . VAL A 1 408 ? 2.615 -6.029 -32.445 1.00 90.88 408 VAL A C 1
ATOM 2927 O O . VAL A 1 408 ? 1.499 -5.794 -32.920 1.00 90.88 408 VAL A O 1
ATOM 2930 N N . THR A 1 409 ? 3.674 -5.265 -32.693 1.00 90.12 409 THR A N 1
ATOM 2931 C CA . THR A 1 409 ? 3.629 -4.101 -33.578 1.00 90.12 409 THR A CA 1
ATOM 2932 C C . THR A 1 409 ? 3.170 -4.528 -34.977 1.00 90.12 409 THR A C 1
ATOM 2934 O O . THR A 1 409 ? 3.670 -5.508 -35.528 1.00 90.12 409 THR A O 1
ATOM 2937 N N . ALA A 1 410 ? 2.231 -3.789 -35.577 1.00 91.25 410 ALA A N 1
ATOM 2938 C CA . ALA A 1 410 ? 1.699 -4.056 -36.919 1.00 91.25 410 ALA A CA 1
ATOM 2939 C C . ALA A 1 410 ? 1.759 -2.810 -37.811 1.00 91.25 410 ALA A C 1
ATOM 2941 O O . ALA A 1 410 ? 1.519 -1.691 -37.346 1.00 91.25 410 ALA A O 1
ATOM 2942 N N . GLY A 1 411 ? 2.046 -2.981 -39.104 1.00 88.69 411 GLY A N 1
ATOM 2943 C CA . GLY A 1 411 ? 2.247 -1.879 -40.052 1.00 88.69 411 GLY A CA 1
ATOM 2944 C C . GLY A 1 411 ? 3.312 -2.181 -41.113 1.00 88.69 411 GLY A C 1
ATOM 2945 O O . GLY A 1 411 ? 3.597 -3.340 -41.405 1.00 88.69 411 GLY A O 1
ATOM 2946 N N . THR A 1 412 ? 3.878 -1.129 -41.701 1.00 85.44 412 THR A N 1
ATOM 2947 C CA . THR A 1 412 ? 4.939 -1.166 -42.719 1.00 85.44 412 THR A CA 1
ATOM 2948 C C . THR A 1 412 ? 6.063 -0.228 -42.282 1.00 85.44 412 THR A C 1
ATOM 2950 O O . THR A 1 412 ? 5.794 0.926 -41.971 1.00 85.44 412 THR A O 1
ATOM 2953 N N . TRP A 1 413 ? 7.303 -0.706 -42.210 1.00 80.25 413 TRP A N 1
ATOM 2954 C CA . TRP A 1 413 ? 8.462 0.055 -41.710 1.00 80.25 413 TRP A CA 1
ATOM 2955 C C . TRP A 1 413 ? 9.746 -0.380 -42.419 1.00 80.25 413 TRP A C 1
ATOM 2957 O O . TRP A 1 413 ? 10.638 -1.012 -41.840 1.00 80.25 413 TRP A O 1
ATOM 2967 N N . ASP A 1 414 ? 9.799 -0.079 -43.705 1.00 77.19 414 ASP A N 1
ATOM 2968 C CA . ASP A 1 414 ? 10.916 -0.391 -44.585 1.00 77.19 414 ASP A CA 1
ATOM 2969 C C . ASP A 1 414 ? 11.674 0.887 -44.999 1.00 77.19 414 ASP A C 1
ATOM 2971 O O . ASP A 1 414 ? 11.332 1.992 -44.575 1.00 77.19 414 ASP A O 1
ATOM 2975 N N . ASP A 1 415 ? 12.715 0.745 -45.823 1.00 71.75 415 ASP A N 1
ATOM 2976 C CA . ASP A 1 415 ? 13.540 1.864 -46.316 1.00 71.75 415 ASP A CA 1
ATOM 2977 C C . ASP A 1 415 ? 12.752 2.901 -47.157 1.00 71.75 415 ASP A C 1
ATOM 2979 O O . ASP A 1 415 ? 13.294 3.936 -47.555 1.00 71.75 415 ASP A O 1
ATOM 2983 N N . MET A 1 416 ? 11.486 2.628 -47.492 1.00 74.56 416 MET A N 1
ATOM 2984 C CA . MET A 1 416 ? 10.639 3.462 -48.348 1.00 74.56 416 MET A CA 1
ATOM 2985 C C . MET A 1 416 ? 9.384 3.987 -47.641 1.00 74.56 416 MET A C 1
ATOM 2987 O O . MET A 1 416 ? 8.873 5.043 -48.026 1.00 74.56 416 MET A O 1
ATOM 2991 N N . GLN A 1 417 ? 8.867 3.275 -46.640 1.00 79.19 417 GLN A N 1
ATOM 2992 C CA . GLN A 1 417 ? 7.615 3.592 -45.966 1.00 79.19 417 GLN A CA 1
ATOM 2993 C C . GLN A 1 417 ? 7.692 3.312 -44.464 1.00 79.19 417 GLN A C 1
ATOM 2995 O O . GLN A 1 417 ? 8.032 2.213 -44.036 1.00 79.19 417 GLN A O 1
ATOM 3000 N N . PHE A 1 418 ? 7.231 4.284 -43.671 1.00 80.25 418 PHE A N 1
ATOM 3001 C CA . PHE A 1 418 ? 7.028 4.145 -42.232 1.00 80.25 418 PHE A CA 1
ATOM 3002 C C . PHE A 1 418 ? 5.567 4.441 -41.869 1.00 80.25 418 PHE A C 1
ATOM 3004 O O . PHE A 1 418 ? 5.076 5.564 -41.973 1.00 80.25 418 PHE A O 1
ATOM 3011 N N . THR A 1 419 ? 4.818 3.407 -41.507 1.00 85.75 419 THR A N 1
ATOM 3012 C CA . THR A 1 419 ? 3.394 3.450 -41.171 1.00 85.75 419 THR A CA 1
ATOM 3013 C C . THR A 1 419 ? 3.099 2.403 -40.109 1.00 85.75 419 THR A C 1
ATOM 3015 O O . THR A 1 419 ? 3.099 1.208 -40.384 1.00 85.75 419 THR A O 1
ATOM 3018 N N . ILE A 1 420 ? 2.794 2.848 -38.896 1.00 86.00 420 ILE A N 1
ATOM 3019 C CA . ILE A 1 420 ? 2.418 1.976 -37.782 1.00 86.00 420 ILE A CA 1
ATOM 3020 C C . ILE A 1 420 ? 0.895 1.975 -37.656 1.00 86.00 420 ILE A C 1
ATOM 3022 O O . ILE A 1 420 ? 0.267 3.028 -37.587 1.00 86.00 420 ILE A O 1
ATOM 3026 N N . THR A 1 421 ? 0.301 0.787 -37.612 1.00 90.88 421 THR A N 1
ATOM 3027 C CA . THR A 1 421 ? -1.148 0.583 -37.428 1.00 90.88 421 THR A CA 1
ATOM 3028 C C . THR A 1 421 ? -1.492 0.046 -36.042 1.00 90.88 421 THR A C 1
ATOM 3030 O O . THR A 1 421 ? -2.612 0.216 -35.568 1.00 90.88 421 THR A O 1
ATOM 3033 N N . THR A 1 422 ? -0.539 -0.592 -35.363 1.00 92.12 422 THR A N 1
ATOM 3034 C CA . THR A 1 422 ? -0.671 -1.044 -33.975 1.00 92.12 422 THR A CA 1
ATOM 3035 C C . THR A 1 422 ? 0.685 -0.952 -33.305 1.00 92.12 422 THR A C 1
ATOM 3037 O O . THR A 1 422 ? 1.665 -1.452 -33.849 1.00 92.12 422 THR A O 1
ATOM 3040 N N . PHE A 1 423 ? 0.733 -0.304 -32.145 1.00 90.50 423 PHE A N 1
ATOM 3041 C CA . PHE A 1 423 ? 1.918 -0.223 -31.302 1.00 90.50 423 PHE A CA 1
ATOM 3042 C C . PHE A 1 423 ? 1.514 0.074 -29.856 1.00 90.50 423 PHE A C 1
ATOM 3044 O O . PHE A 1 423 ? 0.562 0.821 -29.594 1.00 90.50 423 PHE A O 1
ATOM 3051 N N . ARG A 1 424 ? 2.263 -0.524 -28.934 1.00 92.56 424 ARG A N 1
ATOM 3052 C CA . ARG A 1 424 ? 2.275 -0.230 -27.504 1.00 92.56 424 ARG A CA 1
ATOM 3053 C C . ARG A 1 424 ? 3.689 -0.443 -26.991 1.00 92.56 424 ARG A C 1
ATOM 3055 O O . ARG A 1 424 ? 4.284 -1.468 -27.316 1.00 92.56 424 ARG A O 1
ATOM 3062 N N . ARG A 1 425 ? 4.188 0.486 -26.182 1.00 91.69 425 ARG A N 1
ATOM 3063 C CA . ARG A 1 425 ? 5.397 0.304 -25.374 1.00 91.69 425 ARG A CA 1
ATOM 3064 C C . ARG A 1 425 ? 5.237 -0.869 -24.423 1.00 91.69 425 ARG A C 1
ATOM 3066 O O . ARG A 1 425 ? 4.118 -1.230 -24.057 1.00 91.69 425 ARG A O 1
ATOM 3073 N N . ASP A 1 426 ? 6.347 -1.419 -23.980 1.00 94.06 426 ASP A N 1
ATOM 3074 C CA . ASP A 1 426 ? 6.344 -2.259 -22.792 1.00 94.06 426 ASP A CA 1
ATOM 3075 C C . ASP A 1 426 ? 5.958 -1.417 -21.549 1.00 94.06 426 ASP A C 1
ATOM 3077 O O . ASP A 1 426 ? 6.560 -0.365 -21.321 1.00 94.06 426 ASP A O 1
ATOM 3081 N N . PRO A 1 427 ? 4.926 -1.807 -20.773 1.00 95.19 427 PRO A N 1
ATOM 3082 C CA . PRO A 1 427 ? 4.587 -1.159 -19.506 1.00 95.19 427 PRO A CA 1
ATOM 3083 C C . PRO A 1 427 ? 5.750 -1.243 -18.517 1.00 95.19 427 PRO A C 1
ATOM 3085 O O . PRO A 1 427 ? 6.447 -2.253 -18.481 1.00 95.19 427 PRO A O 1
ATOM 3088 N N . LEU A 1 428 ? 5.940 -0.228 -17.675 1.00 95.56 428 LEU A N 1
ATOM 3089 C CA . LEU A 1 428 ? 7.104 -0.152 -16.782 1.00 95.56 428 LEU A CA 1
ATOM 3090 C C . LEU A 1 428 ? 6.703 -0.341 -15.322 1.00 95.56 428 LEU A C 1
ATOM 3092 O O . LEU A 1 428 ? 5.619 0.073 -14.919 1.00 95.56 428 LEU A O 1
ATOM 3096 N N . ALA A 1 429 ? 7.588 -0.930 -14.523 1.00 95.94 429 ALA A N 1
ATOM 3097 C CA . ALA A 1 429 ? 7.505 -0.878 -13.065 1.00 95.94 429 ALA A CA 1
ATOM 3098 C C . ALA A 1 429 ? 8.273 0.363 -12.585 1.00 95.94 429 ALA A C 1
ATOM 3100 O O . ALA A 1 429 ? 9.421 0.548 -12.985 1.00 95.94 429 ALA A O 1
ATOM 3101 N N . ARG A 1 430 ? 7.670 1.237 -11.768 1.00 94.81 430 ARG A N 1
ATOM 3102 C CA . ARG A 1 430 ? 8.251 2.553 -11.423 1.00 94.81 430 ARG A CA 1
ATOM 3103 C C . ARG A 1 430 ? 8.303 2.768 -9.912 1.00 94.81 430 ARG A C 1
ATOM 3105 O O . ARG A 1 430 ? 7.267 2.724 -9.251 1.00 94.81 430 ARG A O 1
ATOM 3112 N N . LEU A 1 431 ? 9.495 3.048 -9.388 1.00 96.06 431 LEU A N 1
ATOM 3113 C CA . LEU A 1 431 ? 9.736 3.272 -7.965 1.00 96.06 431 LEU A CA 1
ATOM 3114 C C . LEU A 1 431 ? 10.696 4.444 -7.766 1.00 96.06 431 LEU A C 1
ATOM 3116 O O . LEU A 1 431 ? 11.830 4.403 -8.226 1.00 96.06 431 LEU A O 1
ATOM 3120 N N . ASN A 1 432 ? 10.259 5.450 -7.020 1.00 95.31 432 ASN A N 1
ATOM 3121 C CA . ASN A 1 432 ? 11.103 6.504 -6.478 1.00 95.31 432 ASN A CA 1
ATOM 3122 C C . ASN A 1 432 ? 11.273 6.267 -4.981 1.00 95.31 432 ASN A C 1
ATOM 3124 O O . ASN A 1 432 ? 10.277 6.162 -4.268 1.00 95.31 432 ASN A O 1
ATOM 3128 N N . LEU A 1 433 ? 12.512 6.189 -4.504 1.00 97.25 433 LEU A N 1
ATOM 3129 C CA . LEU A 1 433 ? 12.811 5.801 -3.133 1.00 97.25 433 LEU A CA 1
ATOM 3130 C C . LEU A 1 433 ? 13.678 6.841 -2.411 1.00 97.25 433 LEU A C 1
ATOM 3132 O O . LEU A 1 433 ? 14.721 7.265 -2.905 1.00 97.25 433 LEU A O 1
ATOM 3136 N N . VAL A 1 434 ? 13.276 7.196 -1.193 1.00 98.06 434 VAL A N 1
ATOM 3137 C CA . VAL A 1 434 ? 14.141 7.815 -0.179 1.00 98.06 434 VAL A CA 1
ATOM 3138 C C . VAL A 1 434 ? 14.448 6.753 0.870 1.00 98.06 434 VAL A C 1
ATOM 3140 O O . VAL A 1 434 ? 13.524 6.259 1.515 1.00 98.06 434 VAL A O 1
ATOM 3143 N N . PHE A 1 435 ? 15.724 6.402 1.052 1.00 98.06 435 PHE A N 1
ATOM 3144 C CA . PHE A 1 435 ? 16.140 5.330 1.964 1.00 98.06 435 PHE A CA 1
ATOM 3145 C C . PHE A 1 435 ? 17.358 5.733 2.799 1.00 98.06 435 PHE A C 1
ATOM 3147 O O . PHE A 1 435 ? 18.484 5.676 2.315 1.00 98.06 435 PHE A O 1
ATOM 3154 N N . ARG A 1 436 ? 17.161 6.143 4.055 1.00 97.19 436 ARG A N 1
ATOM 3155 C CA . ARG A 1 436 ? 18.260 6.609 4.924 1.00 97.19 436 ARG A CA 1
ATOM 3156 C C . ARG A 1 436 ? 17.970 6.397 6.404 1.00 97.19 436 ARG A C 1
ATOM 3158 O O . ARG A 1 436 ? 16.812 6.381 6.809 1.00 97.19 436 ARG A O 1
ATOM 3165 N N . GLY A 1 437 ? 19.020 6.250 7.210 1.00 96.88 437 GLY A N 1
ATOM 3166 C CA . GLY A 1 437 ? 18.902 6.100 8.667 1.00 96.88 437 GLY A CA 1
ATOM 3167 C C . GLY A 1 437 ? 18.272 4.781 9.132 1.00 96.88 437 GLY A C 1
ATOM 3168 O O . GLY A 1 437 ? 18.052 4.597 10.327 1.00 96.88 437 GLY A O 1
ATOM 3169 N N . ASN A 1 438 ? 17.986 3.853 8.214 1.00 98.12 438 ASN A N 1
ATOM 3170 C CA . ASN A 1 438 ? 17.447 2.541 8.555 1.00 98.12 438 ASN A CA 1
ATOM 3171 C C . ASN A 1 438 ? 18.552 1.615 9.081 1.00 98.12 438 ASN A C 1
ATOM 3173 O O . ASN A 1 438 ? 19.703 1.694 8.652 1.00 98.12 438 ASN A O 1
ATOM 3177 N N . THR A 1 439 ? 18.179 0.707 9.978 1.00 97.94 439 THR A N 1
ATOM 3178 C CA . THR A 1 439 ? 19.070 -0.334 10.515 1.00 97.94 439 THR A CA 1
ATOM 3179 C C . THR A 1 439 ? 18.406 -1.699 10.436 1.00 97.94 439 THR A C 1
ATOM 3181 O O . THR A 1 439 ? 17.184 -1.774 10.528 1.00 97.94 439 THR A O 1
ATOM 3184 N N . GLY A 1 440 ? 19.193 -2.761 10.289 1.00 97.06 440 GLY A N 1
ATOM 3185 C CA . GLY A 1 440 ? 18.701 -4.137 10.277 1.00 97.06 440 GLY A CA 1
ATOM 3186 C C . GLY A 1 440 ? 19.821 -5.158 10.116 1.00 97.06 440 GLY A C 1
ATOM 3187 O O . GLY A 1 440 ? 21.001 -4.821 10.027 1.00 97.06 440 GLY A O 1
ATOM 3188 N N . ASP A 1 441 ? 19.448 -6.422 10.071 1.00 94.69 441 ASP A N 1
ATOM 3189 C CA . ASP A 1 441 ? 20.342 -7.542 9.853 1.00 94.69 441 ASP A CA 1
ATOM 3190 C C . ASP A 1 441 ? 20.687 -7.661 8.358 1.00 94.69 441 ASP A C 1
ATOM 3192 O O . ASP A 1 441 ? 21.876 -7.757 8.028 1.00 94.69 441 ASP A O 1
ATOM 3196 N N . SER A 1 442 ? 19.707 -7.566 7.446 1.00 93.19 442 SER A N 1
ATOM 3197 C CA . SER A 1 442 ? 19.938 -7.808 6.009 1.00 93.19 442 SER A CA 1
ATOM 3198 C C . SER A 1 442 ? 18.987 -7.085 5.031 1.00 93.19 442 SER A C 1
ATOM 3200 O O . SER A 1 442 ? 17.910 -6.639 5.410 1.00 93.19 442 SER A O 1
ATOM 3202 N N . ILE A 1 443 ? 19.399 -6.915 3.770 1.00 93.81 443 ILE A N 1
ATOM 3203 C CA . ILE A 1 443 ? 18.605 -6.260 2.711 1.00 93.81 443 ILE A CA 1
ATOM 3204 C C . ILE A 1 443 ? 18.736 -6.967 1.362 1.00 93.81 443 ILE A C 1
ATOM 3206 O O . ILE A 1 443 ? 19.820 -7.399 0.985 1.00 93.81 443 ILE A O 1
ATOM 3210 N N . ASP A 1 444 ? 17.676 -6.947 0.563 1.00 91.00 444 ASP A N 1
ATOM 3211 C CA . ASP A 1 444 ? 17.726 -7.247 -0.868 1.00 91.00 444 ASP A CA 1
ATOM 3212 C C . ASP A 1 444 ? 16.938 -6.187 -1.645 1.00 91.00 444 ASP A C 1
ATOM 3214 O O . ASP A 1 444 ? 15.706 -6.148 -1.645 1.00 91.00 444 ASP A O 1
ATOM 3218 N N . LEU A 1 445 ? 17.676 -5.258 -2.256 1.00 90.44 445 LEU A N 1
ATOM 3219 C CA . LEU A 1 445 ? 17.107 -4.075 -2.907 1.00 90.44 445 LEU A CA 1
ATOM 3220 C C . LEU A 1 445 ? 17.214 -4.124 -4.430 1.00 90.44 445 LEU A C 1
ATOM 3222 O O . LEU A 1 445 ? 16.717 -3.227 -5.106 1.00 90.44 445 LEU A O 1
ATOM 3226 N N . THR A 1 446 ? 17.906 -5.111 -4.997 1.00 80.25 446 THR A N 1
ATOM 3227 C CA . THR A 1 446 ? 18.187 -5.136 -6.436 1.00 80.25 446 THR A CA 1
ATOM 3228 C C . THR A 1 446 ? 18.113 -6.559 -6.965 1.00 80.25 446 THR A C 1
ATOM 3230 O O . THR A 1 446 ? 19.116 -7.091 -7.419 1.00 80.25 446 THR A O 1
ATOM 3233 N N . ARG A 1 447 ? 16.926 -7.172 -6.948 1.00 75.94 447 ARG A N 1
ATOM 3234 C CA . ARG A 1 447 ? 16.786 -8.556 -7.406 1.00 75.94 447 ARG A CA 1
ATOM 3235 C C . ARG A 1 447 ? 16.569 -8.682 -8.915 1.00 75.94 447 ARG A C 1
ATOM 3237 O O . ARG A 1 447 ? 15.681 -8.052 -9.492 1.00 75.94 447 ARG A O 1
ATOM 3244 N N . GLY A 1 448 ? 17.353 -9.551 -9.557 1.00 71.25 448 GLY A N 1
ATOM 3245 C CA . GLY A 1 448 ? 17.230 -9.895 -10.982 1.00 71.25 448 GLY A CA 1
ATOM 3246 C C . GLY A 1 448 ? 17.133 -11.402 -11.260 1.00 71.25 448 GLY A C 1
ATOM 3247 O O . GLY A 1 448 ? 17.161 -12.235 -10.355 1.00 71.25 448 GLY A O 1
ATOM 3248 N N . GLU A 1 449 ? 17.044 -11.777 -12.540 1.00 74.12 449 GLU A N 1
ATOM 3249 C CA . GLU A 1 449 ? 16.881 -13.180 -12.972 1.00 74.12 449 GLU A CA 1
ATOM 3250 C C . GLU A 1 449 ? 18.022 -14.107 -12.513 1.00 74.12 449 GLU A C 1
ATOM 3252 O O . GLU A 1 449 ? 17.768 -15.239 -12.088 1.00 74.12 449 GLU A O 1
ATOM 3257 N N . ILE A 1 450 ? 19.275 -13.634 -12.589 1.00 67.69 450 ILE A N 1
ATOM 3258 C CA . ILE A 1 450 ? 20.461 -14.421 -12.207 1.00 67.69 450 ILE A CA 1
ATOM 3259 C C . ILE A 1 450 ? 20.436 -14.774 -10.727 1.00 67.69 450 ILE A C 1
ATOM 3261 O O . ILE A 1 450 ? 20.686 -15.926 -10.369 1.00 67.69 450 ILE A O 1
ATOM 3265 N N . GLU A 1 451 ? 20.167 -13.798 -9.866 1.00 63.44 451 GLU A N 1
ATOM 3266 C CA . GLU A 1 451 ? 20.213 -14.004 -8.418 1.00 63.44 451 GLU A CA 1
ATOM 3267 C C . GLU A 1 451 ? 19.192 -15.051 -7.977 1.00 63.44 451 GLU A C 1
ATOM 3269 O O . GLU A 1 451 ? 19.515 -15.921 -7.170 1.00 63.44 451 GLU A O 1
ATOM 3274 N N . ARG A 1 452 ? 18.020 -15.084 -8.621 1.00 61.84 452 ARG A N 1
ATOM 3275 C CA . ARG A 1 452 ? 17.018 -16.136 -8.413 1.00 61.84 452 ARG A CA 1
ATOM 3276 C C . ARG A 1 452 ? 17.519 -17.524 -8.831 1.00 61.84 452 ARG A C 1
ATOM 3278 O O . ARG A 1 452 ? 17.294 -18.499 -8.123 1.00 61.84 452 ARG A O 1
ATOM 3285 N N . SER A 1 453 ? 18.231 -17.639 -9.960 1.00 59.72 453 SER A N 1
ATOM 3286 C CA . SER A 1 453 ? 18.753 -18.937 -10.438 1.00 59.72 453 SER A CA 1
ATOM 3287 C C . SER A 1 453 ? 19.765 -19.584 -9.480 1.00 59.72 453 SER A C 1
ATOM 3289 O O . SER A 1 453 ? 19.902 -20.809 -9.459 1.00 59.72 453 SER A O 1
ATOM 3291 N N . ASN A 1 454 ? 20.426 -18.771 -8.651 1.00 52.94 454 ASN A N 1
ATOM 3292 C CA . ASN A 1 454 ? 21.395 -19.216 -7.652 1.00 52.94 454 ASN A CA 1
ATOM 3293 C C . ASN A 1 454 ? 20.764 -19.525 -6.279 1.00 52.94 454 ASN A C 1
ATOM 3295 O O . ASN A 1 454 ? 21.443 -20.110 -5.434 1.00 52.94 454 ASN A O 1
ATOM 3299 N N . ALA A 1 455 ? 19.481 -19.199 -6.072 1.00 52.94 455 ALA A N 1
ATOM 3300 C CA . ALA A 1 455 ? 18.711 -19.460 -4.851 1.00 52.94 455 ALA A CA 1
ATOM 3301 C C . ALA A 1 455 ? 17.476 -20.358 -5.128 1.00 52.94 455 ALA A C 1
ATOM 3303 O O . ALA A 1 455 ? 16.331 -19.920 -4.975 1.00 52.94 455 ALA A O 1
ATOM 3304 N N . PRO A 1 456 ? 17.669 -21.620 -5.569 1.00 40.53 456 PRO A N 1
ATOM 3305 C CA . PRO A 1 456 ? 16.569 -22.527 -5.897 1.00 40.53 456 PRO A CA 1
ATOM 3306 C C . PRO A 1 456 ? 15.708 -22.838 -4.663 1.00 40.53 456 PRO A C 1
ATOM 3308 O O . PRO A 1 456 ? 16.207 -23.380 -3.679 1.00 40.53 456 PRO A O 1
ATOM 3311 N N . GLY A 1 457 ? 14.411 -22.526 -4.744 1.00 45.88 457 GLY A N 1
ATOM 3312 C CA . GLY A 1 457 ? 13.445 -22.652 -3.645 1.00 45.88 457 GLY A CA 1
ATOM 3313 C C . GLY A 1 457 ? 12.799 -21.328 -3.228 1.00 45.88 457 GLY A C 1
ATOM 3314 O O . GLY A 1 457 ? 11.853 -21.368 -2.449 1.00 45.88 457 GLY A O 1
ATOM 3315 N N . SER A 1 458 ? 13.279 -20.198 -3.766 1.00 51.78 458 SER A N 1
ATOM 3316 C CA . SER A 1 458 ? 12.700 -18.870 -3.556 1.00 51.78 458 SER A CA 1
ATOM 3317 C C . SER A 1 458 ? 11.557 -18.533 -4.537 1.00 51.78 458 SER A C 1
ATOM 3319 O O . SER A 1 458 ? 11.436 -19.200 -5.567 1.00 51.78 458 SER A O 1
ATOM 3321 N N . SER A 1 459 ? 10.721 -17.527 -4.229 1.00 53.03 459 SER A N 1
ATOM 3322 C CA . SER A 1 459 ? 9.702 -16.936 -5.130 1.00 53.03 459 SER A CA 1
ATOM 3323 C C . SER A 1 459 ? 10.137 -16.948 -6.604 1.00 53.03 459 SER A C 1
ATOM 3325 O O . SER A 1 459 ? 11.227 -16.490 -6.954 1.00 53.03 459 SER A O 1
ATOM 3327 N N . ASN A 1 460 ? 9.270 -17.441 -7.496 1.00 53.16 460 ASN A N 1
ATOM 3328 C CA . ASN A 1 460 ? 9.541 -17.525 -8.933 1.00 53.16 460 ASN A CA 1
ATOM 3329 C C . ASN A 1 460 ? 9.396 -16.172 -9.650 1.00 53.16 460 ASN A C 1
ATOM 3331 O O . ASN A 1 460 ? 9.391 -16.121 -10.883 1.00 53.16 460 ASN A O 1
ATOM 3335 N N . VAL A 1 461 ? 9.374 -15.053 -8.936 1.00 59.84 461 VAL A N 1
ATOM 3336 C CA . VAL A 1 461 ? 9.278 -13.737 -9.563 1.00 59.84 461 VAL A CA 1
ATOM 3337 C C . VAL A 1 461 ? 10.659 -13.254 -10.010 1.00 59.84 461 VAL A C 1
ATOM 3339 O O . VAL A 1 461 ? 11.615 -13.170 -9.247 1.00 59.84 461 VAL A O 1
ATOM 3342 N N . THR A 1 462 ? 10.789 -13.029 -11.317 1.00 70.06 462 THR A N 1
ATOM 3343 C CA . THR A 1 462 ? 11.960 -12.384 -11.928 1.00 70.06 462 THR A CA 1
ATOM 3344 C C . THR A 1 462 ? 11.712 -10.883 -11.968 1.00 70.06 462 THR A C 1
ATOM 3346 O O . THR A 1 462 ? 10.566 -10.486 -12.183 1.00 70.06 462 THR A O 1
ATOM 3349 N N . GLY A 1 463 ? 12.768 -10.065 -11.850 1.00 86.75 463 GLY A N 1
ATOM 3350 C CA . GLY A 1 463 ? 12.675 -8.636 -12.161 1.00 86.75 463 GLY A CA 1
ATOM 3351 C C . GLY A 1 463 ? 11.921 -8.420 -13.477 1.00 86.75 463 GLY A C 1
ATOM 3352 O O . GLY A 1 463 ? 12.079 -9.194 -14.422 1.00 86.75 463 GLY A O 1
ATOM 3353 N N . ALA A 1 464 ? 11.045 -7.421 -13.526 1.00 92.62 464 ALA A N 1
ATOM 3354 C CA . ALA A 1 464 ? 10.052 -7.315 -14.586 1.00 92.62 464 ALA A CA 1
ATOM 3355 C C . ALA A 1 464 ? 10.697 -7.162 -15.974 1.00 92.62 464 ALA A C 1
ATOM 3357 O O . ALA A 1 464 ? 11.504 -6.261 -16.200 1.00 92.62 464 ALA A O 1
ATOM 3358 N N . TYR A 1 465 ? 10.312 -8.005 -16.934 1.00 94.00 465 TYR A N 1
ATOM 3359 C CA . TYR A 1 465 ? 10.734 -7.885 -18.329 1.00 94.00 465 TYR A CA 1
ATOM 3360 C C . TYR A 1 465 ? 9.658 -8.405 -19.280 1.00 94.00 465 TYR A C 1
ATOM 3362 O O . TYR A 1 465 ? 8.848 -9.248 -18.905 1.00 94.00 465 TYR A O 1
ATOM 3370 N N . TYR A 1 466 ? 9.704 -7.955 -20.534 1.00 93.25 466 TYR A N 1
ATOM 3371 C CA . TYR A 1 466 ? 8.896 -8.522 -21.615 1.00 93.25 466 TYR A CA 1
ATOM 3372 C C . TYR A 1 466 ? 9.778 -9.200 -22.648 1.00 93.25 466 TYR A C 1
ATOM 3374 O O . TYR A 1 466 ? 10.874 -8.740 -22.980 1.00 93.25 466 TYR A O 1
ATOM 3382 N N . GLN A 1 467 ? 9.265 -10.294 -23.194 1.00 90.00 467 GLN A N 1
ATOM 3383 C CA . GLN A 1 467 ? 9.902 -11.050 -24.264 1.00 90.00 467 GLN A CA 1
ATOM 3384 C C . GLN A 1 467 ? 8.857 -11.421 -25.321 1.00 90.00 467 GLN A C 1
ATOM 3386 O O . GLN A 1 467 ? 8.726 -12.569 -25.739 1.00 90.00 467 GLN A O 1
ATOM 3391 N N . THR A 1 468 ? 8.071 -10.432 -25.752 1.00 85.06 468 THR A N 1
ATOM 3392 C CA . THR A 1 468 ? 7.137 -10.619 -26.866 1.00 85.06 468 THR A CA 1
ATOM 3393 C C . THR A 1 468 ? 7.912 -10.821 -28.170 1.00 85.06 468 THR A C 1
ATOM 3395 O O . THR A 1 468 ? 8.953 -10.189 -28.391 1.00 85.06 468 THR A O 1
ATOM 3398 N N . ALA A 1 469 ? 7.398 -11.694 -29.044 1.00 81.69 469 ALA A N 1
ATOM 3399 C CA . ALA A 1 469 ? 7.996 -12.031 -30.336 1.00 81.69 469 ALA A CA 1
ATOM 3400 C C . ALA A 1 469 ? 7.936 -10.843 -31.317 1.00 81.69 469 ALA A C 1
ATOM 3402 O O . ALA A 1 469 ? 7.096 -10.788 -32.213 1.00 81.69 469 ALA A O 1
ATOM 3403 N N . GLU A 1 470 ? 8.844 -9.882 -31.143 1.00 84.25 470 GLU A N 1
ATOM 3404 C CA . GLU A 1 470 ? 8.930 -8.652 -31.940 1.00 84.25 470 GLU A CA 1
ATOM 3405 C C . GLU A 1 470 ? 10.323 -8.454 -32.568 1.00 84.25 470 GLU A C 1
ATOM 3407 O O . GLU A 1 470 ? 10.962 -7.416 -32.355 1.00 84.25 470 GLU A O 1
ATOM 3412 N N . PRO A 1 471 ? 10.812 -9.419 -33.377 1.00 82.06 471 PRO A N 1
ATOM 3413 C CA . PRO A 1 471 ? 12.156 -9.375 -33.960 1.00 82.06 471 PRO A CA 1
ATOM 3414 C C . PRO A 1 471 ? 12.339 -8.253 -34.991 1.00 82.06 471 PRO A C 1
ATOM 3416 O O . PRO A 1 471 ? 13.464 -7.965 -35.391 1.00 82.06 471 PRO A O 1
ATOM 3419 N N . ASP A 1 472 ? 11.258 -7.645 -35.483 1.00 79.44 472 ASP A N 1
ATOM 3420 C CA . ASP A 1 472 ? 11.297 -6.672 -36.582 1.00 79.44 472 ASP A CA 1
ATOM 3421 C C . ASP A 1 472 ? 11.134 -5.215 -36.125 1.00 79.44 472 ASP A C 1
ATOM 3423 O O . ASP A 1 472 ? 11.538 -4.295 -36.843 1.00 79.44 472 ASP A O 1
ATOM 3427 N N . PHE A 1 473 ? 10.559 -4.988 -34.939 1.00 83.62 473 PHE A N 1
ATOM 3428 C CA . PHE A 1 473 ? 10.233 -3.643 -34.459 1.00 83.62 473 PHE A CA 1
ATOM 3429 C C . PHE A 1 473 ? 10.893 -3.321 -33.112 1.00 83.62 473 PHE A C 1
ATOM 3431 O O . PHE A 1 473 ? 11.903 -2.622 -33.101 1.00 83.62 473 PHE A O 1
ATOM 3438 N N . LYS A 1 474 ? 10.405 -3.860 -31.984 1.00 85.75 474 LYS A N 1
ATOM 3439 C CA . LYS A 1 474 ? 10.964 -3.559 -30.646 1.00 85.75 474 LYS A CA 1
ATOM 3440 C C . LYS A 1 474 ? 12.309 -4.220 -30.347 1.00 85.75 474 LYS A C 1
ATOM 3442 O O . LYS A 1 474 ? 13.141 -3.640 -29.655 1.00 85.75 474 LYS A O 1
ATOM 3447 N N . SER A 1 475 ? 12.537 -5.418 -30.874 1.00 85.81 475 SER A N 1
ATOM 3448 C CA . SER A 1 475 ? 13.796 -6.161 -30.730 1.00 85.81 475 SER A CA 1
ATOM 3449 C C . SER A 1 475 ? 14.525 -6.253 -32.069 1.00 85.81 475 SER A C 1
ATOM 3451 O O . SER A 1 475 ? 15.141 -7.272 -32.361 1.00 85.81 475 SER A O 1
ATOM 3453 N N . ARG A 1 476 ? 14.418 -5.204 -32.901 1.00 83.94 476 ARG A N 1
ATOM 3454 C CA . ARG A 1 476 ? 14.857 -5.197 -34.300 1.00 83.94 476 ARG A CA 1
ATOM 3455 C C . ARG A 1 476 ? 16.244 -5.813 -34.500 1.00 83.94 476 ARG A C 1
ATOM 3457 O O . ARG A 1 476 ? 17.264 -5.222 -34.143 1.00 83.94 476 ARG A O 1
ATOM 3464 N N . GLU A 1 477 ? 16.250 -6.978 -35.131 1.00 86.75 477 GLU A N 1
ATOM 3465 C CA . GLU A 1 477 ? 17.462 -7.762 -35.352 1.00 86.75 477 GLU A CA 1
ATOM 3466 C C . GLU A 1 477 ? 18.354 -7.138 -36.435 1.00 86.75 477 GLU A C 1
ATOM 3468 O O . GLU A 1 477 ? 17.887 -6.467 -37.358 1.00 86.75 477 GLU A O 1
ATOM 3473 N N . ASN A 1 478 ? 19.652 -7.394 -36.353 1.00 85.00 478 ASN A N 1
ATOM 3474 C CA . ASN A 1 478 ? 20.680 -6.830 -37.223 1.00 85.00 478 ASN A CA 1
ATOM 3475 C C . ASN A 1 478 ? 20.845 -7.561 -38.570 1.00 85.00 478 ASN A C 1
ATOM 3477 O O . ASN A 1 478 ? 21.620 -7.124 -39.422 1.00 85.00 478 ASN A O 1
ATOM 3481 N N . ASN A 1 479 ? 20.090 -8.636 -38.808 1.00 85.75 479 ASN A N 1
ATOM 3482 C CA . ASN A 1 479 ? 20.188 -9.492 -39.994 1.00 85.75 479 ASN A CA 1
ATOM 3483 C C . ASN A 1 479 ? 18.973 -9.389 -40.940 1.00 85.75 479 ASN A C 1
ATOM 3485 O O . ASN A 1 479 ? 18.666 -10.349 -41.655 1.00 85.75 479 ASN A O 1
ATOM 3489 N N . LYS A 1 480 ? 18.262 -8.254 -40.955 1.00 81.69 480 LYS A N 1
ATOM 3490 C CA . LYS A 1 480 ? 17.106 -8.075 -41.844 1.00 81.69 480 LYS A CA 1
ATOM 3491 C C . LYS A 1 480 ? 17.531 -7.979 -43.306 1.00 81.69 480 LYS A C 1
ATOM 3493 O O . LYS A 1 480 ? 18.601 -7.486 -43.649 1.00 81.69 480 LYS A O 1
ATOM 3498 N N . THR A 1 481 ? 16.674 -8.504 -44.180 1.00 81.19 481 THR A N 1
ATOM 3499 C CA . THR A 1 481 ? 16.861 -8.427 -45.632 1.00 81.19 481 THR A CA 1
ATOM 3500 C C . THR A 1 481 ? 16.085 -7.233 -46.178 1.00 81.19 481 THR A C 1
ATOM 3502 O O . THR A 1 481 ? 14.941 -7.011 -45.779 1.00 81.19 481 THR A O 1
ATOM 3505 N N . ALA A 1 482 ? 16.688 -6.503 -47.120 1.00 76.44 482 ALA A N 1
ATOM 3506 C CA . ALA A 1 482 ? 16.033 -5.405 -47.826 1.00 76.44 482 ALA A CA 1
ATOM 3507 C C . ALA A 1 482 ? 14.655 -5.837 -48.383 1.00 76.44 482 ALA A C 1
ATOM 3509 O O . ALA A 1 482 ? 14.530 -6.957 -48.891 1.00 76.44 482 ALA A O 1
ATOM 3510 N N . PRO A 1 483 ? 13.624 -4.976 -48.311 1.00 72.44 483 PRO A N 1
ATOM 3511 C CA . PRO A 1 483 ? 13.692 -3.547 -47.986 1.00 72.44 483 PRO A CA 1
ATOM 3512 C C . PRO A 1 483 ? 13.637 -3.219 -46.480 1.00 72.44 483 PRO A C 1
ATOM 3514 O O . PRO A 1 483 ? 13.582 -2.048 -46.130 1.00 72.44 483 PRO A O 1
ATOM 3517 N N . ASN A 1 484 ? 13.643 -4.212 -45.581 1.00 76.69 484 ASN A N 1
ATOM 3518 C CA . ASN A 1 484 ? 13.577 -3.961 -44.139 1.00 76.69 484 ASN A CA 1
ATOM 3519 C C . ASN A 1 484 ? 14.953 -3.542 -43.584 1.00 76.69 484 ASN A C 1
ATOM 3521 O O . ASN A 1 484 ? 15.894 -4.338 -43.691 1.00 76.69 484 ASN A O 1
ATOM 3525 N N . PRO A 1 485 ? 15.079 -2.371 -42.928 1.00 76.31 485 PRO A N 1
ATOM 3526 C CA . PRO A 1 485 ? 16.353 -1.952 -42.358 1.00 76.31 485 PRO A CA 1
ATOM 3527 C C . PRO A 1 485 ? 16.793 -2.884 -41.221 1.00 76.31 485 PRO A C 1
ATOM 3529 O O . PRO A 1 485 ? 15.995 -3.237 -40.348 1.00 76.31 485 PRO A O 1
ATOM 3532 N N . SER A 1 486 ? 18.074 -3.244 -41.176 1.00 79.81 486 SER A N 1
ATOM 3533 C CA . SER A 1 486 ? 18.650 -3.931 -40.013 1.00 79.81 486 SER A CA 1
ATOM 3534 C C . SER A 1 486 ? 18.608 -3.043 -38.769 1.00 79.81 486 SER A C 1
ATOM 3536 O O . SER A 1 486 ? 18.837 -1.836 -38.841 1.00 79.81 486 SER A O 1
ATOM 3538 N N . GLY A 1 487 ? 18.320 -3.643 -37.617 1.00 81.25 487 GLY A N 1
ATOM 3539 C CA . GLY A 1 487 ? 18.399 -2.980 -36.317 1.00 81.25 487 GLY A CA 1
ATOM 3540 C C . GLY A 1 487 ? 19.712 -3.251 -35.588 1.00 81.25 487 GLY A C 1
ATOM 3541 O O . GLY A 1 487 ? 20.647 -3.810 -36.163 1.00 81.25 487 GLY A O 1
ATOM 3542 N N . PRO A 1 488 ? 19.805 -2.830 -34.322 1.00 81.62 488 PRO A N 1
ATOM 3543 C CA . PRO A 1 488 ? 21.037 -2.922 -33.548 1.00 81.62 488 PRO A CA 1
ATOM 3544 C C . PRO A 1 488 ? 21.203 -4.242 -32.782 1.00 81.62 488 PRO A C 1
ATOM 3546 O O . PRO A 1 488 ? 22.278 -4.470 -32.235 1.00 81.62 488 PRO A O 1
ATOM 3549 N N . PHE A 1 489 ? 20.170 -5.086 -32.698 1.00 86.06 489 PHE A N 1
ATOM 3550 C CA . PHE A 1 489 ? 20.174 -6.248 -31.804 1.00 86.06 489 PHE A CA 1
ATOM 3551 C C . PHE A 1 489 ? 20.520 -7.544 -32.522 1.00 86.06 489 PHE A C 1
ATOM 3553 O O . PHE A 1 489 ? 20.323 -7.672 -33.729 1.00 86.06 489 PHE A O 1
ATOM 3560 N N . ASP A 1 490 ? 21.023 -8.520 -31.776 1.00 84.69 490 ASP A N 1
ATOM 3561 C CA . ASP A 1 490 ? 21.360 -9.818 -32.346 1.00 84.69 490 ASP A CA 1
ATOM 3562 C C . ASP A 1 490 ? 20.115 -10.593 -32.809 1.00 84.69 490 ASP A C 1
ATOM 3564 O O . ASP A 1 490 ? 19.027 -10.421 -32.251 1.00 84.69 490 ASP A O 1
ATOM 3568 N N . PRO A 1 491 ? 20.249 -11.466 -33.822 1.00 79.06 491 PRO A N 1
ATOM 3569 C CA . PRO A 1 491 ? 19.140 -12.272 -34.308 1.00 79.06 491 PRO A CA 1
ATOM 3570 C C . PRO A 1 491 ? 18.689 -13.329 -33.300 1.00 79.06 491 PRO A C 1
ATOM 3572 O O . PRO A 1 491 ? 19.508 -13.905 -32.585 1.00 79.06 491 PRO A O 1
ATOM 3575 N N . GLY A 1 492 ? 17.401 -13.672 -33.325 1.00 72.12 492 GLY A N 1
ATOM 3576 C CA . GLY A 1 492 ? 16.832 -14.782 -32.561 1.00 72.12 492 GLY A CA 1
ATOM 3577 C C . GLY A 1 492 ? 15.512 -14.478 -31.853 1.00 72.12 492 GLY A C 1
ATOM 3578 O O . GLY A 1 492 ? 15.015 -15.356 -31.161 1.00 72.12 492 GLY A O 1
ATOM 3579 N N . GLY A 1 493 ? 14.951 -13.271 -31.985 1.00 67.38 493 GLY A N 1
ATOM 3580 C CA . GLY A 1 493 ? 13.628 -12.889 -31.474 1.00 67.38 493 GLY A CA 1
ATOM 3581 C C . GLY A 1 493 ? 13.451 -12.916 -29.954 1.00 67.38 493 GLY A C 1
ATOM 3582 O O . GLY A 1 493 ? 12.365 -12.614 -29.473 1.00 67.38 493 GLY A O 1
ATOM 3583 N N . ASN A 1 494 ? 14.506 -13.234 -29.203 1.00 76.69 494 ASN A N 1
ATOM 3584 C CA . ASN A 1 494 ? 14.434 -13.593 -27.787 1.00 76.69 494 ASN A CA 1
ATOM 3585 C C . ASN A 1 494 ? 15.015 -12.523 -26.851 1.00 76.69 494 ASN A C 1
ATOM 3587 O O . ASN A 1 494 ? 15.267 -12.818 -25.688 1.00 76.69 494 ASN A O 1
ATOM 3591 N N . ARG A 1 495 ? 15.250 -11.294 -27.322 1.00 87.88 495 ARG A N 1
ATOM 3592 C CA . ARG A 1 495 ? 15.742 -10.213 -26.455 1.00 87.88 495 ARG A CA 1
ATOM 3593 C C . ARG A 1 495 ? 14.724 -9.919 -25.348 1.00 87.88 495 ARG A C 1
ATOM 3595 O O . ARG A 1 495 ? 13.607 -9.497 -25.651 1.00 87.88 495 ARG A O 1
ATOM 3602 N N . ARG A 1 496 ? 15.138 -10.100 -24.094 1.00 91.25 496 ARG A N 1
ATOM 3603 C CA . ARG A 1 496 ? 14.403 -9.701 -22.889 1.00 91.25 496 ARG A CA 1
ATOM 3604 C C . ARG A 1 496 ? 14.548 -8.196 -22.694 1.00 91.25 496 ARG A C 1
ATOM 3606 O O . ARG A 1 496 ? 15.654 -7.661 -22.625 1.00 91.25 496 ARG A O 1
ATOM 3613 N N . ARG A 1 497 ? 13.423 -7.492 -22.657 1.00 92.81 497 ARG A N 1
ATOM 3614 C CA . ARG A 1 497 ? 13.380 -6.034 -22.517 1.00 92.81 497 ARG A CA 1
ATOM 3615 C C . ARG A 1 497 ? 13.018 -5.704 -21.079 1.00 92.81 497 ARG A C 1
ATOM 3617 O O . ARG A 1 497 ? 11.913 -5.998 -20.634 1.00 92.81 497 ARG A O 1
ATOM 3624 N N . ASN A 1 498 ? 13.990 -5.163 -20.351 1.00 93.56 498 ASN A N 1
ATOM 3625 C CA . ASN A 1 498 ? 13.874 -4.841 -18.934 1.00 93.56 498 ASN A CA 1
ATOM 3626 C C . ASN A 1 498 ? 12.797 -3.766 -18.702 1.00 93.56 498 ASN A C 1
ATOM 3628 O O . ASN A 1 498 ? 12.929 -2.642 -19.178 1.00 93.56 498 ASN A O 1
ATOM 3632 N N . ALA A 1 499 ? 11.748 -4.101 -17.955 1.00 95.19 499 ALA A N 1
ATOM 3633 C CA . ALA A 1 499 ? 10.623 -3.215 -17.670 1.00 95.19 499 ALA A CA 1
ATOM 3634 C C . ALA A 1 499 ? 10.876 -2.260 -16.486 1.00 95.19 499 ALA A C 1
ATOM 3636 O O . ALA A 1 499 ? 9.985 -1.505 -16.102 1.00 95.19 499 ALA A O 1
ATOM 3637 N N . GLN A 1 500 ? 12.086 -2.259 -15.921 1.00 94.06 500 GLN A N 1
ATOM 3638 C CA . GLN A 1 500 ? 12.588 -1.198 -15.043 1.00 94.06 500 GLN A CA 1
ATOM 3639 C C . GLN A 1 500 ? 13.357 -0.120 -15.815 1.00 94.06 500 GLN A C 1
ATOM 3641 O O . GLN A 1 500 ? 14.061 0.683 -15.212 1.00 94.06 500 GLN A O 1
ATOM 3646 N N . ARG A 1 501 ? 13.306 -0.112 -17.151 1.00 92.88 501 ARG A N 1
ATOM 3647 C CA . ARG A 1 501 ? 14.026 0.868 -17.967 1.00 92.88 501 ARG A CA 1
ATOM 3648 C C . ARG A 1 501 ? 13.104 1.471 -19.007 1.00 92.88 501 ARG A C 1
ATOM 3650 O O . ARG A 1 501 ? 12.452 0.749 -19.761 1.00 92.88 501 ARG A O 1
ATOM 3657 N N . ILE A 1 502 ? 13.090 2.802 -19.073 1.00 91.12 502 ILE A N 1
ATOM 3658 C CA . ILE A 1 502 ? 12.370 3.512 -20.135 1.00 91.12 502 ILE A CA 1
ATOM 3659 C C . ILE A 1 502 ? 12.937 3.129 -21.507 1.00 91.12 502 ILE A C 1
ATOM 3661 O O . ILE A 1 502 ? 14.030 2.561 -21.630 1.00 91.12 502 ILE A O 1
ATOM 3665 N N . ALA A 1 503 ? 12.207 3.461 -22.566 1.00 89.31 503 ALA A N 1
ATOM 3666 C CA . ALA A 1 503 ? 12.752 3.325 -23.903 1.00 89.31 503 ALA A CA 1
ATOM 3667 C C . ALA A 1 503 ? 13.942 4.279 -24.112 1.00 89.31 503 ALA A C 1
ATOM 3669 O O . ALA A 1 503 ? 13.959 5.391 -23.593 1.00 89.31 503 ALA A O 1
ATOM 3670 N N . GLY A 1 504 ? 14.944 3.854 -24.878 1.00 84.88 504 GLY A N 1
ATOM 3671 C CA . GLY A 1 504 ? 16.117 4.678 -25.178 1.00 84.88 504 GLY A CA 1
ATOM 3672 C C . GLY A 1 504 ? 16.659 4.462 -26.586 1.00 84.88 504 GLY A C 1
ATOM 3673 O O . GLY A 1 504 ? 16.258 3.544 -27.299 1.00 84.88 504 GLY A O 1
ATOM 3674 N N . ARG A 1 505 ? 17.585 5.320 -27.009 1.00 79.25 505 ARG A N 1
ATOM 3675 C CA . ARG A 1 505 ? 18.332 5.168 -28.272 1.00 79.25 505 ARG A CA 1
ATOM 3676 C C . ARG A 1 505 ? 19.802 5.543 -28.143 1.00 79.25 505 ARG A C 1
ATOM 3678 O O . ARG A 1 505 ? 20.612 5.026 -28.903 1.00 79.25 505 ARG A O 1
ATOM 3685 N N . ASP A 1 506 ? 20.137 6.408 -27.196 1.00 63.62 506 ASP A N 1
ATOM 3686 C CA . ASP A 1 506 ? 21.416 7.125 -27.119 1.00 63.62 506 ASP A CA 1
ATOM 3687 C C . ASP A 1 506 ? 22.665 6.229 -27.077 1.00 63.62 506 ASP A C 1
ATOM 3689 O O . ASP A 1 506 ? 23.756 6.666 -27.432 1.00 63.62 506 ASP A O 1
ATOM 3693 N N . ILE A 1 507 ? 22.511 4.958 -26.696 1.00 62.91 507 ILE A N 1
ATOM 3694 C CA . ILE A 1 507 ? 23.598 3.972 -26.632 1.00 62.91 507 ILE A CA 1
ATOM 3695 C C . ILE A 1 507 ? 23.781 3.149 -27.919 1.00 62.91 507 ILE A C 1
ATOM 3697 O O . ILE A 1 507 ? 24.695 2.329 -27.999 1.00 62.91 507 ILE A O 1
ATOM 3701 N N . LEU A 1 508 ? 22.918 3.332 -28.920 1.00 69.12 508 LEU A N 1
ATOM 3702 C CA . LEU A 1 508 ? 22.906 2.543 -30.149 1.00 69.12 508 LEU A CA 1
ATOM 3703 C C . LEU A 1 508 ? 23.605 3.288 -31.296 1.00 69.12 508 LEU A C 1
ATOM 3705 O O . LEU A 1 508 ? 23.543 4.517 -31.362 1.00 69.12 508 LEU A O 1
ATOM 3709 N N . PRO A 1 509 ? 24.240 2.574 -32.248 1.00 62.62 509 PRO A N 1
ATOM 3710 C CA . PRO A 1 509 ? 24.889 3.209 -33.387 1.00 62.62 509 PRO A CA 1
ATOM 3711 C C . PRO A 1 509 ? 23.935 4.151 -34.144 1.00 62.62 509 PRO A C 1
ATOM 3713 O O . PRO A 1 509 ? 22.757 3.803 -34.326 1.00 62.62 509 PRO A O 1
ATOM 3716 N N . PRO A 1 510 ? 24.423 5.304 -34.646 1.00 52.94 510 PRO A N 1
ATOM 3717 C CA . PRO A 1 510 ? 23.651 6.148 -35.551 1.00 52.94 510 PRO A CA 1
ATOM 3718 C C . PRO A 1 510 ? 23.150 5.297 -36.726 1.00 52.94 510 PRO A C 1
ATOM 3720 O O . PRO A 1 510 ? 23.916 4.500 -37.267 1.00 52.94 510 PRO A O 1
ATOM 3723 N N . ASN A 1 511 ? 21.887 5.470 -37.130 1.00 52.84 511 ASN A N 1
ATOM 3724 C CA . ASN A 1 511 ? 21.220 4.721 -38.215 1.00 52.84 511 ASN A CA 1
ATOM 3725 C C . ASN A 1 511 ? 20.718 3.305 -37.863 1.00 52.84 511 ASN A C 1
ATOM 3727 O O . ASN A 1 511 ? 20.541 2.476 -38.746 1.00 52.84 511 ASN A O 1
ATOM 3731 N N . SER A 1 512 ? 20.438 3.013 -36.594 1.00 57.56 512 SER A N 1
ATOM 3732 C CA . SER A 1 512 ? 19.868 1.724 -36.164 1.00 57.56 512 SER A CA 1
ATOM 3733 C C . SER A 1 512 ? 18.344 1.765 -35.960 1.00 57.56 512 SER A C 1
ATOM 3735 O O . SER A 1 512 ? 17.831 1.150 -35.036 1.00 57.56 512 SER A O 1
ATOM 3737 N N . GLY A 1 513 ? 17.586 2.539 -36.748 1.00 60.31 513 GLY A N 1
ATOM 3738 C CA . GLY A 1 513 ? 16.140 2.744 -36.556 1.00 60.31 513 GLY A CA 1
ATOM 3739 C C . GLY A 1 513 ? 15.257 2.236 -37.702 1.00 60.31 513 GLY A C 1
ATOM 3740 O O . GLY A 1 513 ? 15.731 2.132 -38.826 1.00 60.31 513 GLY A O 1
ATOM 3741 N N . PRO A 1 514 ? 13.961 1.984 -37.444 1.00 57.88 514 PRO A N 1
ATOM 3742 C CA . PRO A 1 514 ? 12.987 1.604 -38.465 1.00 57.88 514 PRO A CA 1
ATOM 3743 C C . PRO A 1 514 ? 12.608 2.734 -39.446 1.00 57.88 514 PRO A C 1
ATOM 3745 O O . PRO A 1 514 ? 11.908 2.469 -40.413 1.00 57.88 514 PRO A O 1
ATOM 3748 N N . ASP A 1 515 ? 13.058 3.970 -39.201 1.00 60.34 515 ASP A N 1
ATOM 3749 C CA . ASP A 1 515 ? 12.718 5.191 -39.950 1.00 60.34 515 ASP A CA 1
ATOM 3750 C C . ASP A 1 515 ? 13.938 5.743 -40.719 1.00 60.34 515 ASP A C 1
ATOM 3752 O O . ASP A 1 515 ? 14.442 6.822 -40.414 1.00 60.34 515 ASP A O 1
ATOM 3756 N N . ILE A 1 516 ? 14.485 4.975 -41.671 1.00 52.91 516 ILE A N 1
ATOM 3757 C CA . ILE A 1 516 ? 15.619 5.418 -42.507 1.00 52.91 516 ILE A CA 1
ATOM 3758 C C . ILE A 1 516 ? 15.196 5.438 -43.981 1.00 52.91 516 ILE A C 1
ATOM 3760 O O . ILE A 1 516 ? 15.576 4.592 -44.779 1.00 52.91 516 ILE A O 1
ATOM 3764 N N . ALA A 1 517 ? 14.413 6.454 -44.340 1.00 45.00 517 ALA A N 1
ATOM 3765 C CA . ALA A 1 517 ? 14.246 6.970 -45.707 1.00 45.00 517 ALA A CA 1
ATOM 3766 C C . ALA A 1 517 ? 14.694 8.456 -45.710 1.00 45.00 517 ALA A C 1
ATOM 3768 O O . ALA A 1 517 ? 14.929 8.983 -44.627 1.00 45.00 517 ALA A O 1
ATOM 3769 N N . PRO A 1 518 ? 14.847 9.194 -46.835 1.00 44.69 518 PRO A N 1
ATOM 3770 C CA . PRO A 1 518 ? 15.716 10.387 -46.900 1.00 44.69 518 PRO A CA 1
ATOM 3771 C C . PRO A 1 518 ? 15.310 11.601 -46.031 1.00 44.69 518 PRO A C 1
ATOM 3773 O O . PRO A 1 518 ? 16.020 12.605 -46.022 1.00 44.69 518 PRO A O 1
ATOM 3776 N N . THR A 1 519 ? 14.194 11.521 -45.304 1.00 45.81 519 THR A N 1
ATOM 3777 C CA . THR A 1 519 ? 13.713 12.508 -44.322 1.00 45.81 519 THR A CA 1
ATOM 3778 C C . THR A 1 519 ? 13.552 11.947 -42.898 1.00 45.81 519 THR A C 1
ATOM 3780 O O . THR A 1 519 ? 13.108 12.681 -42.019 1.00 45.81 519 THR A O 1
ATOM 3783 N N . GLY A 1 520 ? 13.859 10.666 -42.672 1.00 48.75 520 GLY A N 1
ATOM 3784 C CA . GLY A 1 520 ? 13.659 9.945 -41.414 1.00 48.75 520 GLY A CA 1
ATOM 3785 C C . GLY A 1 520 ? 14.686 10.348 -40.362 1.00 48.75 520 GLY A C 1
ATOM 3786 O O . GLY A 1 520 ? 15.895 10.255 -40.573 1.00 48.75 520 GLY A O 1
ATOM 3787 N N . LEU A 1 521 ? 14.203 10.862 -39.233 1.00 51.28 521 LEU A N 1
ATOM 3788 C CA . LEU A 1 521 ? 15.016 11.526 -38.208 1.00 51.28 521 LEU A CA 1
ATOM 3789 C C . LEU A 1 521 ? 15.651 10.540 -37.208 1.00 51.28 521 LEU A C 1
ATOM 3791 O O . LEU A 1 521 ? 16.275 10.975 -36.244 1.00 51.28 521 LEU A O 1
ATOM 3795 N N . GLY A 1 522 ? 15.493 9.222 -37.400 1.00 60.06 522 GLY A N 1
ATOM 3796 C CA . GLY A 1 522 ? 16.046 8.222 -36.482 1.00 60.06 522 GLY A CA 1
ATOM 3797 C C . GLY A 1 522 ? 15.495 8.357 -35.059 1.00 60.06 522 GLY A C 1
ATOM 3798 O O . GLY A 1 522 ? 16.253 8.260 -34.103 1.00 60.06 522 GLY A O 1
ATOM 3799 N N . ILE A 1 523 ? 14.190 8.604 -34.924 1.00 69.38 523 ILE A N 1
ATOM 3800 C CA . ILE A 1 523 ? 13.555 9.033 -33.663 1.00 69.38 523 ILE A CA 1
ATOM 3801 C C . ILE A 1 523 ? 13.071 7.891 -32.764 1.00 69.38 523 ILE A C 1
ATOM 3803 O O . ILE A 1 523 ? 12.820 8.115 -31.589 1.00 69.38 523 ILE A O 1
ATOM 3807 N N . PHE A 1 524 ? 12.935 6.669 -33.289 1.00 79.88 524 PHE A N 1
ATOM 3808 C CA . PHE A 1 524 ? 12.361 5.539 -32.546 1.00 79.88 524 PHE A CA 1
ATOM 3809 C C . PHE A 1 524 ? 13.221 5.138 -31.340 1.00 79.88 524 PHE A C 1
ATOM 3811 O O . PHE A 1 524 ? 14.382 4.783 -31.526 1.00 79.88 524 PHE A O 1
ATOM 3818 N N . GLU A 1 525 ? 12.684 5.106 -30.130 1.00 85.69 525 GLU A N 1
ATOM 3819 C CA . GLU A 1 525 ? 13.424 4.561 -28.979 1.00 85.69 525 GLU A CA 1
ATOM 3820 C C . GLU A 1 525 ? 13.074 3.081 -28.788 1.00 85.69 525 GLU A C 1
ATOM 3822 O O . GLU A 1 525 ? 11.951 2.676 -29.073 1.00 85.69 525 GLU A O 1
ATOM 3827 N N . TYR A 1 526 ? 14.003 2.266 -28.300 1.00 88.75 526 TYR A N 1
ATOM 3828 C CA . TYR A 1 526 ? 13.802 0.842 -28.035 1.00 88.75 526 TYR A CA 1
ATOM 3829 C C . TYR A 1 526 ? 13.536 0.594 -26.553 1.00 88.75 526 TYR A C 1
ATOM 3831 O O . TYR A 1 526 ? 14.226 1.155 -25.705 1.00 88.75 526 TYR A O 1
ATOM 3839 N N . ASP A 1 527 ? 12.572 -0.272 -26.246 1.00 91.31 527 ASP A N 1
ATOM 3840 C CA . ASP A 1 527 ? 12.205 -0.597 -24.864 1.00 91.31 527 ASP A CA 1
ATOM 3841 C C . ASP A 1 527 ? 13.357 -1.297 -24.128 1.00 91.31 527 ASP A C 1
ATOM 3843 O O . ASP A 1 527 ? 14.121 -2.070 -24.725 1.00 91.31 527 ASP A O 1
ATOM 3847 N N . GLY A 1 528 ? 13.479 -1.015 -22.830 1.00 90.69 528 GLY A N 1
ATOM 3848 C CA . GLY A 1 528 ? 14.388 -1.700 -21.917 1.00 90.69 528 GLY A CA 1
ATOM 3849 C C . GLY A 1 528 ? 15.868 -1.324 -22.008 1.00 90.69 528 GLY A C 1
ATOM 3850 O O . GLY A 1 528 ? 16.688 -2.091 -21.513 1.00 90.69 528 GLY A O 1
ATOM 3851 N N . ILE A 1 529 ? 16.224 -0.196 -22.642 1.00 87.69 529 ILE A N 1
ATOM 3852 C CA . ILE A 1 529 ? 17.627 0.271 -22.745 1.00 87.69 529 ILE A CA 1
ATOM 3853 C C . ILE A 1 529 ? 17.898 1.680 -22.201 1.00 87.69 529 ILE A C 1
ATOM 3855 O O . ILE A 1 529 ? 19.038 2.138 -22.221 1.00 87.69 529 ILE A O 1
ATOM 3859 N N . GLY A 1 530 ? 16.867 2.400 -21.763 1.00 87.81 530 GLY A N 1
ATOM 3860 C CA . GLY A 1 530 ? 17.002 3.755 -21.240 1.00 87.81 530 GLY A CA 1
ATOM 3861 C C . GLY A 1 530 ? 17.351 3.817 -19.751 1.00 87.81 530 GLY A C 1
ATOM 3862 O O . GLY A 1 530 ? 17.823 2.853 -19.137 1.00 87.81 530 GLY A O 1
ATOM 3863 N N . ALA A 1 531 ? 17.100 4.992 -19.173 1.00 88.88 531 ALA A N 1
ATOM 3864 C CA . ALA A 1 531 ? 17.260 5.247 -17.746 1.00 88.88 531 ALA A CA 1
ATOM 3865 C C . ALA A 1 531 ? 16.386 4.310 -16.898 1.00 88.88 531 ALA A C 1
ATOM 3867 O O . ALA A 1 531 ? 15.270 3.957 -17.294 1.00 88.88 531 ALA A O 1
ATOM 3868 N N . SER A 1 532 ? 16.892 3.938 -15.720 1.00 92.12 532 SER A N 1
ATOM 3869 C CA . SER A 1 532 ? 16.117 3.144 -14.772 1.00 92.12 532 SER A CA 1
ATOM 3870 C C . SER A 1 532 ? 14.919 3.929 -14.225 1.00 92.12 532 SER A C 1
ATOM 3872 O O . SER A 1 532 ? 15.024 5.109 -13.882 1.00 92.12 532 SER A O 1
ATOM 3874 N N . THR A 1 533 ? 13.776 3.257 -14.142 1.00 93.69 533 THR A N 1
ATOM 3875 C CA . THR A 1 533 ? 12.552 3.719 -13.477 1.00 93.69 533 THR A CA 1
ATOM 3876 C C . THR A 1 533 ? 12.523 3.364 -11.994 1.00 93.69 533 THR A C 1
ATOM 3878 O O . THR A 1 533 ? 11.623 3.800 -11.279 1.00 93.69 533 THR A O 1
ATOM 3881 N N . PHE A 1 534 ? 13.499 2.583 -11.530 1.00 95.06 534 PHE A N 1
ATOM 3882 C CA . PHE A 1 534 ? 13.812 2.405 -10.121 1.00 95.06 534 PHE A CA 1
ATOM 3883 C C . PHE A 1 534 ? 14.874 3.439 -9.766 1.00 95.06 534 PHE A C 1
ATOM 3885 O O . PHE A 1 534 ? 16.017 3.368 -10.220 1.00 95.06 534 PHE A O 1
ATOM 3892 N N . ARG A 1 535 ? 14.478 4.461 -9.014 1.00 94.50 535 ARG A N 1
ATOM 3893 C CA . ARG A 1 535 ? 15.293 5.634 -8.720 1.00 94.50 535 ARG A CA 1
ATOM 3894 C C . ARG A 1 535 ? 15.399 5.865 -7.225 1.00 94.50 535 ARG A C 1
ATOM 3896 O O . ARG A 1 535 ? 14.451 5.626 -6.483 1.00 94.50 535 ARG A O 1
ATOM 3903 N N . ILE A 1 536 ? 16.547 6.372 -6.797 1.00 95.75 536 ILE A N 1
ATOM 3904 C CA . ILE A 1 536 ? 16.849 6.638 -5.395 1.00 95.75 536 ILE A CA 1
ATOM 3905 C C . ILE A 1 536 ? 17.562 7.976 -5.210 1.00 95.75 536 ILE A C 1
ATOM 3907 O O . ILE A 1 536 ? 18.366 8.385 -6.049 1.00 95.75 536 ILE A O 1
ATOM 3911 N N . GLU A 1 537 ? 17.278 8.668 -4.109 1.00 95.75 537 GLU A N 1
ATOM 3912 C CA . GLU A 1 537 ? 18.035 9.863 -3.729 1.00 95.75 537 GLU A CA 1
ATOM 3913 C C . GLU A 1 537 ? 19.475 9.515 -3.328 1.00 95.75 537 GLU A C 1
ATOM 3915 O O . GLU A 1 537 ? 19.725 8.566 -2.593 1.00 95.75 537 GLU A O 1
ATOM 3920 N N . ALA A 1 538 ? 20.443 10.291 -3.818 1.00 93.88 538 ALA A N 1
ATOM 3921 C CA . ALA A 1 538 ? 21.870 9.989 -3.711 1.00 93.88 538 ALA A CA 1
ATOM 3922 C C . ALA A 1 538 ? 22.450 10.074 -2.284 1.00 93.88 538 ALA A C 1
ATOM 3924 O O . ALA A 1 538 ? 23.614 9.729 -2.092 1.00 93.88 538 ALA A O 1
ATOM 3925 N N . ASP A 1 539 ? 21.677 10.536 -1.298 1.00 94.12 539 ASP A N 1
ATOM 3926 C CA . ASP A 1 539 ? 22.010 10.493 0.131 1.00 94.12 539 ASP A CA 1
ATOM 3927 C C . ASP A 1 539 ? 21.509 9.215 0.824 1.00 94.12 539 ASP A C 1
ATOM 3929 O O . ASP A 1 539 ? 21.419 9.182 2.054 1.00 94.12 539 ASP A O 1
ATOM 3933 N N . PHE A 1 540 ? 21.177 8.171 0.058 1.00 95.00 540 PHE A N 1
ATOM 3934 C CA . PHE A 1 540 ? 20.781 6.890 0.624 1.00 95.00 540 PHE A CA 1
ATOM 3935 C C . PHE A 1 540 ? 21.853 6.294 1.544 1.00 95.00 540 PHE A C 1
ATOM 3937 O O . PHE A 1 540 ? 23.055 6.504 1.365 1.00 95.00 540 PHE A O 1
ATOM 3944 N N . ASP A 1 541 ? 21.410 5.490 2.507 1.00 94.31 541 ASP A N 1
ATOM 3945 C CA . ASP A 1 541 ? 22.291 4.841 3.472 1.00 94.31 541 ASP A CA 1
ATOM 3946 C C . ASP A 1 541 ? 21.860 3.397 3.740 1.00 94.31 541 ASP A C 1
ATOM 3948 O O . ASP A 1 541 ? 20.754 3.137 4.215 1.00 94.31 541 ASP A O 1
ATOM 3952 N N . THR A 1 542 ? 22.763 2.459 3.450 1.00 94.12 542 THR A N 1
ATOM 3953 C CA . THR A 1 542 ? 22.619 1.029 3.758 1.00 94.12 542 THR A CA 1
ATOM 3954 C C . THR A 1 542 ? 23.635 0.549 4.798 1.00 94.12 542 THR A C 1
ATOM 3956 O O . THR A 1 542 ? 23.712 -0.644 5.072 1.00 94.12 542 THR A O 1
ATOM 3959 N N . THR A 1 543 ? 24.440 1.444 5.383 1.00 94.25 543 THR A N 1
ATOM 3960 C CA . THR A 1 543 ? 25.497 1.081 6.347 1.00 94.25 543 THR A CA 1
ATOM 3961 C C . THR A 1 543 ? 24.951 0.561 7.675 1.00 94.25 543 THR A C 1
ATOM 3963 O O . THR A 1 543 ? 25.677 -0.092 8.423 1.00 94.25 543 THR A O 1
ATOM 3966 N N . GLY A 1 544 ? 23.667 0.808 7.947 1.00 93.56 544 GLY A N 1
ATOM 3967 C CA . GLY A 1 544 ? 22.934 0.237 9.072 1.00 93.56 544 GLY A CA 1
ATOM 3968 C C . GLY A 1 544 ? 22.576 -1.246 8.924 1.00 93.56 544 GLY A C 1
ATOM 3969 O O . GLY A 1 544 ? 21.991 -1.788 9.859 1.00 93.56 544 GLY A O 1
ATOM 3970 N N . PHE A 1 545 ? 22.911 -1.891 7.799 1.00 95.88 545 PHE A N 1
ATOM 3971 C CA . PHE A 1 545 ? 22.643 -3.309 7.542 1.00 95.88 545 PHE A CA 1
ATOM 3972 C C . PHE A 1 545 ? 23.916 -4.153 7.523 1.00 95.88 545 PHE A C 1
ATOM 3974 O O . PHE A 1 545 ? 24.967 -3.710 7.054 1.00 95.88 545 PHE A O 1
ATOM 3981 N N . THR A 1 546 ? 23.834 -5.380 8.046 1.00 91.69 546 THR A N 1
ATOM 3982 C CA . THR A 1 546 ? 25.014 -6.245 8.230 1.00 91.69 546 THR A CA 1
ATOM 3983 C C . THR A 1 546 ? 25.273 -7.216 7.077 1.00 91.69 546 THR A C 1
ATOM 3985 O O . THR A 1 546 ? 26.405 -7.680 6.917 1.00 91.69 546 THR A O 1
ATOM 3988 N N . ALA A 1 547 ? 24.255 -7.510 6.267 1.00 90.19 547 ALA A N 1
ATOM 3989 C CA . ALA A 1 547 ? 24.310 -8.447 5.150 1.00 90.19 547 ALA A CA 1
ATOM 3990 C C . ALA A 1 547 ? 23.384 -8.021 3.994 1.00 90.19 547 ALA A C 1
ATOM 3992 O O . ALA A 1 547 ? 22.623 -7.063 4.115 1.00 90.19 547 ALA A O 1
ATOM 3993 N N . GLY A 1 548 ? 23.456 -8.762 2.885 1.00 85.06 548 GLY A N 1
ATOM 3994 C CA . GLY A 1 548 ? 22.547 -8.622 1.747 1.00 85.06 548 GLY A CA 1
ATOM 3995 C C . GLY A 1 548 ? 23.081 -7.779 0.581 1.00 85.06 548 GLY A C 1
ATOM 3996 O O . GLY A 1 548 ? 24.251 -7.379 0.555 1.00 85.06 548 GLY A O 1
ATOM 3997 N N . THR A 1 549 ? 22.217 -7.543 -0.406 1.00 85.31 549 THR A N 1
ATOM 3998 C CA . THR A 1 549 ? 22.502 -6.798 -1.639 1.00 85.31 549 THR A CA 1
ATOM 3999 C C . THR A 1 549 ? 21.867 -5.410 -1.567 1.00 85.31 549 THR A C 1
ATOM 4001 O O . THR A 1 549 ? 20.652 -5.241 -1.667 1.00 85.31 549 THR A O 1
ATOM 4004 N N . GLY A 1 550 ? 22.715 -4.390 -1.407 1.00 89.75 550 GLY A N 1
ATOM 4005 C CA . GLY A 1 550 ? 22.298 -2.989 -1.453 1.00 89.75 550 GLY A CA 1
ATOM 4006 C C . GLY A 1 550 ? 21.997 -2.484 -2.870 1.00 89.75 550 GLY A C 1
ATOM 4007 O O . GLY A 1 550 ? 21.807 -3.245 -3.819 1.00 89.75 550 GLY A O 1
ATOM 4008 N N . PHE A 1 551 ? 21.981 -1.162 -3.029 1.00 93.06 551 PHE A N 1
ATOM 4009 C CA . PHE A 1 551 ? 21.726 -0.530 -4.322 1.00 93.06 551 PHE A CA 1
ATOM 4010 C C . PHE A 1 551 ? 22.899 -0.710 -5.290 1.00 93.06 551 PHE A C 1
ATOM 4012 O O . PHE A 1 551 ? 24.027 -0.301 -5.000 1.00 93.06 551 PHE A O 1
ATOM 4019 N N . ILE A 1 552 ? 22.620 -1.252 -6.477 1.00 92.38 552 ILE A N 1
ATOM 4020 C CA . ILE A 1 552 ? 23.559 -1.235 -7.602 1.00 92.38 552 ILE A CA 1
ATOM 4021 C C . ILE A 1 552 ? 23.169 -0.078 -8.519 1.00 92.38 552 ILE A C 1
ATOM 4023 O O . ILE A 1 552 ? 22.188 -0.155 -9.260 1.00 92.38 552 ILE A O 1
ATOM 4027 N N . LEU A 1 553 ? 23.924 1.016 -8.426 1.00 91.75 553 LEU A N 1
ATOM 4028 C CA . LEU A 1 553 ? 23.637 2.240 -9.166 1.00 91.75 553 LEU A CA 1
ATOM 4029 C C . LEU A 1 553 ? 24.152 2.166 -10.598 1.00 91.75 553 LEU A C 1
ATOM 4031 O O . LEU A 1 553 ? 25.310 1.801 -10.834 1.00 91.75 553 LEU A O 1
ATOM 4035 N N . ASP A 1 554 ? 23.332 2.637 -11.529 1.00 87.69 554 ASP A N 1
ATOM 4036 C CA . ASP A 1 554 ? 23.790 3.068 -12.841 1.00 87.69 554 ASP A CA 1
ATOM 4037 C C . ASP A 1 554 ? 24.920 4.117 -12.679 1.00 87.69 554 ASP A C 1
ATOM 4039 O O . ASP A 1 554 ? 24.970 4.895 -11.722 1.00 87.69 554 ASP A O 1
ATOM 4043 N N . GLY A 1 555 ? 25.876 4.118 -13.608 1.00 72.62 555 GLY A N 1
ATOM 4044 C CA . GLY A 1 555 ? 26.957 5.096 -13.686 1.00 72.62 555 GLY A CA 1
ATOM 4045 C C . GLY A 1 555 ? 26.442 6.539 -13.830 1.00 72.62 555 GLY A C 1
ATOM 4046 O O . GLY A 1 555 ? 25.278 6.759 -14.166 1.00 72.62 555 GLY A O 1
ATOM 4047 N N . PRO A 1 556 ? 27.299 7.551 -13.593 1.00 59.22 556 PRO A N 1
ATOM 4048 C CA . PRO A 1 556 ? 26.880 8.951 -13.523 1.00 59.22 556 PRO A CA 1
ATOM 4049 C C . PRO A 1 556 ? 26.122 9.418 -14.784 1.00 59.22 556 PRO A C 1
ATOM 4051 O O . PRO A 1 556 ? 26.527 9.130 -15.912 1.00 59.22 556 PRO A O 1
ATOM 4054 N N . LEU A 1 557 ? 25.020 10.152 -14.571 1.00 50.38 557 LEU A N 1
ATOM 4055 C CA . LEU A 1 557 ? 24.169 10.773 -15.604 1.00 50.38 557 LEU A CA 1
ATOM 4056 C C . LEU A 1 557 ? 24.939 11.865 -16.408 1.00 50.38 557 LEU A C 1
ATOM 4058 O O . LEU A 1 557 ? 25.953 12.372 -15.932 1.00 50.38 557 LEU A O 1
ATOM 4062 N N . PRO A 1 558 ? 24.388 12.349 -17.542 1.00 48.72 558 PRO A N 1
ATOM 4063 C CA . PRO A 1 558 ? 24.869 12.274 -18.939 1.00 48.72 558 PRO A CA 1
ATOM 4064 C C . PRO A 1 558 ? 26.195 13.024 -19.268 1.00 48.72 558 PRO A C 1
ATOM 4066 O O . PRO A 1 558 ? 26.653 13.843 -18.472 1.00 48.72 558 PRO A O 1
ATOM 4069 N N . PRO A 1 559 ? 26.777 12.852 -20.486 1.00 43.66 559 PRO A N 1
ATOM 4070 C CA . PRO A 1 559 ? 26.167 12.262 -21.680 1.00 43.66 559 PRO A CA 1
ATOM 4071 C C . PRO A 1 559 ? 26.414 10.760 -21.821 1.00 43.66 559 PRO A C 1
ATOM 4073 O O . PRO A 1 559 ? 27.542 10.279 -21.746 1.00 43.66 559 PRO A O 1
ATOM 4076 N N . PHE A 1 560 ? 25.308 10.053 -22.053 1.00 50.81 560 PHE A N 1
ATOM 4077 C CA . PHE A 1 560 ? 25.196 8.614 -22.247 1.00 50.81 560 PHE A CA 1
ATOM 4078 C C . PHE A 1 560 ? 26.014 8.140 -23.459 1.00 50.81 560 PHE A C 1
ATOM 4080 O O . PHE A 1 560 ? 25.697 8.462 -24.599 1.00 50.81 560 PHE A O 1
ATOM 4087 N N . LEU A 1 561 ? 27.051 7.341 -23.210 1.00 39.72 561 LEU A N 1
ATOM 4088 C CA . LEU A 1 561 ? 27.692 6.460 -24.187 1.00 39.72 561 LEU A CA 1
ATOM 4089 C C . LEU A 1 561 ? 28.004 5.149 -23.454 1.00 39.72 561 LEU A C 1
ATOM 4091 O O . LEU A 1 561 ? 28.622 5.195 -22.399 1.00 39.72 561 LEU A O 1
ATOM 4095 N N . THR A 1 562 ? 27.536 4.017 -23.993 1.00 38.75 562 THR A N 1
ATOM 4096 C CA . THR A 1 562 ? 27.920 2.620 -23.677 1.00 38.75 562 THR A CA 1
ATOM 4097 C C . THR A 1 562 ? 28.533 2.356 -22.284 1.00 38.75 562 THR A C 1
ATOM 4099 O O . THR A 1 562 ? 29.718 2.613 -22.082 1.00 38.75 562 THR A O 1
ATOM 4102 N N . GLY A 1 563 ? 27.779 1.732 -21.368 1.00 51.81 563 GLY A N 1
ATOM 4103 C CA . GLY A 1 563 ? 28.348 1.150 -20.138 1.00 51.81 563 GLY A CA 1
ATOM 4104 C C . GLY A 1 563 ? 27.995 1.829 -18.811 1.00 51.81 563 GLY A C 1
ATOM 4105 O O . GLY A 1 563 ? 28.691 1.592 -17.829 1.00 51.81 563 GLY A O 1
ATOM 4106 N N . ASN A 1 564 ? 26.934 2.643 -18.764 1.00 66.12 564 ASN A N 1
ATOM 4107 C CA . ASN A 1 564 ? 26.439 3.209 -17.501 1.00 66.12 564 ASN A CA 1
ATOM 4108 C C . ASN A 1 564 ? 25.304 2.392 -16.873 1.00 66.12 564 ASN A C 1
ATOM 4110 O O . ASN A 1 564 ? 25.064 2.554 -15.686 1.00 66.12 564 ASN A O 1
ATOM 4114 N N . ALA A 1 565 ? 24.606 1.532 -17.618 1.00 81.06 565 ALA A N 1
ATOM 4115 C CA . ALA A 1 565 ? 23.641 0.627 -17.008 1.00 81.06 565 ALA A CA 1
ATOM 4116 C C . ALA A 1 565 ? 24.400 -0.411 -16.172 1.00 81.06 565 ALA A C 1
ATOM 4118 O O . ALA A 1 565 ? 25.197 -1.186 -16.701 1.00 81.06 565 ALA A O 1
ATOM 4119 N N . ASN A 1 566 ? 24.163 -0.403 -14.867 1.00 87.69 566 ASN A N 1
ATOM 4120 C CA . ASN A 1 566 ? 24.700 -1.383 -13.934 1.00 87.69 566 ASN A CA 1
ATOM 4121 C C . ASN A 1 566 ? 23.534 -2.108 -13.274 1.00 87.69 566 ASN A C 1
ATOM 4123 O O . ASN A 1 566 ? 22.383 -1.687 -13.367 1.00 87.69 566 ASN A O 1
ATOM 4127 N N . GLY A 1 567 ? 23.828 -3.215 -12.608 1.00 89.12 567 GLY A N 1
ATOM 4128 C CA . GLY A 1 567 ? 22.806 -3.976 -11.911 1.00 89.12 567 GLY A CA 1
ATOM 4129 C C . GLY A 1 567 ? 23.008 -5.468 -12.027 1.00 89.12 567 GLY A C 1
ATOM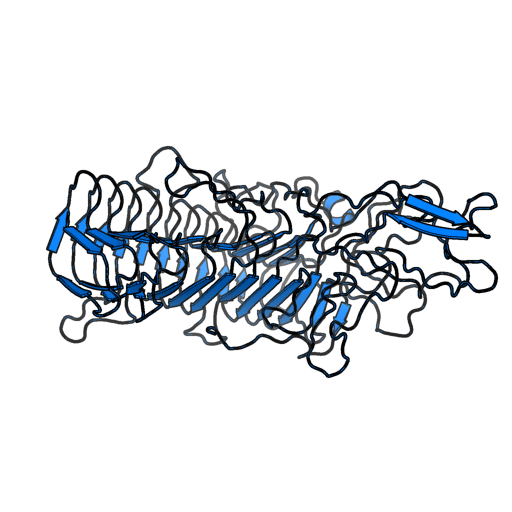 4130 O O . GLY A 1 567 ? 24.044 -5.945 -12.501 1.00 89.12 567 GLY A O 1
ATOM 4131 N N . VAL A 1 568 ? 21.973 -6.197 -11.637 1.00 89.00 568 VAL A N 1
ATOM 4132 C CA . VAL A 1 568 ? 21.915 -7.643 -11.803 1.00 89.00 568 VAL A CA 1
ATOM 4133 C C . VAL A 1 568 ? 21.587 -7.955 -13.264 1.00 89.00 568 VAL A C 1
ATOM 4135 O O . VAL A 1 568 ? 20.548 -7.510 -13.759 1.00 89.00 568 VAL A O 1
ATOM 4138 N N . PRO A 1 569 ? 22.445 -8.688 -13.997 1.00 88.25 569 PRO A N 1
ATOM 4139 C CA . PRO A 1 569 ? 22.158 -9.028 -15.381 1.00 88.25 569 PRO A CA 1
ATOM 4140 C C . PRO A 1 569 ? 21.065 -10.094 -15.495 1.00 88.25 569 PRO A C 1
ATOM 4142 O O . PRO A 1 569 ? 20.732 -10.808 -14.545 1.00 88.25 569 PRO A O 1
ATOM 4145 N N . PHE A 1 570 ? 20.550 -10.243 -16.711 1.00 87.25 570 PHE A N 1
ATOM 4146 C CA . PHE A 1 570 ? 19.754 -11.402 -17.092 1.00 87.25 570 PHE A CA 1
ATOM 4147 C C . PHE A 1 570 ? 20.578 -12.692 -17.104 1.00 87.25 570 PHE A C 1
ATOM 4149 O O . PHE A 1 570 ? 21.790 -12.663 -17.326 1.00 87.25 570 PHE A O 1
ATOM 4156 N N . SER A 1 571 ? 19.925 -13.844 -16.932 1.00 84.56 571 SER A N 1
ATOM 4157 C CA . SER A 1 571 ? 20.625 -15.137 -16.929 1.00 84.56 571 SER A CA 1
ATOM 4158 C C . SER A 1 571 ? 21.294 -15.427 -18.280 1.00 84.56 571 SER A C 1
ATOM 4160 O O . SER A 1 571 ? 20.655 -15.209 -19.317 1.00 84.56 571 SER A O 1
ATOM 4162 N N . PRO A 1 572 ? 22.556 -15.919 -18.307 1.00 82.06 572 PRO A N 1
ATOM 4163 C CA . PRO A 1 572 ? 23.265 -16.196 -19.552 1.00 82.06 572 PRO A CA 1
ATOM 4164 C C . PRO A 1 572 ? 22.538 -17.207 -20.462 1.00 82.06 572 PRO A C 1
ATOM 4166 O O . PRO A 1 572 ? 21.981 -18.182 -19.955 1.00 82.06 572 PRO A O 1
ATOM 4169 N N . PRO A 1 573 ? 22.619 -17.053 -21.799 1.00 84.06 573 PRO A N 1
ATOM 4170 C CA . PRO A 1 573 ? 23.356 -16.007 -22.512 1.00 84.06 573 PRO A CA 1
ATOM 4171 C C . PRO A 1 573 ? 22.642 -14.646 -22.449 1.00 84.06 573 PRO A C 1
ATOM 4173 O O . PRO A 1 573 ? 21.435 -14.576 -22.640 1.00 84.06 573 PRO A O 1
ATOM 4176 N N . VAL A 1 574 ? 23.403 -13.575 -22.199 1.00 83.44 574 VAL A N 1
ATOM 4177 C CA . VAL A 1 574 ? 22.913 -12.187 -22.267 1.00 83.44 574 VAL A CA 1
ATOM 4178 C C . VAL A 1 574 ? 23.089 -11.687 -23.698 1.00 83.44 574 VAL A C 1
ATOM 4180 O O . VAL A 1 574 ? 24.192 -11.775 -24.245 1.00 83.44 574 VAL A O 1
ATOM 4183 N N . LEU A 1 575 ? 22.012 -11.201 -24.310 1.00 84.19 575 LEU A N 1
ATOM 4184 C CA . LEU A 1 575 ? 22.011 -10.668 -25.674 1.00 84.19 575 LEU A CA 1
ATOM 4185 C C . LEU A 1 575 ? 22.335 -9.166 -25.684 1.00 84.19 575 LEU A C 1
ATOM 4187 O O . LEU A 1 575 ? 22.120 -8.459 -24.699 1.00 84.19 575 LEU A O 1
ATOM 4191 N N . ILE A 1 576 ? 22.822 -8.649 -26.817 1.00 81.06 576 ILE A N 1
ATOM 4192 C CA . ILE A 1 576 ? 23.020 -7.201 -26.985 1.00 81.06 576 ILE A CA 1
ATOM 4193 C C . ILE A 1 576 ? 21.691 -6.463 -26.749 1.00 81.06 576 ILE A C 1
ATOM 4195 O O . ILE A 1 576 ? 20.662 -6.806 -27.334 1.00 81.06 576 ILE A O 1
ATOM 4199 N N . GLY A 1 577 ? 21.732 -5.423 -25.909 1.00 78.56 577 GLY A N 1
ATOM 4200 C CA . GLY A 1 577 ? 20.573 -4.607 -25.538 1.00 78.56 577 GLY A CA 1
ATOM 4201 C C . GLY A 1 577 ? 19.705 -5.185 -24.417 1.00 78.56 577 GLY A C 1
ATOM 4202 O O . GLY A 1 577 ? 18.632 -4.638 -24.158 1.00 78.56 577 GLY A O 1
ATOM 4203 N N . GLU A 1 578 ? 20.100 -6.291 -23.788 1.00 88.12 578 GLU A N 1
ATOM 4204 C CA . GLU A 1 578 ? 19.513 -6.755 -22.527 1.00 88.12 578 GLU A CA 1
ATOM 4205 C C . GLU A 1 578 ? 20.210 -6.052 -21.353 1.00 88.12 578 GLU A C 1
ATOM 4207 O O . GLU A 1 578 ? 21.228 -6.523 -20.845 1.00 88.12 578 GLU A O 1
ATOM 4212 N N . GLU A 1 579 ? 19.682 -4.895 -20.946 1.00 89.12 579 GLU A N 1
ATOM 4213 C CA . GLU A 1 579 ? 20.273 -4.104 -19.862 1.00 89.12 579 GLU A CA 1
ATOM 4214 C C . GLU A 1 579 ? 19.926 -4.662 -18.466 1.00 89.12 579 GLU A C 1
ATOM 4216 O O . GLU A 1 579 ? 18.795 -5.111 -18.238 1.00 89.12 579 GLU A O 1
ATOM 4221 N N . PRO A 1 580 ? 20.859 -4.592 -17.498 1.00 90.12 580 PRO A N 1
ATOM 4222 C CA . PRO A 1 580 ? 20.678 -5.144 -16.156 1.00 90.12 580 PRO A CA 1
ATOM 4223 C C . PRO A 1 580 ? 19.622 -4.402 -15.320 1.00 90.12 580 PRO A C 1
ATOM 4225 O O . PRO A 1 580 ? 19.302 -3.237 -15.577 1.00 90.12 580 PRO A O 1
ATOM 4228 N N . PHE A 1 581 ? 19.114 -5.077 -14.285 1.00 91.88 581 PHE A N 1
ATOM 4229 C CA . PHE A 1 581 ? 18.214 -4.537 -13.259 1.00 91.88 581 PHE A CA 1
ATOM 4230 C C . PHE A 1 581 ? 19.015 -3.734 -12.229 1.00 91.88 581 PHE A C 1
ATOM 4232 O O . PHE A 1 581 ? 19.771 -4.314 -11.451 1.00 91.88 581 PHE A O 1
ATOM 4239 N N . GLY A 1 582 ? 18.887 -2.408 -12.245 1.00 91.12 582 GLY A N 1
ATOM 4240 C CA . GLY A 1 582 ? 19.656 -1.506 -11.385 1.00 91.12 582 GLY A CA 1
ATOM 4241 C C . GLY A 1 582 ? 18.965 -0.167 -11.166 1.00 91.12 582 GLY A C 1
ATOM 4242 O O . GLY A 1 582 ? 17.852 0.056 -11.648 1.00 91.12 582 GLY A O 1
ATOM 4243 N N . TRP A 1 583 ? 19.623 0.722 -10.426 1.00 93.81 583 TRP A N 1
ATOM 4244 C CA . TRP A 1 583 ? 19.010 1.934 -9.882 1.00 93.81 583 TRP A CA 1
ATOM 4245 C C . TRP A 1 583 ? 19.566 3.219 -10.495 1.00 93.81 583 TRP A C 1
ATOM 4247 O O . TRP A 1 583 ? 20.778 3.404 -10.595 1.00 93.81 583 TRP A O 1
ATOM 4257 N N . GLY A 1 584 ? 18.682 4.155 -10.834 1.00 91.88 584 GLY A N 1
ATOM 4258 C CA . GLY A 1 584 ? 19.058 5.532 -11.147 1.00 91.88 584 GLY A CA 1
ATOM 4259 C C . GLY A 1 584 ? 19.238 6.359 -9.873 1.00 91.88 584 GLY A C 1
ATOM 4260 O O . GLY A 1 584 ? 18.394 6.313 -8.984 1.00 91.88 584 GLY A O 1
ATOM 4261 N N . ALA A 1 585 ? 20.304 7.153 -9.777 1.00 91.19 585 ALA A N 1
ATOM 4262 C CA . ALA A 1 585 ? 20.495 8.079 -8.660 1.00 91.19 585 ALA A CA 1
ATOM 4263 C C . ALA A 1 585 ? 20.028 9.498 -9.024 1.00 91.19 585 ALA A C 1
ATOM 4265 O O . ALA A 1 585 ? 20.362 10.008 -10.096 1.00 91.19 585 ALA A O 1
ATOM 4266 N N . VAL A 1 586 ? 19.300 10.155 -8.120 1.00 90.56 586 VAL A N 1
ATOM 4267 C CA . VAL A 1 586 ? 18.875 11.562 -8.239 1.00 90.56 586 VAL A CA 1
ATOM 4268 C C . VAL A 1 586 ? 19.373 12.390 -7.055 1.00 90.56 586 VAL A C 1
ATOM 4270 O O . VAL A 1 586 ? 19.847 11.848 -6.060 1.00 90.56 586 VAL A O 1
ATOM 4273 N N . ALA A 1 587 ? 19.305 13.718 -7.146 1.00 92.25 587 ALA A N 1
ATOM 4274 C CA . ALA A 1 587 ? 19.723 14.578 -6.041 1.00 92.25 587 ALA A CA 1
ATOM 4275 C C . ALA A 1 587 ? 18.797 14.409 -4.814 1.00 92.25 587 ALA A C 1
ATOM 4277 O O . ALA A 1 587 ? 17.599 14.190 -4.992 1.00 92.25 587 ALA A O 1
ATOM 4278 N N . PRO A 1 588 ? 19.305 14.558 -3.580 1.00 94.38 588 PRO A N 1
ATOM 4279 C CA . PRO A 1 588 ? 18.459 14.593 -2.387 1.00 94.38 588 PRO A CA 1
ATOM 4280 C C . PRO A 1 588 ? 17.387 15.688 -2.448 1.00 94.38 588 PRO A C 1
ATOM 4282 O O . PRO A 1 588 ? 17.665 16.806 -2.889 1.00 94.38 588 PRO A O 1
ATOM 4285 N N . GLY A 1 589 ? 16.179 15.379 -1.975 1.00 91.00 589 GLY A N 1
ATOM 4286 C CA . GLY A 1 589 ? 15.014 16.266 -2.039 1.00 91.00 589 GLY A CA 1
ATOM 4287 C C . GLY A 1 589 ? 14.359 16.371 -3.420 1.00 91.00 589 GLY A C 1
ATOM 4288 O O . GLY A 1 589 ? 13.567 17.287 -3.637 1.00 91.00 589 GLY A O 1
ATOM 4289 N N . THR A 1 590 ? 14.686 15.469 -4.351 1.00 90.62 590 THR A N 1
ATOM 4290 C CA . THR A 1 590 ? 14.010 15.387 -5.656 1.00 90.62 590 THR A CA 1
ATOM 4291 C C . THR A 1 590 ? 12.582 14.881 -5.487 1.00 90.62 590 THR A C 1
ATOM 4293 O O . THR A 1 590 ? 11.679 15.367 -6.167 1.00 90.62 590 THR A O 1
ATOM 4296 N N . PHE A 1 591 ? 12.364 13.909 -4.599 1.00 91.56 591 PHE A N 1
ATOM 4297 C CA . PHE A 1 591 ? 11.049 13.308 -4.405 1.00 91.56 591 PHE A CA 1
ATOM 4298 C C . PHE A 1 591 ? 10.271 14.048 -3.324 1.00 91.56 591 PHE A C 1
ATOM 4300 O O . PHE A 1 591 ? 10.765 14.262 -2.214 1.00 91.56 591 PHE A O 1
ATOM 4307 N N . THR A 1 592 ? 9.033 14.429 -3.633 1.00 87.62 592 THR A N 1
ATOM 4308 C CA . THR A 1 592 ? 8.175 15.129 -2.675 1.00 87.62 592 THR A CA 1
ATOM 4309 C C . THR A 1 592 ? 7.141 14.193 -2.069 1.00 87.62 592 THR A C 1
ATOM 4311 O O . THR A 1 592 ? 6.635 13.269 -2.704 1.00 87.62 592 THR A O 1
ATOM 4314 N N . PHE A 1 593 ? 6.823 14.458 -0.806 1.00 87.06 593 PHE A N 1
ATOM 4315 C CA . PHE A 1 593 ? 5.836 13.730 -0.022 1.00 87.06 593 PHE A CA 1
ATOM 4316 C C . PHE A 1 593 ? 4.943 14.797 0.610 1.00 87.06 593 PHE A C 1
ATOM 4318 O O . PHE A 1 593 ? 5.432 15.531 1.472 1.00 87.06 593 PHE A O 1
ATOM 4325 N N . PRO A 1 594 ? 3.694 14.981 0.151 1.00 77.75 594 PRO A N 1
ATOM 4326 C CA . PRO A 1 594 ? 2.833 16.007 0.720 1.00 77.75 594 PRO A CA 1
ATOM 4327 C C . PRO A 1 594 ? 2.552 15.685 2.186 1.00 77.75 594 PRO A C 1
ATOM 4329 O O . PRO A 1 594 ? 2.378 14.526 2.541 1.00 77.75 594 PRO A O 1
ATOM 4332 N N . ASP A 1 595 ? 2.487 16.704 3.040 1.00 66.69 595 ASP A N 1
ATOM 4333 C CA . ASP A 1 595 ? 2.141 16.536 4.459 1.00 66.69 595 ASP A CA 1
ATOM 4334 C C . ASP A 1 595 ? 0.630 16.532 4.718 1.00 66.69 595 ASP A C 1
ATOM 4336 O O . ASP A 1 595 ? 0.189 16.330 5.852 1.00 66.69 595 ASP A O 1
ATOM 4340 N N . TYR A 1 596 ? -0.171 16.760 3.678 1.00 58.78 596 TYR A N 1
ATOM 4341 C CA . TYR A 1 596 ? -1.620 16.819 3.788 1.00 58.78 596 TYR A CA 1
ATOM 4342 C C . TYR A 1 596 ? -2.212 15.413 3.786 1.00 58.78 596 TYR A C 1
ATOM 4344 O O . TYR A 1 596 ? -2.044 14.655 2.836 1.00 58.78 596 TYR A O 1
ATOM 4352 N N . LEU A 1 597 ? -2.944 15.101 4.852 1.00 52.78 597 LEU A N 1
ATOM 4353 C CA . LEU A 1 597 ? -3.726 13.871 4.984 1.00 52.78 597 LEU A CA 1
ATOM 4354 C C . LEU A 1 597 ? -5.200 14.041 4.627 1.00 52.78 597 LEU A C 1
ATOM 4356 O O . LEU A 1 597 ? -5.968 13.093 4.756 1.00 52.78 597 LEU A O 1
ATOM 4360 N N . PHE A 1 598 ? -5.600 15.232 4.182 1.00 50.78 598 PHE A N 1
ATOM 4361 C CA . PHE A 1 598 ? -6.993 15.544 3.893 1.00 50.78 598 PHE A CA 1
ATOM 4362 C C . PHE A 1 598 ? -7.088 16.515 2.703 1.00 50.78 598 PHE A C 1
ATOM 4364 O O . PHE A 1 598 ? -6.292 17.460 2.660 1.00 50.78 598 PHE A O 1
ATOM 4371 N N . PRO A 1 599 ? -8.010 16.297 1.745 1.00 39.53 599 PRO A N 1
ATOM 4372 C CA . PRO A 1 599 ? -8.459 17.338 0.821 1.00 39.53 599 PRO A CA 1
ATOM 4373 C C . PRO A 1 599 ? -9.217 18.474 1.527 1.00 39.53 599 PRO A C 1
ATOM 4375 O O . PRO A 1 599 ? -9.794 18.234 2.615 1.00 39.53 599 PRO A O 1
#

Secondary structure (DSSP, 8-state):
-EEEEEES-SS-EEEEEEES-EEE--SS-SEEEEEETT-EEEEEEES-EEE--SS-SEEEEEE-SSTT---EEEEEEES-EEES-SS-SEEEES-BSSSS-EEES-SSB-TTT--BSS-EEES-SS-SEEE-S-EEEEEES-EEESTTSS-SS-TTS--SEEEE-TTT-EEEEEEES-EEES-SS-SEEEEESSEES-SSSS--EE---EEEEEEEEEES-EEES-SS-SEEEEEETEEEEEEEE--SSTTT--EEES-SS-SEEEEEES-TT--SSS-TTSPPP--B-TT---EEEEEEES-EEES-S---S-STT--TT--EEEEEEEEE-B---S-SS--BSSS-TTSSSS----TTS-BS--SS--TT--SSEEEEEEES-EEES-SSEEEEEEEE--BPPPPPPEEEESSS-EEEEE--PPPB-EEEEEEES-BEEEEE----HHHHHTSTTS----SSEE--S-TTTTT-BTTPPTTSPP-SBPSSS---EETTB--B-TTSPTT-SS--STT----PPBTTSSSBSEEEETT---TTEEEEE---BPPPSSS--SS---SBPPSSSPPTT---B-BEEE-TT-S--------

Nearest PDB structures (foldseek):
  6bea-assembly1_A  TM=4.185E-01  e=3.466E+00  Escherichia coli CFT073
  4z05-assembly2_B  TM=2.355E-01  e=5.272E+00  Caldicellulosiruptor bescii DSM 6725

Sequence (599 aa):
GITINAANGRLDLLDFTIADNTIANNTRYGIHLRTVSDAMLSTVIRFNTITGNADTGIQTDGLESVINDLESQSGTWVGNLIAENAGHGIQINGVTGTATPFIIGQVGTDPATGRSLGNVIDMNGRDGIEVNAGGFFELNNNTITRNGWAVVGDARQGGGVDVSAVGVGTISMRMVQNTIEDNRGDGLELQAGGTVNSIDGTTTRTVASTGDSLFVTALGNTIDFNDGRGVDLLNAGDSISYVRFGDGTAEGANSIVSNGGIGFYVVQTASINQTQDVAADVDLLSDGSLDRSPDMVLDINRNRITANNNNGGTPPGVGNGFDGGGLVLRVGTSNSSRSFTGADATGDIFGDGSGFGDPTGNGVGSNSGELFAGNGRVNARVVDNTFGGNLGEDVYIESFVSTVDPPVTAGTWDDMQFTITTFRRDPLARLNLVFRGNTGDSIDLTRGEIERSNAPGSSNVTGAYYQTAEPDFKSRENNKTAPNPSGPFDPGGNRRRNAQRIAGRDILPPNSGPDIAPTGLGIFEYDGIGASTFRIEADFDTTGFTAGTGFILDGPLPPFLTGNANGVPFSPPVLIGEEPFGWGAVAPGTFTFPDYLFP